Protein AF-A0AAN9N2J6-F1 (afdb_monomer_lite)

Foldseek 3Di:
DDPDPDDPPDDQAADPPPRHSLLSLLLVLQDDPNPSVVSVVLQVLLLVVLCVPVVDRSVVLQVLLLVLLQDQWAWDWDDDPNDTDTDIDGDDPVVSSSVSSNVLLVQLVVDDDDDSSNSSSVQSNCSSVVVHPDPRVVRVVVNVVVVVVVVVVVVVVVVVVVVVVVVVVVVVCCVPQVLVCVLLVLLVVLLVVLVVCVVPDDPPPLVVSLVSLLVSLVVSLVSLVVCLPDDWDAGDVQFFTDDPLLSVLLNQLSVLLSVLSVLCPVVCVVLVADPSLLSNLSSQLSSLLSQCSGGQFLVSVLVSVVSNQVSLLCLLCRNVVAPLSVVLSVLSVVLLVVLSVLQVVLQVLLCVQLVRDGGLVSSVVSCVVSVCPPPVSNVSSVVSNCSSLCLQQLDPPNVVSLVSSCVSRPRNSSSVSSNVSSNSSSVSVVCSNPVD

Radius of gyration: 39.36 Å; chains: 1; bounding box: 71×104×75 Å

Structure (mmCIF, N/CA/C/O backbone):
data_AF-A0AAN9N2J6-F1
#
_entry.id   AF-A0AAN9N2J6-F1
#
loop_
_atom_site.group_PDB
_atom_site.id
_atom_site.type_symbol
_atom_site.label_atom_id
_atom_site.label_alt_id
_atom_site.label_comp_id
_atom_site.label_asym_id
_atom_site.label_entity_id
_atom_site.label_seq_id
_atom_site.pdbx_PDB_ins_code
_atom_site.Cartn_x
_atom_site.Cartn_y
_atom_site.Cartn_z
_atom_site.occupancy
_atom_site.B_iso_or_equiv
_atom_site.auth_seq_id
_atom_site.auth_comp_id
_atom_site.auth_asym_id
_atom_site.auth_atom_id
_atom_site.pdbx_PDB_model_num
ATOM 1 N N . MET A 1 1 ? -5.329 -41.574 40.477 1.00 37.91 1 MET A N 1
ATOM 2 C CA . MET A 1 1 ? -5.160 -42.914 39.863 1.00 37.91 1 MET A CA 1
ATOM 3 C C . MET A 1 1 ? -5.952 -43.927 40.677 1.00 37.91 1 MET A C 1
ATOM 5 O O . MET A 1 1 ? -5.861 -43.907 41.896 1.00 37.91 1 MET A O 1
ATOM 9 N N . SER A 1 2 ? -6.789 -44.747 40.033 1.00 38.47 2 SER A N 1
ATOM 10 C CA . SER A 1 2 ? -7.562 -45.788 40.723 1.00 38.47 2 SER A CA 1
ATOM 11 C C . SER A 1 2 ? -6.619 -46.905 41.176 1.00 38.47 2 SER A C 1
ATOM 13 O O . SER A 1 2 ? -5.981 -47.545 40.346 1.00 38.47 2 SER A O 1
ATOM 15 N N . ARG A 1 3 ? -6.536 -47.124 42.493 1.00 54.03 3 ARG A N 1
ATOM 16 C CA . ARG A 1 3 ? -5.948 -48.319 43.110 1.00 54.03 3 ARG A CA 1
ATOM 17 C C . ARG A 1 3 ? -6.855 -49.521 42.825 1.00 54.03 3 ARG A C 1
ATOM 19 O O . ARG A 1 3 ? -7.709 -49.842 43.645 1.00 54.03 3 ARG A O 1
ATOM 26 N N . ARG A 1 4 ? -6.728 -50.169 41.669 1.00 51.62 4 ARG A N 1
ATOM 27 C CA . ARG A 1 4 ? -7.319 -51.494 41.418 1.00 51.62 4 ARG A CA 1
ATOM 28 C C . ARG A 1 4 ? -6.362 -52.291 40.545 1.00 51.62 4 ARG A C 1
ATOM 30 O O . ARG A 1 4 ? -5.979 -51.814 39.483 1.00 51.62 4 ARG A O 1
ATOM 37 N N . GLY A 1 5 ? -5.967 -53.466 41.038 1.00 56.34 5 GLY A N 1
ATOM 38 C CA . GLY A 1 5 ? -5.083 -54.393 40.340 1.00 56.34 5 GLY A CA 1
ATOM 39 C C . GLY A 1 5 ? -5.546 -54.658 38.909 1.00 56.34 5 GLY A C 1
ATOM 40 O O . GLY A 1 5 ? -6.738 -54.574 38.598 1.00 56.34 5 GLY A O 1
ATOM 41 N N . THR A 1 6 ? -4.581 -54.943 38.040 1.00 48.81 6 THR A N 1
ATOM 42 C CA . THR A 1 6 ? -4.800 -55.373 36.661 1.00 48.81 6 THR A CA 1
ATOM 43 C C . THR A 1 6 ? -5.806 -56.520 36.643 1.00 48.81 6 THR A C 1
ATOM 45 O O . THR A 1 6 ? -5.530 -57.620 37.108 1.00 48.81 6 THR A O 1
ATOM 48 N N . VAL A 1 7 ? -7.015 -56.242 36.153 1.00 57.53 7 VAL A N 1
ATOM 49 C CA . VAL A 1 7 ? -8.046 -57.263 35.961 1.00 57.53 7 VAL A CA 1
ATOM 50 C C . VAL A 1 7 ? -7.518 -58.231 34.907 1.00 57.53 7 VAL A C 1
ATOM 52 O O . VAL A 1 7 ? -7.342 -57.828 33.759 1.00 57.53 7 VAL A O 1
ATOM 55 N N . GLU A 1 8 ? -7.264 -59.485 35.283 1.00 60.56 8 GLU A N 1
ATOM 56 C CA . GLU A 1 8 ? -6.857 -60.518 34.328 1.00 60.56 8 GLU A CA 1
ATOM 57 C C . GLU A 1 8 ? -7.882 -60.625 33.191 1.00 60.56 8 GLU A C 1
ATOM 59 O O . GLU A 1 8 ? -9.097 -60.741 33.413 1.00 60.56 8 GLU A O 1
ATOM 64 N N . GLU A 1 9 ? -7.400 -60.569 31.948 1.00 57.94 9 GLU A N 1
ATOM 65 C CA . GLU A 1 9 ? -8.258 -60.703 30.778 1.00 57.94 9 GLU A CA 1
ATOM 66 C C . GLU A 1 9 ? -8.823 -62.126 30.707 1.00 57.94 9 GLU A C 1
ATOM 68 O O . GLU A 1 9 ? -8.156 -63.080 30.309 1.00 57.94 9 GLU A O 1
ATOM 73 N N . LYS A 1 10 ? -10.104 -62.283 31.058 1.00 62.34 10 LYS A N 1
ATOM 74 C CA . LYS A 1 10 ? -10.824 -63.545 30.853 1.00 62.34 10 LYS A CA 1
ATOM 75 C C . LYS A 1 10 ? -10.869 -63.861 29.357 1.00 62.34 10 LYS A C 1
ATOM 77 O O . LYS A 1 10 ? -11.644 -63.254 28.612 1.00 62.34 10 LYS A O 1
ATOM 82 N N . THR A 1 11 ? -10.083 -64.840 28.915 1.00 61.38 11 THR A N 1
ATOM 83 C CA . THR A 1 11 ? -10.126 -65.322 27.533 1.00 61.38 11 THR A CA 1
ATOM 84 C C . THR A 1 11 ? -11.519 -65.889 27.236 1.00 61.38 11 THR A C 1
ATOM 86 O O . THR A 1 11 ? -12.035 -66.784 27.909 1.00 61.38 11 THR A O 1
ATOM 89 N N . ALA A 1 12 ? -12.202 -65.314 26.244 1.00 63.19 12 ALA A N 1
ATOM 90 C CA . ALA A 1 12 ? -13.545 -65.753 25.889 1.00 63.19 12 ALA A CA 1
ATOM 91 C C . ALA A 1 12 ? -13.490 -67.170 25.289 1.00 63.19 12 ALA A C 1
ATOM 93 O O . ALA A 1 12 ? -12.836 -67.387 24.266 1.00 63.19 12 ALA A O 1
ATOM 94 N N . LYS A 1 13 ? -14.212 -68.122 25.902 1.00 78.19 13 LYS A N 1
ATOM 95 C CA . LYS A 1 13 ? -14.395 -69.488 25.373 1.00 78.19 13 LYS A CA 1
ATOM 96 C C . LYS A 1 13 ? -14.933 -69.443 23.930 1.00 78.19 13 LYS A C 1
ATOM 98 O O . LYS A 1 13 ? -15.591 -68.476 23.542 1.00 78.19 13 LYS A O 1
ATOM 103 N N . SER A 1 14 ? -14.646 -70.447 23.110 1.00 82.38 14 SER A N 1
ATOM 104 C CA . SER A 1 14 ? -15.214 -70.549 21.758 1.00 82.38 14 SER A CA 1
ATOM 105 C C . SER A 1 14 ? -16.664 -71.045 21.793 1.00 82.38 14 SER A C 1
ATOM 107 O O . SER A 1 14 ? -17.113 -71.647 22.766 1.00 82.38 14 SER A O 1
ATOM 109 N N . ASP A 1 15 ? -17.410 -70.741 20.732 1.00 83.62 15 ASP A N 1
ATOM 110 C CA . ASP A 1 15 ? -18.772 -71.236 20.524 1.00 83.62 15 ASP A CA 1
ATOM 111 C C . ASP A 1 15 ? -18.811 -72.775 20.365 1.00 83.62 15 ASP A C 1
ATOM 113 O O . ASP A 1 15 ? -17.940 -73.310 19.679 1.00 83.62 15 ASP A O 1
ATOM 117 N N . PRO A 1 16 ? -19.799 -73.499 20.928 1.00 83.06 16 PRO A N 1
ATOM 118 C CA . PRO A 1 16 ? -19.860 -74.960 20.825 1.00 83.06 16 PRO A CA 1
ATOM 119 C C . PRO A 1 16 ? -20.041 -75.507 19.400 1.00 83.06 16 PRO A C 1
ATOM 121 O O . PRO A 1 16 ? -19.523 -76.582 19.107 1.00 83.06 16 PRO A O 1
ATOM 124 N N . ILE A 1 17 ? -20.757 -74.795 18.517 1.00 85.56 17 ILE A N 1
ATOM 125 C CA . ILE A 1 17 ? -21.098 -75.288 17.171 1.00 85.56 17 ILE A CA 1
ATOM 126 C C . ILE A 1 17 ? -20.068 -74.811 16.148 1.00 85.56 17 ILE A C 1
ATOM 128 O O . ILE A 1 17 ? -19.420 -75.613 15.483 1.00 85.56 17 ILE A O 1
ATOM 132 N N . TYR A 1 18 ? -19.876 -73.499 16.036 1.00 83.44 18 TYR A N 1
ATOM 133 C CA . TYR A 1 18 ? -18.986 -72.905 15.036 1.00 83.44 18 TYR A CA 1
ATOM 134 C C . TYR A 1 18 ? -17.531 -72.788 15.505 1.00 83.44 18 TYR A C 1
ATOM 136 O O . TYR A 1 18 ? -16.692 -72.300 14.746 1.00 83.44 18 TYR A O 1
ATOM 144 N N . ARG A 1 19 ? -17.224 -73.152 16.761 1.00 85.56 19 ARG A N 1
ATOM 145 C CA . ARG A 1 19 ? -15.883 -73.055 17.378 1.00 85.56 19 ARG A CA 1
ATOM 146 C C . ARG A 1 19 ? -15.235 -71.672 17.231 1.00 85.56 19 ARG A C 1
ATOM 148 O O . ARG A 1 19 ? -14.016 -71.533 17.231 1.00 85.56 19 ARG A O 1
ATOM 155 N N . ASN A 1 20 ? -16.051 -70.617 17.161 1.00 88.06 20 ASN A N 1
ATOM 156 C CA . ASN A 1 20 ? -15.603 -69.253 16.880 1.00 88.06 20 ASN A CA 1
ATOM 157 C C . ASN A 1 20 ? -15.798 -68.324 18.090 1.00 88.06 20 ASN A C 1
ATOM 159 O O . ASN A 1 20 ? -16.880 -68.254 18.677 1.00 88.06 20 ASN A O 1
ATOM 163 N N . ARG A 1 21 ? -14.753 -67.563 18.444 1.00 86.25 21 ARG A N 1
ATOM 164 C CA . ARG A 1 21 ? -14.774 -66.601 19.562 1.00 86.25 21 ARG A CA 1
ATOM 165 C C . ARG A 1 21 ? -15.718 -65.416 19.321 1.00 86.25 21 ARG A C 1
ATOM 167 O O . ARG A 1 21 ? -16.345 -64.944 20.265 1.00 86.25 21 ARG A O 1
ATOM 174 N N . LEU A 1 22 ? -15.856 -64.944 18.077 1.00 86.31 22 LEU A N 1
ATOM 175 C CA . LEU A 1 22 ? -16.737 -63.815 17.734 1.00 86.31 22 LEU A CA 1
ATOM 176 C C . LEU A 1 22 ? -18.212 -64.162 17.943 1.00 86.31 22 LEU A C 1
ATOM 178 O O . LEU A 1 22 ? -18.970 -63.340 18.454 1.00 86.31 22 LEU A O 1
ATOM 182 N N . VAL A 1 23 ? -18.601 -65.391 17.594 1.00 89.06 23 VAL A N 1
ATOM 183 C CA . VAL A 1 23 ? -19.967 -65.884 17.803 1.00 89.06 23 VAL A CA 1
ATOM 184 C C . VAL A 1 23 ? -20.271 -65.921 19.297 1.00 89.06 23 VAL A C 1
ATOM 186 O O . VAL A 1 23 ? -21.258 -65.327 19.721 1.00 89.06 23 VAL A O 1
ATOM 189 N N . ASN A 1 24 ? -19.376 -66.483 20.117 1.00 89.62 24 ASN A N 1
ATOM 190 C CA . ASN A 1 24 ? -19.578 -66.502 21.567 1.00 89.62 24 ASN A CA 1
ATOM 191 C C . ASN A 1 24 ? -19.612 -65.088 22.184 1.00 89.62 24 ASN A C 1
ATOM 193 O O . ASN A 1 24 ? -20.408 -64.808 23.080 1.00 89.62 24 ASN A O 1
ATOM 197 N N . MET A 1 25 ? -18.796 -64.155 21.682 1.00 87.44 25 MET A N 1
ATOM 198 C CA . MET A 1 25 ? -18.855 -62.751 22.107 1.00 87.44 25 MET A CA 1
ATOM 199 C C . MET A 1 25 ? -20.236 -62.139 21.828 1.00 87.44 25 MET A C 1
ATOM 201 O O . MET A 1 25 ? -20.777 -61.425 22.672 1.00 87.44 25 MET A O 1
ATOM 205 N N . LEU A 1 26 ? -20.835 -62.463 20.682 1.00 88.75 26 LEU A N 1
ATOM 206 C CA . LEU A 1 26 ? -22.172 -62.016 20.306 1.00 88.75 26 LEU A CA 1
ATOM 207 C C . LEU A 1 26 ? -23.259 -62.690 21.165 1.00 88.75 26 LEU A C 1
ATOM 209 O O . LEU A 1 26 ? -24.145 -61.991 21.661 1.00 88.75 26 LEU A O 1
ATOM 213 N N . VAL A 1 27 ? -23.144 -63.996 21.444 1.00 90.19 27 VAL A N 1
ATOM 214 C CA . VAL A 1 27 ? -24.024 -64.739 22.377 1.00 90.19 27 VAL A CA 1
ATOM 215 C C . VAL A 1 27 ? -24.050 -64.056 23.741 1.00 90.19 27 VAL A C 1
ATOM 217 O O . VAL A 1 27 ? -25.124 -63.724 24.245 1.00 90.19 27 VAL A O 1
ATOM 220 N N . ASN A 1 28 ? -22.878 -63.770 24.309 1.00 90.44 28 ASN A N 1
ATOM 221 C CA . ASN A 1 28 ? -22.758 -63.145 25.626 1.00 90.44 28 ASN A CA 1
ATOM 222 C C . ASN A 1 28 ? -23.368 -61.735 25.678 1.00 90.44 28 ASN A C 1
ATOM 224 O O . ASN A 1 28 ? -23.826 -61.309 26.734 1.00 90.44 28 ASN A O 1
ATOM 228 N N . ARG A 1 29 ? -23.407 -61.007 24.553 1.00 88.88 29 ARG A N 1
ATOM 229 C CA . ARG A 1 29 ? -24.035 -59.675 24.466 1.00 88.88 29 ARG A CA 1
ATOM 230 C C . ARG A 1 29 ? -25.542 -59.727 24.190 1.00 88.88 29 ARG A C 1
ATOM 232 O O . ARG A 1 29 ? -26.250 -58.775 24.526 1.00 88.88 29 ARG A O 1
ATOM 239 N N . ILE A 1 30 ? -26.046 -60.809 23.593 1.00 89.31 30 ILE A N 1
ATOM 240 C CA . ILE A 1 30 ? -27.490 -61.060 23.445 1.00 89.31 30 ILE A CA 1
ATOM 241 C C . ILE A 1 30 ? -28.102 -61.567 24.748 1.00 89.31 30 ILE A C 1
ATOM 243 O O . ILE A 1 30 ? -29.254 -61.232 25.033 1.00 89.31 30 ILE A O 1
ATOM 247 N N . LEU A 1 31 ? -27.340 -62.351 25.513 1.00 89.50 31 LEU A N 1
ATOM 248 C CA . LEU A 1 31 ? -27.742 -62.939 26.783 1.00 89.50 31 LEU A CA 1
ATOM 249 C C . LEU A 1 31 ? -28.447 -61.918 27.688 1.00 89.50 31 LEU A C 1
ATOM 251 O O . LEU A 1 31 ? -27.893 -60.872 28.023 1.00 89.50 31 LEU A O 1
ATOM 255 N N . LYS A 1 32 ? -29.661 -62.254 28.125 1.00 85.00 32 LYS A N 1
ATOM 256 C CA . LYS A 1 32 ? -30.412 -61.516 29.147 1.00 85.00 32 LYS A CA 1
ATOM 257 C C . LYS A 1 32 ? -30.838 -62.475 30.252 1.00 85.00 32 LYS A C 1
ATOM 259 O O . LYS A 1 32 ? -31.190 -63.617 29.961 1.00 85.00 32 LYS A O 1
ATOM 264 N N . HIS A 1 33 ? -30.802 -62.013 31.503 1.00 82.44 33 HIS A N 1
ATOM 265 C CA . HIS A 1 33 ? -31.227 -62.779 32.687 1.00 82.44 33 HIS A CA 1
ATOM 266 C C . HIS A 1 33 ? -30.606 -64.190 32.785 1.00 82.44 33 HIS A C 1
ATOM 268 O O . HIS A 1 33 ? -31.263 -65.134 33.203 1.00 82.44 33 HIS A O 1
ATOM 274 N N . GLY A 1 34 ? -29.365 -64.372 32.314 1.00 85.25 34 GLY A N 1
ATOM 275 C CA . GLY A 1 34 ? -28.655 -65.658 32.386 1.00 85.25 34 GLY A CA 1
ATOM 276 C C . GLY A 1 34 ? -29.128 -66.762 31.423 1.00 85.25 34 GLY A C 1
ATOM 277 O O . GLY A 1 34 ? -28.509 -67.824 31.382 1.00 85.25 34 GLY A O 1
ATOM 278 N N . LYS A 1 35 ? -30.154 -66.535 30.587 1.00 90.19 35 LYS A N 1
ATOM 279 C CA . LYS A 1 35 ? -30.720 -67.558 29.679 1.00 90.19 35 LYS A CA 1
ATOM 280 C C . LYS A 1 35 ? -29.848 -67.814 28.436 1.00 90.19 35 LYS A C 1
ATOM 282 O O . LYS A 1 35 ? -30.141 -67.318 27.345 1.00 90.19 35 LYS A O 1
ATOM 287 N N . LYS A 1 36 ? -28.766 -68.593 28.584 1.00 87.56 36 LYS A N 1
ATOM 288 C CA . LYS A 1 36 ? -27.792 -68.880 27.502 1.00 87.56 36 LYS A CA 1
ATOM 289 C C . LYS A 1 36 ? -28.383 -69.671 26.339 1.00 87.56 36 LYS A C 1
ATOM 291 O O . LYS A 1 36 ? -28.096 -69.344 25.190 1.00 87.56 36 LYS A O 1
ATOM 296 N N . SER A 1 37 ? -29.244 -70.648 26.617 1.00 89.12 37 SER A N 1
ATOM 297 C CA . SER A 1 37 ? -29.908 -71.471 25.595 1.00 89.12 37 SER A CA 1
ATOM 298 C C . SER A 1 37 ? -30.679 -70.625 24.576 1.00 89.12 37 SER A C 1
ATOM 300 O O . SER A 1 37 ? -30.522 -70.802 23.370 1.00 89.12 37 SER A O 1
ATOM 302 N N . LEU A 1 38 ? -31.440 -69.636 25.050 1.00 91.06 38 LEU A N 1
ATOM 303 C CA . LEU A 1 38 ? -32.226 -68.737 24.205 1.00 91.06 38 LEU A CA 1
ATOM 304 C C . LEU A 1 38 ? -31.329 -67.835 23.339 1.00 91.06 38 LEU A C 1
ATOM 306 O O . LEU A 1 38 ? -31.614 -67.629 22.159 1.00 91.06 38 LEU A O 1
ATOM 310 N N . ALA A 1 39 ? -30.217 -67.332 23.887 1.00 90.88 39 ALA A N 1
ATOM 311 C CA . ALA A 1 39 ? -29.261 -66.524 23.126 1.00 90.88 39 ALA A CA 1
ATOM 312 C C . ALA A 1 39 ? -28.632 -67.319 21.966 1.00 90.88 39 ALA A C 1
ATOM 314 O O . ALA A 1 39 ? -28.590 -66.821 20.838 1.00 90.88 39 ALA A O 1
ATOM 315 N N . TYR A 1 40 ? -28.234 -68.572 22.218 1.00 91.81 40 TYR A N 1
ATOM 316 C CA . TYR A 1 40 ? -27.766 -69.489 21.174 1.00 91.81 40 TYR A CA 1
ATOM 317 C C . TYR A 1 40 ? -28.844 -69.749 20.117 1.00 91.81 40 TYR A C 1
ATOM 319 O O . TYR A 1 40 ? -28.579 -69.612 18.923 1.00 91.81 40 TYR A O 1
ATOM 327 N N . GLN A 1 41 ? -30.084 -70.033 20.532 1.00 92.38 41 GLN A N 1
ATOM 328 C CA . GLN A 1 41 ? -31.197 -70.254 19.602 1.00 92.38 41 GLN A CA 1
ATOM 329 C C . GLN A 1 41 ? -31.437 -69.057 18.673 1.00 92.38 41 GLN A C 1
ATOM 331 O O . GLN A 1 41 ? -31.669 -69.249 17.479 1.00 92.38 41 GLN A O 1
ATOM 336 N N . ILE A 1 42 ? -31.376 -67.822 19.186 1.00 92.25 42 ILE A N 1
ATOM 337 C CA . ILE A 1 42 ? -31.546 -66.614 18.363 1.00 92.25 42 ILE A CA 1
ATOM 338 C C . ILE A 1 42 ? -30.443 -66.515 17.309 1.00 92.25 42 ILE A C 1
ATOM 340 O O . ILE A 1 42 ? -30.746 -66.251 16.144 1.00 92.25 42 ILE A O 1
ATOM 344 N N . ILE A 1 43 ? -29.186 -66.730 17.701 1.00 92.31 43 ILE A N 1
ATOM 345 C CA . ILE A 1 43 ? -28.035 -66.594 16.802 1.00 92.31 43 ILE A CA 1
ATOM 346 C C . ILE A 1 43 ? -28.052 -67.681 15.742 1.00 92.31 43 ILE A C 1
ATOM 348 O O . ILE A 1 43 ? -27.974 -67.363 14.562 1.00 92.31 43 ILE A O 1
ATOM 352 N N . TYR A 1 44 ? -28.234 -68.944 16.120 1.00 93.81 44 TYR A N 1
ATOM 353 C CA . TYR A 1 44 ? -28.251 -70.040 15.152 1.00 93.81 44 TYR A CA 1
ATOM 354 C C . TYR A 1 44 ? -29.424 -69.929 14.174 1.00 93.81 44 TYR A C 1
ATOM 356 O O . TYR A 1 44 ? -29.248 -70.133 12.973 1.00 93.81 44 TYR A O 1
ATOM 364 N N . ARG A 1 45 ? -30.605 -69.490 14.638 1.00 94.38 45 ARG A N 1
ATOM 365 C CA . ARG A 1 45 ? -31.729 -69.174 13.739 1.00 94.38 45 ARG A CA 1
ATOM 366 C C . ARG A 1 45 ? -31.412 -68.005 12.806 1.00 94.38 45 ARG A C 1
ATOM 368 O O . ARG A 1 45 ? -31.831 -68.036 11.652 1.00 94.38 45 ARG A O 1
ATOM 375 N N . ALA A 1 46 ? -30.693 -66.985 13.278 1.00 93.50 46 ALA A N 1
ATOM 376 C CA . ALA A 1 46 ? -30.268 -65.868 12.438 1.00 93.50 46 ALA A CA 1
ATOM 377 C C . ALA A 1 46 ? -29.238 -66.312 11.387 1.00 93.50 46 ALA A C 1
ATOM 379 O O . ALA A 1 46 ? -29.398 -65.979 10.219 1.00 93.50 46 ALA A O 1
ATOM 380 N N . MET A 1 47 ? -28.246 -67.120 11.769 1.00 93.12 47 MET A N 1
ATOM 381 C CA . MET A 1 47 ? -27.225 -67.662 10.863 1.00 93.12 47 MET A CA 1
ATOM 382 C C . MET A 1 47 ? -27.846 -68.547 9.778 1.00 93.12 47 MET A C 1
ATOM 384 O O . MET A 1 47 ? -27.537 -68.365 8.603 1.00 93.12 47 MET A O 1
ATOM 388 N N . LYS A 1 48 ? -28.801 -69.418 10.140 1.00 93.38 48 LYS A N 1
ATOM 389 C CA . LYS A 1 48 ? -29.569 -70.217 9.169 1.00 93.38 48 LYS A CA 1
ATOM 390 C C . LYS A 1 48 ? -30.328 -69.327 8.179 1.00 93.38 48 LYS A C 1
ATOM 392 O O . LYS A 1 48 ? -30.330 -69.599 6.985 1.00 93.38 48 LYS A O 1
ATOM 397 N N . LYS A 1 49 ? -30.934 -68.233 8.656 1.00 92.31 49 LYS A N 1
ATOM 398 C CA . LYS A 1 49 ? -31.623 -67.256 7.795 1.00 92.31 49 LYS A CA 1
ATOM 399 C C . LYS A 1 49 ? -30.676 -66.483 6.879 1.00 92.31 49 LYS A C 1
ATOM 401 O O . LYS A 1 49 ? -31.077 -66.155 5.770 1.00 92.31 49 LYS A O 1
ATOM 406 N N . ILE A 1 50 ? -29.461 -66.169 7.332 1.00 92.31 50 ILE A N 1
ATOM 407 C CA . ILE A 1 50 ? -28.436 -65.539 6.488 1.00 92.31 50 ILE A CA 1
ATOM 408 C C . ILE A 1 50 ? -28.059 -66.503 5.369 1.00 92.31 50 ILE A C 1
ATOM 410 O O . ILE A 1 50 ? -28.171 -66.136 4.208 1.00 92.31 50 ILE A O 1
ATOM 414 N N . GLN A 1 51 ? -27.737 -67.751 5.716 1.00 92.31 51 GLN A N 1
ATOM 415 C CA . GLN A 1 51 ? -27.370 -68.781 4.747 1.00 92.31 51 GLN A CA 1
ATOM 416 C C . GLN A 1 51 ? -28.460 -68.996 3.685 1.00 92.31 51 GLN A C 1
ATOM 418 O O . GLN A 1 51 ? -28.149 -69.065 2.505 1.00 92.31 51 GLN A O 1
ATOM 423 N N . GLN A 1 52 ? -29.736 -69.012 4.086 1.00 91.06 52 GLN A N 1
ATOM 424 C CA . GLN A 1 52 ? -30.871 -69.106 3.156 1.00 91.06 52 GLN A CA 1
ATOM 425 C C . GLN A 1 52 ? -31.024 -67.891 2.227 1.00 91.06 52 GLN A C 1
ATOM 427 O O . GLN A 1 52 ? -31.605 -68.022 1.161 1.00 91.06 52 GLN A O 1
ATOM 432 N N . LYS A 1 53 ? -30.583 -66.700 2.648 1.00 87.81 53 LYS A N 1
ATOM 433 C CA . LYS A 1 53 ? -30.770 -65.451 1.891 1.00 87.81 53 LYS A CA 1
ATOM 434 C C . LYS A 1 53 ? -29.590 -65.086 1.003 1.00 87.81 53 LYS A C 1
ATOM 436 O O . LYS A 1 53 ? -29.784 -64.385 0.017 1.00 87.81 53 LYS A O 1
ATOM 441 N N . THR A 1 54 ? -28.374 -65.420 1.422 1.00 85.31 54 THR A N 1
ATOM 442 C CA . THR A 1 54 ? -27.147 -65.002 0.738 1.00 85.31 54 THR A CA 1
ATOM 443 C C . THR A 1 54 ? -26.401 -66.156 0.091 1.00 85.31 54 THR A C 1
ATOM 445 O O . THR A 1 54 ? -25.376 -65.882 -0.522 1.00 85.31 54 THR A O 1
ATOM 448 N N . GLU A 1 55 ? -26.842 -67.407 0.296 1.00 88.19 55 GLU A N 1
ATOM 449 C CA . GLU A 1 55 ? -26.225 -68.657 -0.200 1.00 88.19 55 GLU A CA 1
ATOM 450 C C . GLU A 1 55 ? -24.726 -68.812 0.125 1.00 88.19 55 GLU A C 1
ATOM 452 O O . GLU A 1 55 ? -24.038 -69.714 -0.336 1.00 88.19 55 GLU A O 1
ATOM 457 N N . THR A 1 56 ? -24.211 -67.945 0.990 1.00 87.44 56 THR A N 1
ATOM 458 C CA . THR A 1 56 ? -22.813 -67.858 1.395 1.00 87.44 56 THR A CA 1
ATOM 459 C C . THR A 1 56 ? -22.646 -68.347 2.823 1.00 87.44 56 THR A C 1
ATOM 461 O O . THR A 1 56 ? -23.597 -68.425 3.608 1.00 87.44 56 THR A O 1
ATOM 464 N N . ASN A 1 57 ? -21.401 -68.659 3.192 1.00 90.44 57 ASN A N 1
ATOM 465 C CA . ASN A 1 57 ? -21.083 -69.060 4.555 1.00 90.44 57 ASN A CA 1
ATOM 466 C C . ASN A 1 57 ? -21.488 -67.943 5.545 1.00 90.44 57 ASN A C 1
ATOM 468 O O . ASN A 1 57 ? -20.940 -66.841 5.495 1.00 90.44 57 ASN A O 1
ATOM 472 N N . PRO A 1 58 ? -22.398 -68.194 6.501 1.00 90.50 58 PRO A N 1
ATOM 473 C CA . PRO A 1 58 ? -22.899 -67.141 7.381 1.00 90.50 58 PRO A CA 1
ATOM 474 C C . PRO A 1 58 ? -21.805 -66.565 8.301 1.00 90.50 58 PRO A C 1
ATOM 476 O O . PRO A 1 58 ? -21.913 -65.425 8.758 1.00 90.50 58 PRO A O 1
ATOM 479 N N . LEU A 1 59 ? -20.714 -67.305 8.549 1.00 91.12 59 LEU A N 1
ATOM 480 C CA . LEU A 1 59 ? -19.566 -66.807 9.313 1.00 91.12 59 LEU A CA 1
ATOM 481 C C . LEU A 1 59 ? -18.753 -65.755 8.553 1.00 91.12 59 LEU A C 1
ATOM 483 O O . LEU A 1 59 ? -18.199 -64.856 9.194 1.00 91.12 59 LEU A O 1
ATOM 487 N N . SER A 1 60 ? -18.656 -65.850 7.221 1.00 90.31 60 SER A N 1
ATOM 488 C CA . SER A 1 60 ? -17.946 -64.841 6.426 1.00 90.31 60 SER A CA 1
ATOM 489 C C . SER A 1 60 ? -18.733 -63.534 6.415 1.00 90.31 60 SER A C 1
ATOM 491 O O . SER A 1 60 ? -18.159 -62.489 6.719 1.00 90.31 60 SER A O 1
ATOM 493 N N . VAL A 1 61 ? -20.055 -63.614 6.229 1.00 89.75 61 VAL A N 1
ATOM 494 C CA . VAL A 1 61 ? -20.976 -62.468 6.312 1.00 89.75 61 VAL A CA 1
ATOM 495 C C . VAL A 1 61 ? -20.889 -61.796 7.683 1.00 89.75 61 VAL A C 1
ATOM 497 O O . VAL A 1 61 ? -20.731 -60.580 7.767 1.00 89.75 61 VAL A O 1
ATOM 500 N N . LEU A 1 62 ? -20.902 -62.573 8.772 1.00 90.62 62 LEU A N 1
ATOM 501 C CA . LEU A 1 62 ? -20.748 -62.041 10.129 1.00 90.62 62 LEU A CA 1
ATOM 502 C C . LEU A 1 62 ? -19.401 -61.324 10.321 1.00 90.62 62 LEU A C 1
ATOM 504 O O . LEU A 1 62 ? -19.349 -60.242 10.907 1.00 90.62 62 LEU A O 1
ATOM 508 N N . ARG A 1 63 ? -18.302 -61.914 9.834 1.00 90.69 63 ARG A N 1
ATOM 509 C CA . ARG A 1 63 ? -16.961 -61.319 9.935 1.00 90.69 63 ARG A CA 1
ATOM 510 C C . ARG A 1 63 ? -16.876 -60.015 9.145 1.00 90.69 63 ARG A C 1
ATOM 512 O O . ARG A 1 63 ? -16.308 -59.048 9.649 1.00 90.69 63 ARG A O 1
ATOM 519 N N . GLN A 1 64 ? -17.439 -59.992 7.942 1.00 89.31 64 GLN A N 1
ATOM 520 C CA . GLN A 1 64 ? -17.478 -58.817 7.077 1.00 89.31 64 GLN A CA 1
ATOM 521 C C . GLN A 1 64 ? -18.320 -57.698 7.697 1.00 89.31 64 GLN A C 1
ATOM 523 O O . GLN A 1 64 ? -17.841 -56.572 7.801 1.00 89.31 64 GLN A O 1
ATOM 528 N N . ALA A 1 65 ? -19.508 -58.023 8.212 1.00 88.94 65 ALA A N 1
ATOM 529 C CA . ALA A 1 65 ? -20.377 -57.073 8.901 1.00 88.94 65 ALA A CA 1
ATOM 530 C C . ALA A 1 65 ? -19.696 -56.443 10.126 1.00 88.94 65 ALA A C 1
ATOM 532 O O . ALA A 1 65 ? -19.725 -55.228 10.297 1.00 88.94 65 ALA A O 1
ATOM 533 N N . ILE A 1 66 ? -19.043 -57.250 10.972 1.00 88.62 66 ILE A N 1
ATOM 534 C CA . ILE A 1 66 ? -18.340 -56.727 12.154 1.00 88.62 66 ILE A CA 1
ATOM 535 C C . ILE A 1 66 ? -17.163 -55.844 11.736 1.00 88.62 66 ILE A C 1
ATOM 537 O O . ILE A 1 66 ? -17.008 -54.765 12.302 1.00 88.62 66 ILE A O 1
ATOM 541 N N . ARG A 1 67 ? -16.357 -56.259 10.748 1.00 86.88 67 ARG A N 1
ATOM 542 C CA . ARG A 1 67 ? -15.234 -55.449 10.248 1.00 86.88 67 ARG A CA 1
ATOM 543 C C . ARG A 1 67 ? -15.709 -54.096 9.721 1.00 86.88 67 ARG A C 1
ATOM 545 O O . ARG A 1 67 ? -15.147 -53.090 10.124 1.00 86.88 67 ARG A O 1
ATOM 552 N N . GLY A 1 68 ? -16.776 -54.064 8.922 1.00 82.94 68 GLY A N 1
ATOM 553 C CA . GLY A 1 68 ? -17.318 -52.816 8.372 1.00 82.94 68 GLY A CA 1
ATOM 554 C C . GLY A 1 68 ? -17.885 -51.849 9.421 1.00 82.94 68 GLY A C 1
ATOM 555 O O . GLY A 1 68 ? -17.914 -50.644 9.189 1.00 82.94 68 GLY A O 1
ATOM 556 N N . VAL A 1 69 ? -18.320 -52.357 10.580 1.00 84.75 69 VAL A N 1
ATOM 557 C CA . VAL A 1 69 ? -18.909 -51.548 11.667 1.00 84.75 69 VAL A CA 1
ATOM 558 C C . VAL A 1 69 ? -17.903 -51.238 12.785 1.00 84.75 69 VAL A C 1
ATOM 560 O O . VAL A 1 69 ? -18.202 -50.441 13.674 1.00 84.75 69 VAL A O 1
ATOM 563 N N . THR A 1 70 ? -16.715 -51.849 12.772 1.00 86.00 70 THR A N 1
ATOM 564 C CA . THR A 1 70 ? -15.690 -51.627 13.803 1.00 86.00 70 THR A CA 1
ATOM 565 C C . THR A 1 70 ? -15.129 -50.208 13.695 1.00 86.00 70 THR A C 1
ATOM 567 O O . THR A 1 70 ? -14.611 -49.857 12.640 1.00 86.00 70 THR A O 1
ATOM 570 N N . PRO A 1 71 ? -15.249 -49.377 14.749 1.00 82.88 71 PRO A N 1
ATOM 571 C CA . PRO A 1 71 ? -14.607 -48.074 14.779 1.00 82.88 71 PRO A CA 1
ATOM 572 C C . PRO A 1 71 ? -13.143 -48.213 15.202 1.00 82.88 71 PRO A C 1
ATOM 574 O O . PRO A 1 71 ? -12.845 -48.931 16.160 1.00 82.88 71 PRO A O 1
ATOM 577 N N . ASP A 1 72 ? -12.268 -47.455 14.549 1.00 79.81 72 ASP A N 1
ATOM 578 C CA . ASP A 1 72 ? -10.858 -47.342 14.943 1.00 79.81 72 ASP A CA 1
ATOM 579 C C . ASP A 1 72 ? -10.651 -46.240 16.002 1.00 79.81 72 ASP A C 1
ATOM 581 O O . ASP A 1 72 ? -9.701 -46.271 16.780 1.00 79.81 72 ASP A O 1
ATOM 585 N N . ILE A 1 73 ? -11.598 -45.296 16.095 1.00 79.94 73 ILE A N 1
ATOM 586 C CA . ILE A 1 73 ? -11.551 -44.128 16.983 1.00 79.94 73 ILE A CA 1
ATOM 587 C C . ILE A 1 73 ? -12.851 -44.046 17.800 1.00 79.94 73 ILE A C 1
ATOM 589 O O . ILE A 1 73 ? -13.948 -44.242 17.266 1.00 79.94 73 ILE A O 1
ATOM 593 N N . ALA A 1 74 ? -12.757 -43.733 19.095 1.00 78.69 74 ALA A N 1
ATOM 594 C CA . ALA A 1 74 ? -13.899 -43.357 19.934 1.00 78.69 74 ALA A CA 1
ATOM 595 C C . ALA A 1 74 ? -13.702 -41.984 20.539 1.00 78.69 74 ALA A C 1
ATOM 597 O O . ALA A 1 74 ? -12.598 -41.533 20.799 1.00 78.69 74 ALA A O 1
ATOM 598 N N . VAL A 1 75 ? -14.824 -41.363 20.864 1.00 78.75 75 VAL A N 1
ATOM 599 C CA . VAL A 1 75 ? -14.839 -40.122 21.611 1.00 78.75 75 VAL A CA 1
ATOM 600 C C . VAL A 1 75 ? -14.732 -40.402 23.108 1.00 78.75 75 VAL A C 1
ATOM 602 O O . VAL A 1 75 ? -15.537 -41.156 23.666 1.00 78.75 75 VAL A O 1
ATOM 605 N N . LYS A 1 76 ? -13.785 -39.738 23.772 1.00 79.56 76 LYS A N 1
ATOM 606 C CA . LYS A 1 76 ? -13.650 -39.701 25.230 1.00 79.56 76 LYS A CA 1
ATOM 607 C C . LYS A 1 76 ? -13.743 -38.255 25.712 1.00 79.56 76 LYS A C 1
ATOM 609 O O . LYS A 1 76 ? -13.110 -37.368 25.156 1.00 79.56 76 LYS A O 1
ATOM 614 N N . ALA A 1 77 ? -14.529 -38.007 26.757 1.00 77.25 77 ALA A N 1
ATOM 615 C CA . ALA A 1 77 ? -14.603 -36.675 27.350 1.00 77.25 77 ALA A CA 1
ATOM 616 C C . ALA A 1 77 ? -13.265 -36.317 28.029 1.00 77.25 77 ALA A C 1
ATOM 618 O O . ALA A 1 77 ? -12.758 -37.095 28.844 1.00 77.25 77 ALA A O 1
ATOM 619 N N . ARG A 1 78 ? -12.705 -35.152 27.698 1.00 80.38 78 ARG A N 1
ATOM 620 C CA . ARG A 1 78 ? -11.503 -34.559 28.298 1.00 80.38 78 ARG A CA 1
ATOM 621 C C . ARG A 1 78 ? -11.799 -33.103 28.655 1.00 80.38 78 ARG A C 1
ATOM 623 O O . ARG A 1 78 ? -12.472 -32.406 27.906 1.00 80.38 78 ARG A O 1
ATOM 630 N N . ARG A 1 79 ? -11.318 -32.648 29.810 1.00 75.38 79 ARG A N 1
ATOM 631 C CA . ARG A 1 79 ? -11.498 -31.264 30.264 1.00 75.38 79 ARG A CA 1
ATOM 632 C C . ARG A 1 79 ? -10.286 -30.429 29.854 1.00 75.38 79 ARG A C 1
ATOM 634 O O . ARG A 1 79 ? -9.170 -30.829 30.174 1.00 75.38 79 ARG A O 1
ATOM 641 N N . VAL A 1 80 ? -10.507 -29.316 29.156 1.00 70.25 80 VAL A N 1
ATOM 642 C CA . VAL A 1 80 ? -9.467 -28.368 28.713 1.00 70.25 80 VAL A CA 1
ATOM 643 C C . VAL A 1 80 ? -10.019 -26.960 28.931 1.00 70.25 80 VAL A C 1
ATOM 645 O O . VAL A 1 80 ? -11.170 -26.717 28.593 1.00 70.25 80 VAL A O 1
ATOM 648 N N . GLY A 1 81 ? -9.259 -26.061 29.566 1.00 56.53 81 GLY A N 1
ATOM 649 C CA . GLY A 1 81 ? -9.670 -24.655 29.721 1.00 56.53 81 GLY A CA 1
ATOM 650 C C . GLY A 1 81 ? -11.013 -24.429 30.437 1.00 56.53 81 GLY A C 1
ATOM 651 O O . GLY A 1 81 ? -11.743 -23.508 30.101 1.00 56.53 81 GLY A O 1
ATOM 652 N N . GLY A 1 82 ? -11.384 -25.285 31.396 1.00 75.75 82 GLY A N 1
ATOM 653 C CA . GLY A 1 82 ? -12.622 -25.143 32.180 1.00 75.75 82 GLY A CA 1
ATOM 654 C C . GLY A 1 82 ? -13.857 -25.861 31.614 1.00 75.75 82 GLY A C 1
ATOM 655 O O . GLY A 1 82 ? -14.719 -26.258 32.406 1.00 75.75 82 GLY A O 1
ATOM 656 N N . SER A 1 83 ? -13.896 -26.164 30.315 1.00 57.03 83 SER A N 1
ATOM 657 C CA . SER A 1 83 ? -14.994 -26.854 29.615 1.00 57.03 83 SER A CA 1
ATOM 658 C C . SER A 1 83 ? -14.661 -28.327 29.297 1.00 57.03 83 SER A C 1
ATOM 660 O O . SER A 1 83 ? -13.503 -28.759 29.300 1.00 57.03 83 SER A O 1
ATOM 662 N N . THR A 1 84 ? -15.687 -29.164 29.090 1.00 75.44 84 THR A N 1
ATOM 663 C CA . THR A 1 84 ? -15.524 -30.592 28.752 1.00 75.44 84 THR A CA 1
ATOM 664 C C . THR A 1 84 ? -15.681 -30.821 27.254 1.00 75.44 84 THR A C 1
ATOM 666 O O . THR A 1 84 ? -16.794 -30.766 26.730 1.00 75.44 84 THR A O 1
ATOM 669 N N . HIS A 1 85 ? -14.582 -31.150 26.582 1.00 72.25 85 HIS A N 1
ATOM 670 C CA . HIS A 1 85 ? -14.547 -31.470 25.162 1.00 72.25 85 HIS A CA 1
ATOM 671 C C . HIS A 1 85 ? -14.560 -32.977 24.915 1.00 72.25 85 HIS A C 1
ATOM 673 O O . HIS A 1 85 ? -14.160 -33.795 25.744 1.00 72.25 85 HIS A O 1
ATOM 679 N N . GLN A 1 86 ? -15.046 -33.352 23.743 1.00 75.69 86 GLN A N 1
ATOM 680 C CA . GLN A 1 86 ? -15.097 -34.722 23.265 1.00 75.69 86 GLN A CA 1
ATOM 681 C C . GLN A 1 86 ? -13.872 -34.967 22.378 1.00 75.69 86 GLN A C 1
ATOM 683 O O . GLN A 1 86 ? -13.856 -34.537 21.231 1.00 75.69 86 GLN A O 1
ATOM 688 N N . VAL A 1 87 ? -12.851 -35.629 22.924 1.00 72.31 87 VAL A N 1
ATOM 689 C CA . VAL A 1 87 ? -11.567 -35.847 22.244 1.00 72.31 87 VAL A CA 1
ATOM 690 C C . VAL A 1 87 ? -11.543 -37.245 21.621 1.00 72.31 87 VAL A C 1
ATOM 692 O O . VAL A 1 87 ? -11.883 -38.218 22.310 1.00 72.31 87 VAL A O 1
ATOM 695 N N . PRO A 1 88 ? -11.175 -37.378 20.337 1.00 78.94 88 PRO A N 1
ATOM 696 C CA . PRO A 1 88 ? -10.992 -38.675 19.703 1.00 78.94 88 PRO A CA 1
ATOM 697 C C . PRO A 1 88 ? -9.798 -39.421 20.320 1.00 78.94 88 PRO A C 1
ATOM 699 O O . PRO A 1 88 ? -8.733 -38.860 20.552 1.00 78.94 88 PRO A O 1
ATOM 702 N N . VAL A 1 89 ? -9.980 -40.706 20.609 1.00 79.44 89 VAL A N 1
ATOM 703 C CA . VAL A 1 89 ? -8.951 -41.609 21.131 1.00 79.44 89 VAL A CA 1
ATOM 704 C C . VAL A 1 89 ? -8.996 -42.899 20.325 1.00 79.44 89 VAL A C 1
ATOM 706 O O . VAL A 1 89 ? -10.070 -43.477 20.128 1.00 79.44 89 VAL A O 1
ATOM 709 N N . GLU A 1 90 ? -7.830 -43.353 19.877 1.00 81.25 90 GLU A N 1
ATOM 710 C CA . GLU A 1 90 ? -7.679 -44.634 19.192 1.00 81.25 90 GLU A CA 1
ATOM 711 C C . GLU A 1 90 ? -8.073 -45.790 20.112 1.00 81.25 90 GLU A C 1
ATOM 713 O O . GLU A 1 90 ? -7.734 -45.832 21.300 1.00 81.25 90 GLU A O 1
ATOM 718 N N . ILE A 1 91 ? -8.832 -46.735 19.566 1.00 84.50 91 ILE A N 1
ATOM 719 C CA . ILE A 1 91 ? -9.339 -47.878 20.317 1.00 84.50 91 ILE A CA 1
ATOM 720 C C . ILE A 1 91 ? -8.620 -49.144 19.863 1.00 84.50 91 ILE A C 1
ATOM 722 O O . ILE A 1 91 ? -8.519 -49.430 18.674 1.00 84.50 91 ILE A O 1
ATOM 726 N N . GLY A 1 92 ? -8.225 -49.989 20.817 1.00 84.19 92 GLY A N 1
ATOM 727 C CA . GLY A 1 92 ? -7.715 -51.324 20.508 1.00 84.19 92 GLY A CA 1
ATOM 728 C C . GLY A 1 92 ? -8.744 -52.215 19.790 1.00 84.19 92 GLY A C 1
ATOM 729 O O . GLY A 1 92 ? -9.950 -52.167 20.053 1.00 84.19 92 GLY A O 1
ATOM 730 N N . SER A 1 93 ? -8.267 -53.116 18.926 1.00 81.75 93 SER A N 1
ATOM 731 C CA . SER A 1 93 ? -9.119 -53.947 18.053 1.00 81.75 93 SER A CA 1
ATOM 732 C C . SER A 1 93 ? -10.162 -54.816 18.785 1.00 81.75 93 SER A C 1
ATOM 734 O O . SER A 1 93 ? -11.222 -55.125 18.234 1.00 81.75 93 SER A O 1
ATOM 736 N N . THR A 1 94 ? -9.903 -55.223 20.031 1.00 83.19 94 THR A N 1
ATOM 737 C CA . THR A 1 94 ? -10.838 -55.993 20.874 1.00 83.19 94 THR A CA 1
ATOM 738 C C . THR A 1 94 ? -11.998 -55.132 21.374 1.00 83.19 94 THR A C 1
ATOM 740 O O . THR A 1 94 ? -13.160 -55.545 21.298 1.00 83.19 94 THR A O 1
ATOM 743 N N . GLN A 1 95 ? -11.697 -53.918 21.832 1.00 84.69 95 GLN A N 1
ATOM 744 C CA . GLN A 1 95 ? -12.676 -52.939 22.298 1.00 84.69 95 GLN A CA 1
ATOM 745 C C . GLN A 1 95 ? -13.524 -52.409 21.131 1.00 84.69 95 GLN A C 1
ATOM 747 O O . GLN A 1 95 ? -14.751 -52.340 21.259 1.00 84.69 95 GLN A O 1
ATOM 752 N N . GLY A 1 96 ? -12.910 -52.154 19.969 1.00 85.06 96 GLY A N 1
ATOM 753 C CA . GLY A 1 96 ? -13.615 -51.790 18.734 1.00 85.06 96 GLY A CA 1
ATOM 754 C C . GLY A 1 96 ? -14.634 -52.857 18.308 1.00 85.06 96 GLY A C 1
ATOM 755 O O . GLY A 1 96 ? -15.809 -52.548 18.098 1.00 85.06 96 GLY A O 1
ATOM 756 N N . LYS A 1 97 ? -14.241 -54.142 18.294 1.00 88.06 97 LYS A N 1
ATOM 757 C CA . LYS A 1 97 ? -15.160 -55.268 18.007 1.00 88.06 97 LYS A CA 1
ATOM 758 C C . LYS A 1 97 ? -16.319 -55.344 19.004 1.00 88.06 97 LYS A C 1
ATOM 760 O O . LYS A 1 97 ? -17.461 -55.593 18.613 1.00 88.06 97 LYS A O 1
ATOM 765 N N . ALA A 1 98 ? -16.055 -55.120 20.293 1.00 86.19 98 ALA A N 1
ATOM 766 C CA . ALA A 1 98 ? -17.098 -55.121 21.318 1.00 86.19 98 ALA A CA 1
ATOM 767 C C . ALA A 1 98 ? -18.101 -53.968 21.127 1.00 86.19 98 ALA A C 1
ATOM 769 O O . ALA A 1 98 ? -19.309 -54.170 21.307 1.00 86.19 98 ALA A O 1
ATOM 770 N N . LEU A 1 99 ? -17.619 -52.784 20.735 1.00 85.88 99 LEU A N 1
ATOM 771 C CA . LEU A 1 99 ? -18.458 -51.640 20.377 1.00 85.88 99 LEU A CA 1
ATOM 772 C C . LEU A 1 99 ? -19.305 -51.946 19.144 1.00 85.88 99 LEU A C 1
ATOM 774 O O . LEU A 1 99 ? -20.521 -51.779 19.221 1.00 85.88 99 LEU A O 1
ATOM 778 N N . ALA A 1 100 ? -18.711 -52.495 18.081 1.00 87.00 100 ALA A N 1
ATOM 779 C CA . ALA A 1 100 ? -19.426 -52.889 16.866 1.00 87.00 100 ALA A CA 1
ATOM 780 C C . ALA A 1 100 ? -20.559 -53.888 17.140 1.00 87.00 100 ALA A C 1
ATOM 782 O O . ALA A 1 100 ? -21.673 -53.719 16.647 1.00 87.00 100 ALA A O 1
ATOM 783 N N . ILE A 1 101 ? -20.324 -54.896 17.987 1.00 89.38 101 ILE A N 1
ATOM 784 C CA . ILE A 1 101 ? -21.368 -55.857 18.378 1.00 89.38 101 ILE A CA 1
ATOM 785 C C . ILE A 1 101 ? -22.481 -55.162 19.172 1.00 89.38 101 ILE A C 1
ATOM 787 O O . ILE A 1 101 ? -23.664 -55.388 18.909 1.00 89.38 101 ILE A O 1
ATOM 791 N N . ARG A 1 102 ? -22.132 -54.305 20.142 1.00 87.38 102 ARG A N 1
ATOM 792 C CA . ARG A 1 102 ? -23.120 -53.553 20.940 1.00 87.38 102 ARG A CA 1
ATOM 793 C C . ARG A 1 102 ? -23.996 -52.679 20.046 1.00 87.38 102 ARG A C 1
ATOM 795 O O . ARG A 1 102 ? -25.207 -52.601 20.247 1.00 87.38 102 ARG A O 1
ATOM 802 N N . TRP A 1 103 ? -23.358 -52.036 19.085 1.00 87.25 103 TRP A N 1
ATOM 803 C CA . TRP A 1 103 ? -23.953 -51.225 18.044 1.00 87.25 103 TRP A CA 1
ATOM 804 C C . TRP A 1 103 ? -24.935 -52.053 17.219 1.00 87.25 103 TRP A C 1
ATOM 806 O O . TRP A 1 103 ? -26.136 -51.807 17.352 1.00 87.25 103 TRP A O 1
ATOM 816 N N . LEU A 1 104 ? -24.465 -53.095 16.522 1.00 87.62 104 LEU A N 1
ATOM 817 C CA . LEU A 1 104 ? -25.273 -54.008 15.695 1.00 87.62 104 LEU A CA 1
ATOM 818 C C . LEU A 1 104 ? -26.509 -54.546 16.424 1.00 87.62 104 LEU A C 1
ATOM 820 O O . LEU A 1 104 ? -27.619 -54.534 15.883 1.00 87.62 104 LEU A O 1
ATOM 824 N N . LEU A 1 105 ? -26.350 -54.970 17.680 1.00 89.00 105 LEU A N 1
ATOM 825 C CA . LEU A 1 105 ? -27.465 -55.447 18.501 1.00 89.00 105 LEU A CA 1
ATOM 826 C C . LEU A 1 105 ? -28.459 -54.334 18.852 1.00 89.00 105 LEU A C 1
ATOM 828 O O . LEU A 1 105 ? -29.664 -54.585 18.911 1.00 89.00 105 LEU A O 1
ATOM 832 N N . GLY A 1 106 ? -27.969 -53.117 19.080 1.00 85.94 106 GLY A N 1
ATOM 833 C CA . GLY A 1 106 ? -28.789 -51.930 19.293 1.00 85.94 106 GLY A CA 1
ATOM 834 C C . GLY A 1 106 ? -29.689 -51.623 18.096 1.00 85.94 106 GLY A C 1
ATOM 835 O O . GLY A 1 106 ? -30.897 -51.468 18.291 1.00 85.94 106 GLY A O 1
ATOM 836 N N . ALA A 1 107 ? -29.151 -51.594 16.869 1.00 85.31 107 ALA A N 1
ATOM 837 C CA . ALA A 1 107 ? -29.990 -51.375 15.681 1.00 85.31 107 ALA A CA 1
ATOM 838 C C . ALA A 1 107 ? -30.921 -52.555 15.407 1.00 85.31 107 ALA A C 1
ATOM 840 O O . ALA A 1 107 ? -32.106 -52.340 15.162 1.00 85.31 107 ALA A O 1
ATOM 841 N N . SER A 1 108 ? -30.437 -53.793 15.564 1.00 88.25 108 SER A N 1
ATOM 842 C CA . SER A 1 108 ? -31.265 -54.996 15.392 1.00 88.25 108 SER A CA 1
ATOM 843 C C . SER A 1 108 ? -32.513 -54.965 16.275 1.00 88.25 108 SER A C 1
ATOM 845 O O . SER A 1 108 ? -33.582 -55.393 15.852 1.00 88.25 108 SER A O 1
ATOM 847 N N . ARG A 1 109 ? -32.412 -54.435 17.501 1.00 87.19 109 ARG A N 1
ATOM 848 C CA . ARG A 1 109 ? -33.567 -54.292 18.403 1.00 87.19 109 ARG A CA 1
ATOM 849 C C . ARG A 1 109 ? -34.553 -53.218 17.939 1.00 87.19 109 ARG A C 1
ATOM 851 O O . ARG A 1 109 ? -35.754 -53.427 18.076 1.00 87.19 109 ARG A O 1
ATOM 858 N N . LYS A 1 110 ? -34.051 -52.104 17.397 1.00 86.06 110 LYS A N 1
ATOM 859 C CA . LYS A 1 110 ? -34.866 -50.975 16.915 1.00 86.06 110 LYS A CA 1
ATOM 860 C C . LYS A 1 110 ? -35.538 -51.242 15.565 1.00 86.06 110 LYS A C 1
ATOM 862 O O . LYS A 1 110 ? -36.503 -50.564 15.234 1.00 86.06 110 LYS A O 1
ATOM 867 N N . ARG A 1 111 ? -35.059 -52.220 14.792 1.00 83.88 111 ARG A N 1
ATOM 868 C CA . ARG A 1 111 ? -35.612 -52.546 13.472 1.00 83.88 111 ARG A CA 1
ATOM 869 C C . ARG A 1 111 ? -37.053 -53.088 13.569 1.00 83.88 111 ARG A C 1
ATOM 871 O O . ARG A 1 111 ? -37.332 -53.887 14.472 1.00 83.88 111 ARG A O 1
ATOM 878 N N . PRO A 1 112 ? -37.973 -52.726 12.656 1.00 83.56 112 PRO A N 1
ATOM 879 C CA . PRO A 1 112 ? -39.296 -53.352 12.584 1.00 83.56 112 PRO A CA 1
ATOM 880 C C . PRO A 1 112 ? -39.194 -54.829 12.156 1.00 83.56 112 PRO A C 1
ATOM 882 O O . PRO A 1 112 ? -38.320 -55.206 11.377 1.00 83.56 112 PRO A O 1
ATOM 885 N N . GLY A 1 113 ? -40.059 -55.696 12.696 1.00 82.75 113 GLY A N 1
ATOM 886 C CA . GLY A 1 113 ? -40.108 -57.127 12.351 1.00 82.75 113 GLY A CA 1
ATOM 887 C C . GLY A 1 113 ? -40.586 -58.032 13.493 1.00 82.75 113 GLY A C 1
ATOM 888 O O . GLY A 1 113 ? -40.513 -57.651 14.660 1.00 82.75 113 GLY A O 1
ATOM 889 N N . ARG A 1 114 ? -41.047 -59.248 13.160 1.00 79.81 114 ARG A N 1
ATOM 890 C CA . ARG A 1 114 ? -41.692 -60.173 14.117 1.00 79.81 114 ARG A CA 1
ATOM 891 C C . ARG A 1 114 ? -40.719 -60.816 15.120 1.00 79.81 114 ARG A C 1
ATOM 893 O O . ARG A 1 114 ? -40.952 -60.752 16.318 1.00 79.81 114 ARG A O 1
ATOM 900 N N . ASN A 1 115 ? -39.593 -61.373 14.655 1.00 90.19 115 ASN A N 1
ATOM 901 C CA . ASN A 1 115 ? -38.663 -62.136 15.507 1.00 90.19 115 ASN A CA 1
ATOM 902 C C . ASN A 1 115 ? -37.260 -61.516 15.556 1.00 90.19 115 ASN A C 1
ATOM 904 O O . ASN A 1 115 ? -36.724 -61.103 14.528 1.00 90.19 115 ASN A O 1
ATOM 908 N N . MET A 1 116 ? -36.605 -61.553 16.724 1.00 89.44 116 MET A N 1
ATOM 909 C CA . MET A 1 116 ? -35.240 -61.025 16.904 1.00 89.44 116 MET A CA 1
ATOM 910 C C . MET A 1 116 ? -34.217 -61.685 15.967 1.00 89.44 116 MET A C 1
ATOM 912 O O . MET A 1 116 ? -33.359 -61.002 15.419 1.00 89.44 116 MET A O 1
ATOM 916 N N . ALA A 1 117 ? -34.339 -62.995 15.723 1.00 92.62 117 ALA A N 1
ATOM 917 C CA . ALA A 1 117 ? -33.470 -63.708 14.783 1.00 92.62 117 ALA A CA 1
ATOM 918 C C . ALA A 1 117 ? -33.585 -63.158 13.349 1.00 92.62 117 ALA A C 1
ATOM 920 O O . ALA A 1 117 ? -32.588 -63.065 12.641 1.00 92.62 117 ALA A O 1
ATOM 921 N N . PHE A 1 118 ? -34.790 -62.748 12.934 1.00 92.12 118 PHE A N 1
ATOM 922 C CA . PHE A 1 118 ? -35.000 -62.126 11.628 1.00 92.12 118 PHE A CA 1
ATOM 923 C C . PHE A 1 118 ? -34.360 -60.737 11.574 1.00 92.12 118 PHE A C 1
ATOM 925 O O . PHE A 1 118 ? -33.561 -60.486 10.676 1.00 92.12 118 PHE A O 1
ATOM 932 N N . LYS A 1 119 ? -34.635 -59.882 12.570 1.00 92.12 119 LYS A N 1
ATOM 933 C CA . LYS A 1 119 ? -34.077 -58.521 12.641 1.00 92.12 119 LYS A CA 1
ATOM 934 C C . LYS A 1 119 ? -32.547 -58.518 12.638 1.00 92.12 119 LYS A C 1
ATOM 936 O O . LYS A 1 119 ? -31.927 -57.723 11.940 1.00 92.12 119 LYS A O 1
ATOM 941 N N . LEU A 1 120 ? -31.948 -59.443 13.389 1.00 91.31 120 LEU A N 1
ATOM 942 C CA . LEU A 1 120 ? -30.500 -59.600 13.458 1.00 91.31 120 LEU A CA 1
ATOM 943 C C . LEU A 1 120 ? -29.923 -60.099 12.129 1.00 91.31 120 LEU A C 1
ATOM 945 O O . LEU A 1 120 ? -28.930 -59.554 11.660 1.00 91.31 120 LEU A O 1
ATOM 949 N N . SER A 1 121 ? -30.561 -61.088 11.490 1.00 92.38 121 SER A N 1
ATOM 950 C CA . SER A 1 121 ? -30.115 -61.579 10.178 1.00 92.38 121 SER A CA 1
ATOM 951 C C . SER A 1 121 ? -30.152 -60.493 9.099 1.00 92.38 121 SER A C 1
ATOM 953 O O . SER A 1 121 ? -29.220 -60.400 8.308 1.00 92.38 121 SER A O 1
ATOM 955 N N . SER A 1 122 ? -31.184 -59.641 9.084 1.00 90.62 122 SER A N 1
ATOM 956 C CA . S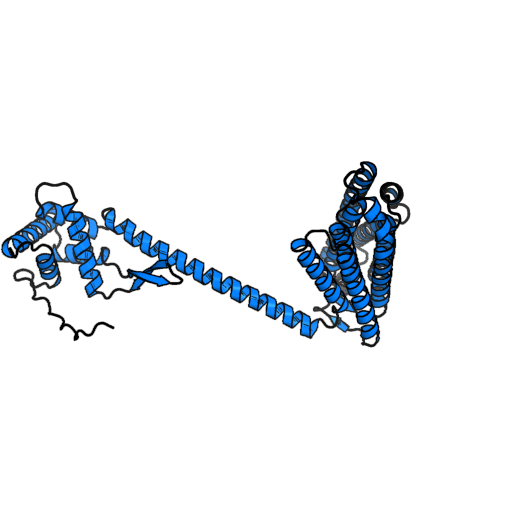ER A 1 122 ? -31.277 -58.541 8.120 1.00 90.62 122 SER A CA 1
ATOM 957 C C . SER A 1 122 ? -30.227 -57.461 8.367 1.00 90.62 122 SER A C 1
ATOM 959 O O . SER A 1 122 ? -29.594 -57.022 7.416 1.00 90.62 122 SER A O 1
ATOM 961 N N . GLU A 1 123 ? -29.983 -57.080 9.626 1.00 89.56 123 GLU A N 1
ATOM 962 C CA . GLU A 1 123 ? -28.945 -56.089 9.950 1.00 89.56 123 GLU A CA 1
ATOM 963 C C . GLU A 1 123 ? -27.542 -56.574 9.586 1.00 89.56 123 GLU A C 1
ATOM 965 O O . GLU A 1 123 ? -26.747 -55.802 9.064 1.00 89.56 123 GLU A O 1
ATOM 970 N N . LEU A 1 124 ? -27.229 -57.851 9.827 1.00 90.19 124 LEU A N 1
ATOM 971 C CA . LEU A 1 124 ? -25.920 -58.399 9.469 1.00 90.19 124 LEU A CA 1
ATOM 972 C C . LEU A 1 124 ? -25.697 -58.432 7.955 1.00 90.19 124 LEU A C 1
ATOM 974 O O . LEU A 1 124 ? -24.603 -58.105 7.502 1.00 90.19 124 LEU A O 1
ATOM 978 N N . VAL A 1 125 ? -26.717 -58.799 7.174 1.00 89.94 125 VAL A N 1
ATOM 979 C CA . VAL A 1 125 ? -26.623 -58.795 5.705 1.00 89.94 125 VAL A CA 1
ATOM 980 C C . VAL A 1 125 ? -26.462 -57.370 5.173 1.00 89.94 125 VAL A C 1
ATOM 982 O O . VAL A 1 125 ? -25.620 -57.136 4.308 1.00 89.94 125 VAL A O 1
ATOM 985 N N . ASP A 1 126 ? -27.216 -56.413 5.713 1.00 88.12 126 ASP A N 1
ATOM 986 C CA . ASP A 1 126 ? -27.132 -55.010 5.299 1.00 88.12 126 ASP A CA 1
ATOM 987 C C . ASP A 1 126 ? -25.773 -54.391 5.658 1.00 88.12 126 ASP A C 1
ATOM 989 O O . ASP A 1 126 ? -25.140 -53.749 4.817 1.00 88.12 126 ASP A O 1
ATOM 993 N N . ALA A 1 127 ? -25.269 -54.665 6.866 1.00 85.38 127 ALA A N 1
ATOM 994 C CA . ALA A 1 127 ? -23.945 -54.236 7.303 1.00 85.38 127 ALA A CA 1
ATOM 995 C C . ALA A 1 127 ? -22.821 -54.850 6.452 1.00 85.38 127 ALA A C 1
ATOM 997 O O . ALA A 1 127 ? -21.872 -54.149 6.106 1.00 85.38 127 ALA A O 1
ATOM 998 N N . ALA A 1 128 ? -22.930 -56.127 6.065 1.00 85.69 128 ALA A N 1
ATOM 999 C CA . ALA A 1 128 ? -21.948 -56.774 5.192 1.00 85.69 128 ALA A CA 1
ATOM 1000 C C . ALA A 1 128 ? -21.913 -56.159 3.781 1.00 85.69 128 ALA A C 1
ATOM 1002 O O . ALA A 1 128 ? -20.842 -56.066 3.185 1.00 85.69 128 ALA A O 1
ATOM 1003 N N . LYS A 1 129 ? -23.062 -55.699 3.268 1.00 84.75 129 LYS A N 1
ATOM 1004 C CA . LYS A 1 129 ? -23.186 -55.013 1.968 1.00 84.75 129 LYS A CA 1
ATOM 1005 C C . LYS A 1 129 ? -22.840 -53.516 2.020 1.00 84.75 129 LYS A C 1
ATOM 1007 O O . LYS A 1 129 ? -23.021 -52.828 1.022 1.00 84.75 129 LYS A O 1
ATOM 1012 N N . GLY A 1 130 ? -22.418 -52.985 3.171 1.00 74.06 130 GLY A N 1
ATOM 1013 C CA . GLY A 1 130 ? -22.147 -51.553 3.348 1.00 74.06 130 GLY A CA 1
ATOM 1014 C C . GLY A 1 130 ? -23.399 -50.662 3.381 1.00 74.06 130 GLY A C 1
ATOM 1015 O O . GLY A 1 130 ? -23.280 -49.441 3.469 1.00 74.06 130 GLY A O 1
ATOM 1016 N N . ARG A 1 131 ? -24.610 -51.242 3.371 1.00 67.62 131 ARG A N 1
ATOM 1017 C CA . ARG A 1 131 ? -25.889 -50.525 3.521 1.00 67.62 131 ARG A CA 1
ATOM 1018 C C . ARG A 1 131 ? -26.183 -50.347 5.004 1.00 67.62 131 ARG A C 1
ATOM 1020 O O . ARG A 1 131 ? -27.025 -51.014 5.593 1.00 67.62 131 ARG A O 1
ATOM 1027 N N . VAL A 1 132 ? -25.394 -49.503 5.646 1.00 58.59 132 VAL A N 1
ATOM 1028 C CA . VAL A 1 132 ? -25.385 -49.403 7.103 1.00 58.59 132 VAL A CA 1
ATOM 1029 C C . VAL A 1 132 ? -26.583 -48.576 7.591 1.00 58.59 132 VAL A C 1
ATOM 1031 O O . VAL A 1 132 ? -26.779 -47.443 7.157 1.00 58.59 132 VAL A O 1
ATOM 1034 N N . ALA A 1 133 ? -27.379 -49.117 8.522 1.00 55.34 133 ALA A N 1
ATOM 1035 C CA . ALA A 1 133 ? -28.476 -48.383 9.153 1.00 55.34 133 ALA A CA 1
ATOM 1036 C C . ALA A 1 133 ? -27.979 -47.079 9.825 1.00 55.34 133 ALA A C 1
ATOM 1038 O O . ALA A 1 133 ? -26.897 -47.026 10.419 1.00 55.34 133 ALA A O 1
ATOM 1039 N N . MET A 1 134 ? -28.812 -46.033 9.771 1.00 49.16 134 MET A N 1
ATOM 1040 C CA . MET A 1 134 ? -28.540 -44.638 10.179 1.00 49.16 134 MET A CA 1
ATOM 1041 C C . MET A 1 134 ? -27.805 -44.380 11.523 1.00 49.16 134 MET A C 1
ATOM 1043 O O . MET A 1 134 ? -27.112 -43.362 11.609 1.00 49.16 134 MET A O 1
ATOM 1047 N N . PRO A 1 135 ? -27.870 -45.225 12.579 1.00 56.78 135 PRO A N 1
ATOM 1048 C CA . PRO A 1 135 ? -27.193 -44.929 13.849 1.00 56.78 135 PRO A CA 1
ATOM 1049 C C . PRO A 1 135 ? -25.655 -44.893 13.796 1.00 56.78 135 PRO A C 1
ATOM 1051 O O . PRO A 1 135 ? -25.044 -44.231 14.637 1.00 56.78 135 PRO A O 1
ATOM 1054 N N . TYR A 1 136 ? -25.022 -45.593 12.846 1.00 60.72 136 TYR A N 1
ATOM 1055 C CA . TYR A 1 136 ? -23.556 -45.740 12.802 1.00 60.72 136 TYR A CA 1
ATOM 1056 C C . TYR A 1 136 ? -22.884 -44.696 11.910 1.00 60.72 136 TYR A C 1
ATOM 1058 O O . TYR A 1 136 ? -21.864 -44.125 12.292 1.00 60.72 136 TYR A O 1
ATOM 1066 N N . ALA A 1 137 ? -23.499 -44.377 10.767 1.00 55.34 137 ALA A N 1
ATOM 1067 C CA . ALA A 1 137 ? -22.986 -43.384 9.825 1.00 55.34 137 ALA A CA 1
ATOM 1068 C C . ALA A 1 137 ? -22.923 -41.974 10.436 1.00 55.34 137 ALA A C 1
ATOM 1070 O O . ALA A 1 137 ? -21.973 -41.240 10.176 1.00 55.34 137 ALA A O 1
ATOM 1071 N N . LYS A 1 138 ? -23.892 -41.612 11.294 1.00 55.91 138 LYS A N 1
ATOM 1072 C CA . LYS A 1 138 ? -23.905 -40.318 11.999 1.00 55.91 138 LYS A CA 1
ATOM 1073 C C . LYS A 1 138 ? -22.759 -40.203 13.009 1.00 55.91 138 LYS A C 1
ATOM 1075 O O . LYS A 1 138 ? -22.141 -39.154 13.105 1.00 55.91 138 LYS A O 1
ATOM 1080 N N . ARG A 1 139 ? -22.442 -41.284 13.735 1.00 57.81 139 ARG A N 1
ATOM 1081 C CA . ARG A 1 139 ? -21.356 -41.295 14.733 1.00 57.81 139 ARG A CA 1
ATOM 1082 C C . ARG A 1 139 ? -19.972 -41.317 14.096 1.00 57.81 139 ARG A C 1
ATOM 1084 O O . ARG A 1 139 ? -19.105 -40.603 14.574 1.00 57.81 139 ARG A O 1
ATOM 1091 N N . LYS A 1 140 ? -19.787 -42.078 13.012 1.00 57.03 140 LYS A N 1
ATOM 1092 C CA . LYS A 1 140 ? -18.538 -42.056 12.240 1.00 57.03 140 LYS A CA 1
ATOM 1093 C C . LYS A 1 140 ? -18.285 -40.663 11.651 1.00 57.03 140 LYS A C 1
ATOM 1095 O O . LYS A 1 140 ? -17.222 -40.106 11.876 1.00 57.03 140 LYS A O 1
ATOM 1100 N N . ARG A 1 141 ? -19.308 -40.050 11.036 1.00 54.97 141 ARG A N 1
ATOM 1101 C CA . ARG A 1 141 ? -19.223 -38.673 10.520 1.00 54.97 141 ARG A CA 1
ATOM 1102 C C . ARG A 1 141 ? -18.925 -37.635 11.594 1.00 54.97 141 ARG A C 1
ATOM 1104 O O . ARG A 1 141 ? -18.128 -36.758 11.324 1.00 54.97 141 ARG A O 1
ATOM 1111 N N . LEU A 1 142 ? -19.528 -37.737 12.781 1.00 57.59 142 LEU A N 1
ATOM 1112 C CA . LEU A 1 142 ? -19.232 -36.831 13.898 1.00 57.59 142 LEU A CA 1
ATOM 1113 C C . LEU A 1 142 ? -17.763 -36.918 14.334 1.00 57.59 142 LEU A C 1
ATOM 1115 O O . LEU A 1 142 ? -17.153 -35.891 14.588 1.00 57.59 142 LEU A O 1
ATOM 1119 N N . ILE A 1 143 ? -17.189 -38.125 14.365 1.00 63.00 143 ILE A N 1
ATOM 1120 C CA . ILE A 1 143 ? -15.778 -38.338 14.721 1.00 63.00 143 ILE A CA 1
ATOM 1121 C C . ILE A 1 143 ? -14.845 -37.772 13.639 1.00 63.00 143 ILE A C 1
ATOM 1123 O O . ILE A 1 143 ? -13.864 -37.109 13.966 1.00 63.00 143 ILE A O 1
ATOM 1127 N N . GLU A 1 144 ? -15.171 -37.983 12.361 1.00 59.31 144 GLU A N 1
ATOM 1128 C CA . GLU A 1 144 ? -14.430 -37.417 11.224 1.00 59.31 144 GLU A CA 1
ATOM 1129 C C . GLU A 1 144 ? -14.502 -35.876 11.203 1.00 59.31 144 GLU A C 1
ATOM 1131 O O . GLU A 1 144 ? -13.485 -35.208 11.031 1.00 59.31 144 GLU A O 1
ATOM 1136 N N . TRP A 1 145 ? -15.691 -35.309 11.445 1.00 59.91 145 TRP A N 1
ATOM 1137 C CA . TRP A 1 145 ? -15.918 -33.862 11.539 1.00 59.91 145 TRP A CA 1
ATOM 1138 C C . TRP A 1 145 ? -15.146 -33.231 12.701 1.00 59.91 145 TRP A C 1
ATOM 1140 O O . TRP A 1 145 ? -14.543 -32.176 12.537 1.00 59.91 145 TRP A O 1
ATOM 1150 N N . GLN A 1 146 ? -15.114 -33.880 13.869 1.00 58.22 146 GLN A N 1
ATOM 1151 C CA . GLN A 1 146 ? -14.346 -33.379 15.012 1.00 58.22 146 GLN A CA 1
ATOM 1152 C C . GLN A 1 146 ? -12.840 -33.401 14.757 1.00 58.22 146 GLN A C 1
ATOM 1154 O O . GLN A 1 146 ? -12.158 -32.456 15.137 1.00 58.22 146 GLN A O 1
ATOM 1159 N N . ARG A 1 147 ? -12.336 -34.412 14.040 1.00 58.00 147 ARG A N 1
ATOM 1160 C CA . ARG A 1 147 ? -10.939 -34.455 13.593 1.00 58.00 147 ARG A CA 1
ATOM 1161 C C . ARG A 1 147 ? -10.607 -33.309 12.627 1.00 58.00 147 ARG A C 1
ATOM 1163 O O . ARG A 1 147 ? -9.521 -32.749 12.718 1.00 58.00 147 ARG A O 1
ATOM 1170 N N . GLN A 1 148 ? -11.522 -32.937 11.728 1.00 57.31 148 GLN A N 1
ATOM 1171 C CA . GLN A 1 148 ? -11.327 -31.783 10.836 1.00 57.31 148 GLN A CA 1
ATOM 1172 C C . GLN A 1 148 ? -11.309 -30.448 11.592 1.00 57.31 148 GLN A C 1
ATOM 1174 O O . GLN A 1 148 ? -10.491 -29.591 11.277 1.00 57.31 148 GLN A O 1
ATOM 1179 N N . ILE A 1 149 ? -12.153 -30.285 12.614 1.00 58.47 149 ILE A N 1
ATOM 1180 C CA . ILE A 1 149 ? -12.166 -29.079 13.458 1.00 58.47 149 ILE A CA 1
ATOM 1181 C C . ILE A 1 149 ? -10.873 -28.962 14.282 1.00 58.47 149 ILE A C 1
ATOM 1183 O O . ILE A 1 149 ? -10.322 -27.873 14.399 1.00 58.47 149 ILE A O 1
ATOM 1187 N N . GLU A 1 150 ? -10.355 -30.069 14.817 1.00 57.75 150 GLU A N 1
ATOM 1188 C CA . GLU A 1 150 ? -9.089 -30.082 15.568 1.00 57.75 150 GLU A CA 1
ATOM 1189 C C . GLU A 1 150 ? -7.893 -29.746 14.659 1.00 57.75 150 GLU A C 1
ATOM 1191 O O . GLU A 1 150 ? -7.029 -28.960 15.039 1.00 57.75 150 GLU A O 1
ATOM 1196 N N . LEU A 1 151 ? -7.891 -30.253 13.418 1.00 55.59 151 LEU A N 1
ATOM 1197 C CA . LEU A 1 151 ? -6.900 -29.877 12.405 1.00 55.59 151 LEU A CA 1
ATOM 1198 C C . LEU A 1 151 ? -6.973 -28.390 12.048 1.00 55.59 151 LEU A C 1
ATOM 1200 O O . LEU A 1 151 ? -5.928 -27.760 11.934 1.00 55.59 151 LEU A O 1
ATOM 1204 N N . LEU A 1 152 ? -8.175 -27.819 11.923 1.00 53.41 152 LEU A N 1
ATOM 1205 C CA . LEU A 1 152 ? -8.360 -26.381 11.696 1.00 53.41 152 LEU A CA 1
ATOM 1206 C C . LEU A 1 152 ? -7.855 -25.539 12.878 1.00 53.41 152 LEU A C 1
ATOM 1208 O O . LEU A 1 152 ? -7.263 -24.486 12.665 1.00 53.41 152 LEU A O 1
ATOM 1212 N N . HIS A 1 153 ? -8.034 -26.007 14.115 1.00 54.97 153 HIS A N 1
ATOM 1213 C CA . HIS A 1 153 ? -7.572 -25.287 15.304 1.00 54.97 153 HIS A CA 1
ATOM 1214 C C . HIS A 1 153 ? -6.041 -25.329 15.461 1.00 54.97 153 HIS A C 1
ATOM 1216 O O . HIS A 1 153 ? -5.437 -24.319 15.814 1.00 54.97 153 HIS A O 1
ATOM 1222 N N . ILE A 1 154 ? -5.407 -26.462 15.131 1.00 52.94 154 ILE A N 1
ATOM 1223 C CA . ILE A 1 154 ? -3.940 -26.602 15.070 1.00 52.94 154 ILE A CA 1
ATOM 1224 C C . ILE A 1 154 ? -3.360 -25.741 13.938 1.00 52.94 154 ILE A C 1
ATOM 1226 O O . ILE A 1 154 ? -2.313 -25.118 14.103 1.00 52.94 154 ILE A O 1
ATOM 1230 N N . PHE A 1 155 ? -4.055 -25.657 12.798 1.00 46.50 155 PHE A N 1
ATOM 1231 C CA . PHE A 1 155 ? -3.662 -24.765 11.705 1.00 46.50 155 PHE A CA 1
ATOM 1232 C C . PHE A 1 155 ? -3.711 -23.288 12.127 1.00 46.50 155 PHE A C 1
ATOM 1234 O O . PHE A 1 155 ? -2.848 -22.513 11.731 1.00 46.50 155 PHE A O 1
ATOM 1241 N N . ASN A 1 156 ? -4.675 -22.908 12.972 1.00 49.53 156 ASN A N 1
ATOM 1242 C CA . ASN A 1 156 ? -4.818 -21.540 13.473 1.00 49.53 156 ASN A CA 1
ATOM 1243 C C . ASN A 1 156 ? -3.717 -21.149 14.482 1.00 49.53 156 ASN A C 1
ATOM 1245 O O . ASN A 1 156 ? -3.194 -20.040 14.420 1.00 49.53 156 ASN A O 1
ATOM 1249 N N . GLU A 1 157 ? -3.304 -22.057 15.375 1.00 54.75 157 GLU A N 1
ATOM 1250 C CA . GLU A 1 157 ? -2.165 -21.801 16.278 1.00 54.75 157 GLU A CA 1
ATOM 1251 C C . GLU A 1 157 ? -0.837 -21.685 15.514 1.00 54.75 157 GLU A C 1
ATOM 1253 O O . GLU A 1 157 ? -0.037 -20.790 15.795 1.00 54.75 157 GLU A O 1
ATOM 1258 N N . ASN A 1 158 ? -0.632 -22.518 14.487 1.00 53.84 158 ASN A N 1
ATOM 1259 C CA . ASN A 1 158 ? 0.536 -22.408 13.612 1.00 53.84 158 ASN A CA 1
ATOM 1260 C C . ASN A 1 158 ? 0.505 -21.133 12.754 1.00 53.84 158 ASN A C 1
ATOM 1262 O O . ASN A 1 158 ? 1.557 -20.559 12.517 1.00 53.84 158 ASN A O 1
ATOM 1266 N N . PHE A 1 159 ? -0.668 -20.628 12.357 1.00 51.31 159 PHE A N 1
ATOM 1267 C CA . PHE A 1 159 ? -0.791 -19.362 11.622 1.00 51.31 159 PHE A CA 1
ATOM 1268 C C . PHE A 1 159 ? -0.369 -18.143 12.458 1.00 51.31 159 PHE A C 1
ATOM 1270 O O . PHE A 1 159 ? 0.273 -17.227 11.939 1.00 51.31 159 PHE A O 1
ATOM 1277 N N . ILE A 1 160 ? -0.675 -18.134 13.759 1.00 57.22 160 ILE A N 1
ATOM 1278 C CA . ILE A 1 160 ? -0.247 -17.068 14.680 1.00 57.22 160 ILE A CA 1
ATOM 1279 C C . ILE A 1 160 ? 1.269 -17.148 14.916 1.00 57.22 160 ILE A C 1
ATOM 1281 O O . ILE A 1 160 ? 1.964 -16.130 14.889 1.00 57.22 160 ILE A O 1
ATOM 1285 N N . LEU A 1 161 ? 1.806 -18.357 15.099 1.00 58.44 161 LEU A N 1
ATOM 1286 C CA . LEU A 1 161 ? 3.245 -18.570 15.272 1.00 58.44 161 LEU A CA 1
ATOM 1287 C C . LEU A 1 161 ? 4.045 -18.285 13.992 1.00 58.44 161 LEU A C 1
ATOM 1289 O O . LEU A 1 161 ? 5.104 -17.671 14.066 1.00 58.44 161 LEU A O 1
ATOM 1293 N N . ASP A 1 162 ? 3.536 -18.642 12.815 1.00 59.41 162 ASP A N 1
ATOM 1294 C CA . ASP A 1 162 ? 4.180 -18.315 11.541 1.00 59.41 162 ASP A CA 1
ATOM 1295 C C . ASP A 1 162 ? 4.061 -16.824 11.218 1.00 59.41 162 ASP A C 1
ATOM 1297 O O . ASP A 1 162 ? 5.045 -16.231 10.786 1.00 59.41 162 ASP A O 1
ATOM 1301 N N . SER A 1 163 ? 2.932 -16.170 11.514 1.00 55.44 163 SER A N 1
ATOM 1302 C CA . SER A 1 163 ? 2.804 -14.712 11.354 1.00 55.44 163 SER A CA 1
ATOM 1303 C C . SER A 1 163 ? 3.768 -13.958 12.262 1.00 55.44 163 SER A C 1
ATOM 1305 O O . SER A 1 163 ? 4.444 -13.039 11.812 1.00 55.44 163 SER A O 1
ATOM 1307 N N . THR A 1 164 ? 3.895 -14.370 13.526 1.00 62.94 164 THR A N 1
ATOM 1308 C CA . THR A 1 164 ? 4.866 -13.767 14.452 1.00 62.94 164 THR A CA 1
ATOM 1309 C C . THR A 1 164 ? 6.305 -14.066 14.046 1.00 62.94 164 THR A C 1
ATOM 1311 O O . THR A 1 164 ? 7.161 -13.200 14.187 1.00 62.94 164 THR A O 1
ATOM 1314 N N . ARG A 1 165 ? 6.596 -15.237 13.472 1.00 61.41 165 ARG A N 1
ATOM 1315 C CA . ARG A 1 165 ? 7.934 -15.573 12.966 1.00 61.41 165 ARG A CA 1
ATOM 1316 C C . ARG A 1 165 ? 8.285 -14.810 11.689 1.00 61.41 165 ARG A C 1
ATOM 1318 O O . ARG A 1 165 ? 9.419 -14.360 11.565 1.00 61.41 165 ARG A O 1
ATOM 1325 N N . ILE A 1 166 ? 7.334 -14.628 10.772 1.00 67.56 166 ILE A N 1
ATOM 1326 C CA . ILE A 1 166 ? 7.473 -13.786 9.574 1.00 67.56 166 ILE A CA 1
ATOM 1327 C C . ILE A 1 166 ? 7.653 -12.328 9.990 1.00 67.56 166 ILE A C 1
ATOM 1329 O O . ILE A 1 166 ? 8.583 -11.684 9.520 1.00 67.56 166 ILE A O 1
ATOM 1333 N N . PHE A 1 167 ? 6.834 -11.838 10.923 1.00 63.91 167 PHE A N 1
ATOM 1334 C CA . PHE A 1 167 ? 6.948 -10.493 11.478 1.00 63.91 167 PHE A CA 1
ATOM 1335 C C . PHE A 1 167 ? 8.301 -10.282 12.156 1.00 63.91 167 PHE A C 1
ATOM 1337 O O . PHE A 1 167 ? 8.989 -9.327 11.835 1.00 63.91 167 PHE A O 1
ATOM 1344 N N . MET A 1 168 ? 8.744 -11.203 13.015 1.00 62.47 168 MET A N 1
ATOM 1345 C CA . MET A 1 168 ? 10.052 -11.116 13.673 1.00 62.47 168 MET A CA 1
ATOM 1346 C C . MET A 1 168 ? 11.210 -11.214 12.679 1.00 62.47 168 MET A C 1
ATOM 1348 O O . MET A 1 168 ? 12.225 -10.555 12.868 1.00 62.47 168 MET A O 1
ATOM 1352 N N . LYS A 1 169 ? 11.074 -12.000 11.605 1.00 59.28 169 LYS A N 1
ATOM 1353 C CA . LYS A 1 169 ? 12.092 -12.101 10.553 1.00 59.28 169 LYS A CA 1
ATOM 1354 C C . LYS A 1 169 ? 12.143 -10.840 9.690 1.00 59.28 169 LYS A C 1
ATOM 1356 O O . LYS A 1 169 ? 13.236 -10.376 9.399 1.00 59.28 169 LYS A O 1
ATOM 1361 N N . ALA A 1 170 ? 10.993 -10.258 9.352 1.00 56.00 170 ALA A N 1
ATOM 1362 C CA . ALA A 1 170 ? 10.893 -8.967 8.673 1.00 56.00 170 ALA A CA 1
ATOM 1363 C C . ALA A 1 170 ? 11.412 -7.825 9.561 1.00 56.00 170 ALA A C 1
ATOM 1365 O O . ALA A 1 170 ? 12.149 -6.972 9.090 1.00 56.00 170 ALA A O 1
ATOM 1366 N N . PHE A 1 171 ? 11.105 -7.860 10.858 1.00 55.47 171 PHE A N 1
ATOM 1367 C CA . PHE A 1 171 ? 11.576 -6.908 11.862 1.00 55.47 171 PHE A CA 1
ATOM 1368 C C . PHE A 1 171 ? 13.090 -7.006 12.082 1.00 55.47 171 PHE A C 1
ATOM 1370 O O . PHE A 1 171 ? 13.766 -5.992 12.187 1.00 55.47 171 PHE A O 1
ATOM 1377 N N . HIS A 1 172 ? 13.648 -8.219 12.085 1.00 55.41 172 HIS A N 1
ATOM 1378 C CA . HIS A 1 172 ? 15.092 -8.438 12.172 1.00 55.41 172 HIS A CA 1
ATOM 1379 C C . HIS A 1 172 ? 15.818 -8.028 10.881 1.00 55.41 172 HIS A C 1
ATOM 1381 O O . HIS A 1 172 ? 16.919 -7.495 10.956 1.00 55.41 172 HIS A O 1
ATOM 1387 N N . LEU A 1 173 ? 15.209 -8.234 9.708 1.00 53.62 173 LEU A N 1
ATOM 1388 C CA . LEU A 1 173 ? 15.732 -7.730 8.433 1.00 53.62 173 LEU A CA 1
ATOM 1389 C C . LEU A 1 173 ? 15.725 -6.189 8.415 1.00 53.62 173 LEU A C 1
ATOM 1391 O O . LEU A 1 173 ? 16.705 -5.565 8.032 1.00 53.62 173 LEU A O 1
ATOM 1395 N N . LEU A 1 174 ? 14.657 -5.580 8.935 1.00 53.81 174 LEU A N 1
ATOM 1396 C CA . LEU A 1 174 ? 14.499 -4.131 9.067 1.00 53.81 174 LEU A CA 1
ATOM 1397 C C . LEU A 1 174 ? 15.434 -3.511 10.122 1.00 53.81 174 LEU A C 1
ATOM 1399 O O . LEU A 1 174 ? 15.802 -2.353 9.994 1.00 53.81 174 LEU A O 1
ATOM 1403 N N . LEU A 1 175 ? 15.866 -4.258 11.141 1.00 51.84 175 LEU A N 1
ATOM 1404 C CA . LEU A 1 175 ? 16.834 -3.779 12.139 1.00 51.84 175 LEU A CA 1
ATOM 1405 C C . LEU A 1 175 ? 18.298 -3.934 11.707 1.00 51.84 175 LEU A C 1
ATOM 1407 O O . LEU A 1 175 ? 19.120 -3.117 12.112 1.00 51.84 175 LEU A O 1
ATOM 1411 N N . PHE A 1 176 ? 18.634 -4.967 10.925 1.00 49.66 176 PHE A N 1
ATOM 1412 C CA . PHE A 1 176 ? 20.023 -5.256 10.536 1.00 49.66 176 PHE A CA 1
ATOM 1413 C C . PHE A 1 176 ? 20.415 -4.702 9.156 1.00 49.66 176 PHE A C 1
ATOM 1415 O O . PHE A 1 176 ? 21.564 -4.301 9.007 1.00 49.66 176 PHE A O 1
ATOM 1422 N N . ASP A 1 177 ? 19.477 -4.595 8.205 1.00 51.38 177 ASP A N 1
ATOM 1423 C CA . ASP A 1 177 ? 19.691 -3.937 6.900 1.00 51.38 177 ASP A CA 1
ATOM 1424 C C . ASP A 1 177 ? 19.005 -2.555 6.810 1.00 51.38 177 ASP A C 1
ATOM 1426 O O . ASP A 1 177 ? 19.151 -1.852 5.815 1.00 51.38 177 ASP A O 1
ATOM 1430 N N . GLY A 1 178 ? 18.226 -2.141 7.820 1.00 54.88 178 GLY A N 1
ATOM 1431 C CA . GLY A 1 178 ? 17.402 -0.923 7.772 1.00 54.88 178 GLY A CA 1
ATOM 1432 C C . GLY A 1 178 ? 17.987 0.314 8.451 1.00 54.88 178 GLY A C 1
ATOM 1433 O O . GLY A 1 178 ? 17.241 1.267 8.680 1.00 54.88 178 GLY A O 1
ATOM 1434 N N . SER A 1 179 ? 19.300 0.368 8.710 1.00 62.88 179 SER A N 1
ATOM 1435 C CA . SER A 1 179 ? 19.970 1.640 9.048 1.00 62.88 179 SER A CA 1
ATOM 1436 C C . SER A 1 179 ? 19.679 2.727 8.000 1.00 62.88 179 SER A C 1
ATOM 1438 O O . SER A 1 179 ? 19.534 3.899 8.341 1.00 62.88 179 SER A O 1
ATOM 1440 N N . PHE A 1 180 ? 19.479 2.330 6.739 1.00 71.38 180 PHE A N 1
ATOM 1441 C CA . PHE A 1 180 ? 19.174 3.232 5.628 1.00 71.38 180 PHE A CA 1
ATOM 1442 C C . PHE A 1 180 ? 17.778 3.861 5.692 1.00 71.38 180 PHE A C 1
ATOM 1444 O O . PHE A 1 180 ? 17.638 5.022 5.323 1.00 71.38 180 PHE A O 1
ATOM 1451 N N . ILE A 1 181 ? 16.765 3.131 6.176 1.00 83.12 181 ILE A N 1
ATOM 1452 C CA . ILE A 1 181 ? 15.355 3.582 6.248 1.00 83.12 181 ILE A CA 1
ATOM 1453 C C . ILE A 1 181 ? 15.002 4.027 7.682 1.00 83.12 181 ILE A C 1
ATOM 1455 O O . ILE A 1 181 ? 13.844 4.159 8.074 1.00 83.12 181 ILE A O 1
ATOM 1459 N N . PHE A 1 182 ? 16.014 4.248 8.523 1.00 84.38 182 PHE A N 1
ATOM 1460 C CA . PHE A 1 182 ? 15.815 4.653 9.907 1.00 84.38 182 PHE A CA 1
ATOM 1461 C C . PHE A 1 182 ? 14.953 5.924 10.074 1.00 84.38 182 PHE A C 1
ATOM 1463 O O . PHE A 1 182 ? 14.032 5.882 10.896 1.00 84.38 182 PHE A O 1
ATOM 1470 N N . PRO A 1 183 ? 15.153 7.023 9.311 1.00 88.88 183 PRO A N 1
ATOM 1471 C CA . PRO A 1 183 ? 14.326 8.217 9.483 1.00 88.88 183 PRO A CA 1
ATOM 1472 C C . PRO A 1 183 ? 12.861 7.974 9.075 1.00 88.88 183 PRO A C 1
ATOM 1474 O O . PRO A 1 183 ? 11.947 8.387 9.788 1.00 88.88 183 PRO A O 1
ATOM 1477 N N . GLU A 1 184 ? 12.602 7.202 8.018 1.00 90.00 184 GLU A N 1
ATOM 1478 C CA . GLU A 1 184 ? 11.244 6.813 7.626 1.00 90.00 184 GLU A CA 1
ATOM 1479 C C . GLU A 1 184 ? 10.589 5.885 8.671 1.00 90.00 184 GLU A C 1
ATOM 1481 O O . GLU A 1 184 ? 9.400 6.019 8.965 1.00 90.00 184 GLU A O 1
ATOM 1486 N N . CYS A 1 185 ? 11.354 4.977 9.289 1.00 89.31 185 CYS A N 1
ATOM 1487 C CA . CYS A 1 185 ? 10.857 4.090 10.347 1.00 89.31 185 CYS A CA 1
ATOM 1488 C C . CYS A 1 185 ? 10.430 4.857 11.605 1.00 89.31 185 CYS A C 1
ATOM 1490 O O . CYS A 1 185 ? 9.434 4.487 12.232 1.00 89.31 185 CYS A O 1
ATOM 1492 N N . ILE A 1 186 ? 11.138 5.936 11.959 1.00 91.88 186 ILE A N 1
ATOM 1493 C CA . ILE A 1 186 ? 10.750 6.822 13.069 1.00 91.88 186 ILE A CA 1
ATOM 1494 C C . ILE A 1 186 ? 9.367 7.429 12.804 1.00 91.88 186 ILE A C 1
ATOM 1496 O O . ILE A 1 186 ? 8.526 7.447 13.706 1.00 91.88 186 ILE A O 1
ATOM 1500 N N . LEU A 1 187 ? 9.099 7.873 11.571 1.00 92.38 187 LEU A N 1
ATOM 1501 C CA . LEU A 1 187 ? 7.788 8.412 11.199 1.00 92.38 187 LEU A CA 1
ATOM 1502 C C . LEU A 1 187 ? 6.693 7.350 11.210 1.00 92.38 187 LEU A C 1
ATOM 1504 O O . LEU A 1 187 ? 5.611 7.609 11.734 1.00 92.38 187 LEU A O 1
ATOM 1508 N N . ILE A 1 188 ? 6.969 6.149 10.689 1.00 92.94 188 ILE A N 1
ATOM 1509 C CA . ILE A 1 188 ? 6.027 5.018 10.744 1.00 92.94 188 ILE A CA 1
ATOM 1510 C C . ILE A 1 188 ? 5.652 4.722 12.195 1.00 92.94 188 ILE A C 1
ATOM 1512 O O . ILE A 1 188 ? 4.473 4.579 12.520 1.00 92.94 188 ILE A O 1
ATOM 1516 N N . PHE A 1 189 ? 6.648 4.657 13.079 1.00 91.31 189 PHE A N 1
ATOM 1517 C CA . PHE A 1 189 ? 6.418 4.413 14.495 1.00 91.31 189 PHE A CA 1
ATOM 1518 C C . PHE A 1 189 ? 5.602 5.540 15.139 1.00 91.31 189 PHE A C 1
ATOM 1520 O O . PHE A 1 189 ? 4.638 5.255 15.848 1.00 91.31 189 PHE A O 1
ATOM 1527 N N . GLY A 1 190 ? 5.926 6.804 14.845 1.00 91.88 190 GLY A N 1
ATOM 1528 C CA . GLY A 1 190 ? 5.156 7.964 15.303 1.00 91.88 190 GLY A CA 1
ATOM 1529 C C . GLY A 1 190 ? 3.695 7.927 14.847 1.00 91.88 190 GLY A C 1
ATOM 1530 O O . GLY A 1 190 ? 2.796 8.196 15.642 1.00 91.88 190 GLY A O 1
ATOM 1531 N N . LEU A 1 191 ? 3.446 7.512 13.604 1.00 92.94 191 LEU A N 1
ATOM 1532 C CA . LEU A 1 191 ? 2.105 7.371 13.038 1.00 92.94 191 LEU A CA 1
ATOM 1533 C C . LEU A 1 191 ? 1.306 6.246 13.706 1.00 92.94 191 LEU A C 1
ATOM 1535 O O . LEU A 1 191 ? 0.142 6.440 14.056 1.00 92.94 191 LEU A O 1
ATOM 1539 N N . ILE A 1 192 ? 1.925 5.082 13.923 1.00 91.75 192 ILE A N 1
ATOM 1540 C CA . ILE A 1 192 ? 1.292 3.961 14.636 1.00 91.75 192 ILE A CA 1
ATOM 1541 C C . ILE A 1 192 ? 0.964 4.367 16.076 1.00 91.75 192 ILE A C 1
ATOM 1543 O O . ILE A 1 192 ? -0.122 4.063 16.567 1.00 91.75 192 ILE A O 1
ATOM 1547 N N . LEU A 1 193 ? 1.881 5.067 16.747 1.00 90.19 193 LEU A N 1
ATOM 1548 C CA . LEU A 1 193 ? 1.679 5.561 18.108 1.00 90.19 193 LEU A CA 1
ATOM 1549 C C . LEU A 1 193 ? 0.504 6.550 18.151 1.00 90.19 193 LEU A C 1
ATOM 1551 O O . LEU A 1 193 ? -0.367 6.417 19.010 1.00 90.19 193 LEU A O 1
ATOM 1555 N N . LEU A 1 194 ? 0.425 7.471 17.185 1.00 90.81 194 LEU A N 1
ATOM 1556 C CA . LEU A 1 194 ? -0.689 8.413 17.050 1.00 90.81 194 LEU A CA 1
ATOM 1557 C C . LEU A 1 194 ? -2.029 7.678 16.900 1.00 90.81 194 LEU A C 1
ATOM 1559 O O . LEU A 1 194 ? -2.960 7.974 17.644 1.00 90.81 194 LEU A O 1
ATOM 1563 N N . LEU A 1 195 ? -2.109 6.673 16.021 1.00 89.44 195 LEU A N 1
ATOM 1564 C CA . LEU A 1 195 ? -3.313 5.851 15.831 1.00 89.44 195 LEU A CA 1
ATOM 1565 C C . LEU A 1 195 ? -3.710 5.058 17.086 1.00 89.44 195 LEU A C 1
ATOM 1567 O O . LEU A 1 195 ? -4.893 4.949 17.409 1.00 89.44 195 LEU A O 1
ATOM 1571 N N . MET A 1 196 ? -2.735 4.503 17.807 1.00 88.25 196 MET A N 1
ATOM 1572 C CA . MET A 1 196 ? -2.993 3.767 19.050 1.00 88.25 196 MET A CA 1
ATOM 1573 C C . MET A 1 196 ? -3.544 4.681 20.150 1.00 88.25 196 MET A C 1
ATOM 1575 O O . MET A 1 196 ? -4.451 4.283 20.884 1.00 88.25 196 MET A O 1
ATOM 1579 N N . ILE A 1 197 ? -3.020 5.904 20.263 1.00 86.75 197 ILE A N 1
ATOM 1580 C CA . ILE A 1 197 ? -3.511 6.883 21.240 1.00 86.75 197 ILE A CA 1
ATOM 1581 C C . ILE A 1 197 ? -4.886 7.411 20.836 1.00 86.75 197 ILE A C 1
ATOM 1583 O O . ILE A 1 197 ? -5.760 7.482 21.691 1.00 86.75 197 ILE A O 1
ATOM 1587 N N . ASP A 1 198 ? -5.118 7.704 19.556 1.00 87.81 198 ASP A N 1
ATOM 1588 C CA . ASP A 1 198 ? -6.435 8.128 19.057 1.00 87.81 198 ASP A CA 1
ATOM 1589 C C . ASP A 1 198 ? -7.513 7.070 19.346 1.00 87.81 198 ASP A C 1
ATOM 1591 O O . ASP A 1 198 ? -8.597 7.386 19.826 1.00 87.81 198 ASP A O 1
ATOM 1595 N N . SER A 1 199 ? -7.180 5.785 19.181 1.00 86.12 199 SER A N 1
ATOM 1596 C CA . SER A 1 199 ? -8.101 4.687 19.492 1.00 86.12 199 SER A CA 1
ATOM 1597 C C . SER A 1 199 ? -8.394 4.504 20.988 1.00 86.12 199 SER A C 1
ATOM 1599 O O . SER A 1 199 ? -9.358 3.812 21.321 1.00 86.12 199 SER A O 1
ATOM 1601 N N . THR A 1 200 ? -7.553 5.018 21.888 1.00 81.25 200 THR A N 1
ATOM 1602 C CA . THR A 1 200 ? -7.651 4.765 23.340 1.00 81.25 200 THR A CA 1
ATOM 1603 C C . THR A 1 200 ? -8.017 6.002 24.155 1.00 81.25 200 THR A C 1
ATOM 1605 O O . THR A 1 200 ? -8.473 5.854 25.289 1.00 81.25 200 THR A O 1
ATOM 1608 N N . SER A 1 201 ? -7.824 7.203 23.608 1.00 72.00 201 SER A N 1
ATOM 1609 C CA . SER A 1 201 ? -7.969 8.467 24.326 1.00 72.00 201 SER A CA 1
ATOM 1610 C C . SER A 1 201 ? -9.329 9.125 24.086 1.00 72.00 201 SER A C 1
ATOM 1612 O O . SER A 1 201 ? -9.744 9.367 22.954 1.00 72.00 201 SER A O 1
ATOM 1614 N N . ASP A 1 202 ? -10.006 9.487 25.176 1.00 64.25 202 ASP A N 1
ATOM 1615 C CA . ASP A 1 202 ? -11.239 10.277 25.159 1.00 64.25 202 ASP A CA 1
ATOM 1616 C C . ASP A 1 202 ? -10.926 11.759 24.866 1.00 64.25 202 ASP A C 1
ATOM 1618 O O . ASP A 1 202 ? -10.897 12.535 25.812 1.00 64.25 202 ASP A O 1
ATOM 1622 N N . GLN A 1 203 ? -10.679 12.150 23.603 1.00 63.88 203 GLN A N 1
ATOM 1623 C CA . GLN A 1 203 ? -10.672 13.511 22.980 1.00 63.88 203 GLN A CA 1
ATOM 1624 C C . GLN A 1 203 ? -10.123 14.752 23.751 1.00 63.88 203 GLN A C 1
ATOM 1626 O O . GLN A 1 203 ? -10.116 15.853 23.205 1.00 63.88 203 GLN A O 1
ATOM 1631 N N . LYS A 1 204 ? -9.642 14.633 24.991 1.00 58.38 204 LYS A N 1
ATOM 1632 C CA . LYS A 1 204 ? -9.297 15.733 25.910 1.00 58.38 204 LYS A CA 1
ATOM 1633 C C . LYS A 1 204 ? -7.813 16.095 25.873 1.00 58.38 204 LYS A C 1
ATOM 1635 O O . LYS A 1 204 ? -7.452 17.184 26.305 1.00 58.38 204 LYS A O 1
ATOM 1640 N N . ASP A 1 205 ? -6.980 15.239 25.287 1.00 67.31 205 ASP A N 1
ATOM 1641 C CA . ASP A 1 205 ? -5.521 15.384 25.249 1.00 67.31 205 ASP A CA 1
ATOM 1642 C C . ASP A 1 205 ? -5.013 15.884 23.883 1.00 67.31 205 ASP A C 1
ATOM 1644 O O . ASP A 1 205 ? -4.066 15.351 23.307 1.00 67.31 205 ASP A O 1
ATOM 1648 N N . ILE A 1 206 ? -5.636 16.941 23.351 1.00 76.19 206 ILE A N 1
ATOM 1649 C CA . ILE A 1 206 ? -5.307 17.527 22.037 1.00 76.19 206 ILE A CA 1
ATOM 1650 C C . ILE A 1 206 ? -3.815 17.892 21.914 1.00 76.19 206 ILE A C 1
ATOM 1652 O O . ILE A 1 206 ? -3.175 17.595 20.904 1.00 76.19 206 ILE A O 1
ATOM 1656 N N . SER A 1 207 ? -3.231 18.487 22.958 1.00 82.00 207 SER A N 1
ATOM 1657 C CA . SER A 1 207 ? -1.828 18.923 22.952 1.00 82.00 207 SER A CA 1
ATOM 1658 C C . SER A 1 207 ? -0.833 17.766 22.803 1.00 82.00 207 SER A C 1
ATOM 1660 O O . SER A 1 207 ? 0.239 17.952 22.222 1.00 82.00 207 SER A O 1
ATOM 1662 N N . TRP A 1 208 ? -1.179 16.564 23.277 1.00 83.75 208 TRP A N 1
ATOM 1663 C CA . TRP A 1 208 ? -0.308 15.393 23.161 1.00 83.75 208 TRP A CA 1
ATOM 1664 C C . TRP A 1 208 ? -0.152 14.935 21.708 1.00 83.75 208 TRP A C 1
ATOM 1666 O O . TRP A 1 208 ? 0.954 14.569 21.312 1.00 83.75 208 TRP A O 1
ATOM 1676 N N . PHE A 1 209 ? -1.201 15.026 20.882 1.00 88.44 209 PHE A N 1
ATOM 1677 C CA . PHE A 1 209 ? -1.127 14.642 19.466 1.00 88.44 209 PHE A CA 1
ATOM 1678 C C . PHE A 1 209 ? -0.154 15.522 18.666 1.00 88.44 209 PHE A C 1
ATOM 1680 O O . PHE A 1 209 ? 0.661 15.010 17.889 1.00 88.44 209 PHE A O 1
ATOM 1687 N N . TYR A 1 210 ? -0.168 16.838 18.899 1.00 88.50 210 TYR A N 1
ATOM 1688 C CA . TYR A 1 210 ? 0.795 17.763 18.291 1.00 88.50 210 TYR A CA 1
ATOM 1689 C C . TYR A 1 210 ? 2.228 17.509 18.768 1.00 88.50 210 TYR A C 1
ATOM 1691 O O . TYR A 1 210 ? 3.170 17.571 17.975 1.00 88.50 210 TYR A O 1
ATOM 1699 N N . PHE A 1 211 ? 2.402 17.181 20.051 1.00 89.69 211 PHE A N 1
ATOM 1700 C CA . PHE A 1 211 ? 3.717 16.877 20.608 1.00 89.69 211 PHE A CA 1
ATOM 1701 C C . PHE A 1 211 ? 4.303 15.586 20.020 1.00 89.69 211 PHE A C 1
ATOM 1703 O O . PHE A 1 211 ? 5.458 15.565 19.598 1.00 89.69 211 PHE A O 1
ATOM 1710 N N . ILE A 1 212 ? 3.507 14.519 19.920 1.00 91.31 212 ILE A N 1
ATOM 1711 C CA . ILE A 1 212 ? 3.939 13.230 19.352 1.00 91.31 212 ILE A CA 1
ATOM 1712 C C . ILE A 1 212 ? 4.337 13.382 17.881 1.00 91.31 212 ILE A C 1
ATOM 1714 O O . ILE A 1 212 ? 5.410 12.939 17.474 1.00 91.31 212 ILE A O 1
ATOM 1718 N N . SER A 1 213 ? 3.498 14.043 17.083 1.00 91.56 213 SER A N 1
ATOM 1719 C CA . SER A 1 213 ? 3.774 14.253 15.658 1.00 91.56 213 SER A CA 1
ATOM 1720 C C . SER A 1 213 ? 5.018 15.124 15.442 1.00 91.56 213 SER A C 1
ATOM 1722 O O . SER A 1 213 ? 5.927 14.721 14.712 1.00 91.56 213 SER A O 1
ATOM 1724 N N . SER A 1 214 ? 5.135 16.249 16.151 1.00 91.19 214 SER A N 1
ATOM 1725 C CA . SER A 1 214 ? 6.295 17.146 16.035 1.00 91.19 214 SER A CA 1
ATOM 1726 C C . SER A 1 214 ? 7.596 16.482 16.496 1.00 91.19 214 SER A C 1
ATOM 1728 O O . SER A 1 214 ? 8.622 16.607 15.829 1.00 91.19 214 SER A O 1
ATOM 1730 N N . THR A 1 215 ? 7.570 15.727 17.601 1.00 91.88 215 THR A N 1
ATOM 1731 C CA . THR A 1 215 ? 8.760 15.003 18.084 1.00 91.88 215 THR A CA 1
ATOM 1732 C C . THR A 1 215 ? 9.201 13.910 17.114 1.00 91.88 215 THR A C 1
ATOM 1734 O O . THR A 1 215 ? 10.401 13.775 16.883 1.00 91.88 215 THR A O 1
ATOM 1737 N N . SER A 1 216 ? 8.269 13.185 16.484 1.00 94.00 216 SER A N 1
ATOM 1738 C CA . SER A 1 216 ? 8.608 12.174 15.470 1.00 94.00 216 SER A CA 1
ATOM 1739 C C . SER A 1 216 ? 9.318 12.777 14.249 1.00 94.00 216 SER A C 1
ATOM 1741 O O . SER A 1 216 ? 10.323 12.233 13.792 1.00 94.00 216 SER A O 1
ATOM 1743 N N . LEU A 1 217 ? 8.875 13.949 13.779 1.00 92.94 217 LEU A N 1
ATOM 1744 C CA . LEU A 1 217 ? 9.511 14.649 12.663 1.00 92.94 217 LEU A CA 1
ATOM 1745 C C . LEU A 1 217 ? 10.893 15.196 13.036 1.00 92.94 217 LEU A C 1
ATOM 1747 O O . LEU A 1 217 ? 11.843 15.021 12.276 1.00 92.94 217 LEU A O 1
ATOM 1751 N N . VAL A 1 218 ? 11.042 15.803 14.220 1.00 94.19 218 VAL A N 1
ATOM 1752 C CA . VAL A 1 218 ? 12.347 16.296 14.698 1.00 94.19 218 VAL A CA 1
ATOM 1753 C C . VAL A 1 218 ? 13.334 15.141 14.878 1.00 94.19 218 VAL A C 1
ATOM 1755 O O . VAL A 1 218 ? 14.485 15.259 14.464 1.00 94.19 218 VAL A O 1
ATOM 1758 N N . MET A 1 219 ? 12.891 14.004 15.423 1.00 92.38 219 MET A N 1
ATOM 1759 C CA . MET A 1 219 ? 13.716 12.795 15.536 1.00 92.38 219 MET A CA 1
ATOM 1760 C C . MET A 1 219 ? 14.110 12.220 14.168 1.00 92.38 219 MET A C 1
ATOM 1762 O O . MET A 1 219 ? 15.232 11.751 13.997 1.00 92.38 219 MET A O 1
ATOM 1766 N N . SER A 1 220 ? 13.226 12.293 13.171 1.00 92.06 220 SER A N 1
ATOM 1767 C CA . SER A 1 220 ? 13.554 11.911 11.792 1.00 92.06 220 SER A CA 1
ATOM 1768 C C . SER A 1 220 ? 14.588 12.857 11.162 1.00 92.06 220 SER A C 1
ATOM 1770 O O . SER A 1 220 ? 15.493 12.406 10.460 1.00 92.06 220 SER A O 1
ATOM 1772 N N . ILE A 1 221 ? 14.504 14.166 11.430 1.00 92.62 221 ILE A N 1
ATOM 1773 C CA . ILE A 1 221 ? 15.494 15.149 10.957 1.00 92.62 221 ILE A CA 1
ATOM 1774 C C . ILE A 1 221 ? 16.861 14.888 11.590 1.00 92.62 221 ILE A C 1
ATOM 1776 O O . ILE A 1 221 ? 17.872 14.877 10.887 1.00 92.62 221 ILE A O 1
ATOM 1780 N N . THR A 1 222 ? 16.917 14.665 12.905 1.00 89.75 222 THR A N 1
ATOM 1781 C CA . THR A 1 222 ? 18.192 14.388 13.581 1.00 89.75 222 THR A CA 1
ATOM 1782 C C . THR A 1 222 ? 18.817 13.095 13.066 1.00 89.75 222 THR A C 1
ATOM 1784 O O . THR A 1 222 ? 20.017 13.083 12.801 1.00 89.75 222 THR A O 1
ATOM 1787 N N . ALA A 1 223 ? 18.020 12.049 12.828 1.00 88.69 223 ALA A N 1
ATOM 1788 C CA . ALA A 1 223 ? 18.480 10.811 12.203 1.00 88.69 223 ALA A CA 1
ATOM 1789 C C . ALA A 1 223 ? 19.118 11.038 10.819 1.00 88.69 223 ALA A C 1
ATOM 1791 O O . ALA A 1 223 ? 20.205 10.517 10.565 1.00 88.69 223 ALA A O 1
ATOM 1792 N N . LEU A 1 224 ? 18.510 11.860 9.952 1.00 87.56 224 LEU A N 1
ATOM 1793 C CA . LEU A 1 224 ? 19.108 12.214 8.655 1.00 87.56 224 LEU A CA 1
ATOM 1794 C C . LEU A 1 224 ? 20.445 12.948 8.802 1.00 87.56 224 LEU A C 1
ATOM 1796 O O . LEU A 1 224 ? 21.387 12.662 8.066 1.00 87.56 224 LEU A O 1
ATOM 1800 N N . LEU A 1 225 ? 20.557 13.868 9.764 1.00 86.62 225 LEU A N 1
ATOM 1801 C CA . LEU A 1 225 ? 21.803 14.606 10.000 1.00 86.62 225 LEU A CA 1
ATOM 1802 C C . LEU A 1 225 ? 22.946 13.697 10.471 1.00 86.62 225 LEU A C 1
ATOM 1804 O O . LEU A 1 225 ? 24.105 13.960 10.148 1.00 86.62 225 LEU A O 1
ATOM 1808 N N . PHE A 1 226 ? 22.640 12.632 11.219 1.00 84.31 226 PHE A N 1
ATOM 1809 C CA . PHE A 1 226 ? 23.633 11.616 11.573 1.00 84.31 226 PHE A CA 1
ATOM 1810 C C . PHE A 1 226 ? 24.046 10.772 10.361 1.00 84.31 226 PHE A C 1
ATOM 1812 O O . PHE A 1 226 ? 25.238 10.502 10.206 1.00 84.31 226 PHE A O 1
ATOM 1819 N N . ARG A 1 227 ? 23.092 10.424 9.487 1.00 82.00 227 ARG A N 1
ATOM 1820 C CA . ARG A 1 227 ? 23.329 9.615 8.279 1.00 82.00 227 ARG A CA 1
ATOM 1821 C C . ARG A 1 227 ? 24.178 10.326 7.221 1.00 82.00 227 ARG A C 1
ATOM 1823 O O . ARG A 1 227 ? 24.941 9.666 6.532 1.00 82.00 227 ARG A O 1
ATOM 1830 N N . TRP A 1 228 ? 24.151 11.660 7.167 1.00 79.75 228 TRP A N 1
ATOM 1831 C CA . TRP A 1 228 ? 24.923 12.473 6.207 1.00 79.75 228 TRP A CA 1
ATOM 1832 C C . TRP A 1 228 ? 26.437 12.175 6.163 1.00 79.75 228 TRP A C 1
ATOM 1834 O O . TRP A 1 228 ? 27.132 12.541 5.216 1.00 79.75 228 TRP A O 1
ATOM 1844 N N . ARG A 1 229 ? 26.991 11.562 7.215 1.00 70.94 229 ARG A N 1
ATOM 1845 C CA . ARG A 1 229 ? 28.418 11.212 7.303 1.00 70.94 229 ARG A CA 1
ATOM 1846 C C . ARG A 1 229 ? 28.760 9.847 6.701 1.00 70.94 229 ARG A C 1
ATOM 1848 O O . ARG A 1 229 ? 29.940 9.503 6.674 1.00 70.94 229 ARG A O 1
ATOM 1855 N N . GLU A 1 230 ? 27.768 9.071 6.284 1.00 72.06 230 GLU A N 1
ATOM 1856 C CA . GLU A 1 230 ? 27.950 7.729 5.733 1.00 72.06 230 GLU A CA 1
ATOM 1857 C C . GLU A 1 230 ? 28.116 7.770 4.206 1.00 72.06 230 GLU A C 1
ATOM 1859 O O . GLU A 1 230 ? 27.615 8.663 3.525 1.00 72.06 230 GLU A O 1
ATOM 1864 N N . GLU A 1 231 ? 28.857 6.805 3.658 1.00 69.69 231 GLU A N 1
ATOM 1865 C CA . GLU A 1 231 ? 29.069 6.687 2.210 1.00 69.69 231 GLU A CA 1
ATOM 1866 C C . GLU A 1 231 ? 27.782 6.230 1.495 1.00 69.69 231 GLU A C 1
ATOM 1868 O O . GLU A 1 231 ? 27.020 5.429 2.049 1.00 69.69 231 GLU A O 1
ATOM 1873 N N . PRO A 1 232 ? 27.533 6.678 0.248 1.00 66.94 232 PRO A N 1
ATOM 1874 C CA . PRO A 1 232 ? 26.341 6.297 -0.495 1.00 66.94 232 PRO A CA 1
ATOM 1875 C C . PRO A 1 232 ? 26.344 4.792 -0.785 1.00 66.94 232 PRO A C 1
ATOM 1877 O O . PRO A 1 232 ? 27.211 4.278 -1.493 1.00 66.94 232 PRO A O 1
ATOM 1880 N N . MET A 1 233 ? 25.343 4.083 -0.264 1.00 63.38 233 MET A N 1
ATOM 1881 C CA . MET A 1 233 ? 25.139 2.654 -0.496 1.00 63.38 233 MET A CA 1
ATOM 1882 C C . MET A 1 233 ? 23.774 2.385 -1.139 1.00 63.38 233 MET A C 1
ATOM 1884 O O . MET A 1 233 ? 22.812 3.140 -0.983 1.00 63.38 233 MET A O 1
ATOM 1888 N N . ILE A 1 234 ? 23.705 1.302 -1.911 1.00 72.25 234 ILE A N 1
ATOM 1889 C CA . ILE A 1 234 ? 22.478 0.821 -2.547 1.00 72.25 234 ILE A CA 1
ATOM 1890 C C . ILE A 1 234 ? 21.893 -0.261 -1.639 1.00 72.25 234 ILE A C 1
ATOM 1892 O O . ILE A 1 234 ? 22.581 -1.214 -1.277 1.00 72.25 234 ILE A O 1
ATOM 1896 N N . SER A 1 235 ? 20.629 -0.101 -1.261 1.00 68.94 235 SER A N 1
ATOM 1897 C CA . SER A 1 235 ? 19.908 -0.981 -0.337 1.00 68.94 235 SER A CA 1
ATOM 1898 C C . SER A 1 235 ? 18.715 -1.640 -1.039 1.00 68.94 235 SER A C 1
ATOM 1900 O O . SER A 1 235 ? 18.303 -1.201 -2.115 1.00 68.94 235 SER A O 1
ATOM 1902 N N . PHE A 1 236 ? 18.170 -2.712 -0.450 1.00 69.00 236 PHE A N 1
ATOM 1903 C CA . PHE A 1 236 ? 17.035 -3.473 -1.002 1.00 69.00 236 PHE A CA 1
ATOM 1904 C C . PHE A 1 236 ? 17.261 -3.929 -2.446 1.00 69.00 236 PHE A C 1
ATOM 1906 O O . PHE A 1 236 ? 16.462 -3.622 -3.320 1.00 69.00 236 PHE A O 1
ATOM 1913 N N . SER A 1 237 ? 18.371 -4.630 -2.697 1.00 64.62 237 SER A N 1
ATOM 1914 C CA . SER A 1 237 ? 18.679 -5.235 -4.004 1.00 64.62 237 SER A CA 1
ATOM 1915 C C . SER A 1 237 ? 18.638 -4.287 -5.215 1.00 64.62 237 SER A C 1
ATOM 1917 O O . SER A 1 237 ? 18.381 -4.762 -6.308 1.00 64.62 237 SER A O 1
ATOM 1919 N N . GLY A 1 238 ? 18.890 -2.984 -5.034 1.00 69.25 238 GLY A N 1
ATOM 1920 C CA . GLY A 1 238 ? 18.835 -1.991 -6.125 1.00 69.25 238 GLY A CA 1
ATOM 1921 C C . GLY A 1 238 ? 17.716 -0.960 -5.968 1.00 69.25 238 GLY A C 1
ATOM 1922 O O . GLY A 1 238 ? 17.832 0.174 -6.435 1.00 69.25 238 GLY A O 1
ATOM 1923 N N . ASN A 1 239 ? 16.674 -1.301 -5.210 1.00 74.88 239 ASN A N 1
ATOM 1924 C CA . ASN A 1 239 ? 15.392 -0.598 -5.231 1.00 74.88 239 ASN A CA 1
ATOM 1925 C C . ASN A 1 239 ? 15.416 0.770 -4.528 1.00 74.88 239 ASN A C 1
ATOM 1927 O O . ASN A 1 239 ? 14.633 1.670 -4.864 1.00 74.88 239 ASN A O 1
ATOM 1931 N N . PHE A 1 240 ? 16.295 0.938 -3.532 1.00 77.75 240 PHE A N 1
ATOM 1932 C CA . PHE A 1 240 ? 16.399 2.164 -2.742 1.00 77.75 240 PHE A CA 1
ATOM 1933 C C . PHE A 1 240 ? 17.850 2.616 -2.600 1.00 77.75 240 PHE A C 1
ATOM 1935 O O . PHE A 1 240 ? 18.708 1.897 -2.078 1.00 77.75 240 PHE A O 1
ATOM 1942 N N . GLN A 1 241 ? 18.116 3.844 -3.032 1.00 80.31 241 GLN A N 1
ATOM 1943 C CA . GLN A 1 241 ? 19.456 4.411 -3.029 1.00 80.31 241 GLN A CA 1
ATOM 1944 C C . GLN A 1 241 ? 19.532 5.643 -2.133 1.00 80.31 241 GLN A C 1
ATOM 1946 O O . GLN A 1 241 ? 18.753 6.587 -2.289 1.00 80.31 241 GLN A O 1
ATOM 1951 N N . THR A 1 242 ? 20.533 5.677 -1.258 1.00 79.38 242 THR A N 1
ATOM 1952 C CA . THR A 1 242 ? 20.846 6.837 -0.417 1.00 79.38 242 THR A CA 1
ATOM 1953 C C . THR A 1 242 ? 22.072 7.554 -0.975 1.00 79.38 242 THR A C 1
ATOM 1955 O O . THR A 1 242 ? 23.172 7.014 -0.959 1.00 79.38 242 THR A O 1
ATOM 1958 N N . ASN A 1 243 ? 21.872 8.772 -1.481 1.00 81.94 243 ASN A N 1
ATOM 1959 C CA . ASN A 1 243 ? 22.926 9.676 -1.947 1.00 81.94 243 ASN A CA 1
ATOM 1960 C C . ASN A 1 243 ? 22.683 11.055 -1.330 1.00 81.94 243 ASN A C 1
ATOM 1962 O O . ASN A 1 243 ? 21.519 11.415 -1.152 1.00 81.94 243 ASN A O 1
ATOM 1966 N N . ASN A 1 244 ? 23.722 11.880 -1.175 1.00 85.25 244 ASN A N 1
ATOM 1967 C CA . ASN A 1 244 ? 23.614 13.246 -0.630 1.00 85.25 244 ASN A CA 1
ATOM 1968 C C . ASN A 1 244 ? 22.523 14.080 -1.320 1.00 85.25 244 ASN A C 1
ATOM 1970 O O . ASN A 1 244 ? 21.843 14.871 -0.678 1.00 85.25 244 ASN A O 1
ATOM 1974 N N . PHE A 1 245 ? 22.315 13.880 -2.629 1.00 83.38 245 PHE A N 1
ATOM 1975 C CA . PHE A 1 245 ? 21.212 14.511 -3.355 1.00 83.38 245 PHE A CA 1
ATOM 1976 C C . PHE A 1 245 ? 19.858 14.161 -2.724 1.00 83.38 245 PHE A C 1
ATOM 1978 O O . PHE A 1 245 ? 19.114 15.059 -2.358 1.00 83.38 245 PHE A O 1
ATOM 1985 N N . ASN A 1 246 ? 19.564 12.876 -2.525 1.00 86.19 246 ASN A N 1
ATOM 1986 C CA . ASN A 1 246 ? 18.287 12.395 -1.989 1.00 86.19 246 ASN A CA 1
ATOM 1987 C C . ASN A 1 246 ? 18.070 12.890 -0.562 1.00 86.19 246 ASN A C 1
ATOM 1989 O O . ASN A 1 246 ? 16.965 13.301 -0.220 1.00 86.19 246 ASN A O 1
ATOM 1993 N N . GLU A 1 247 ? 19.135 12.907 0.239 1.00 85.69 247 GLU A N 1
ATOM 1994 C CA . GLU A 1 247 ? 19.081 13.369 1.626 1.00 85.69 247 GLU A CA 1
ATOM 1995 C C . GLU A 1 247 ? 18.700 14.846 1.734 1.00 85.69 247 GLU A C 1
ATOM 1997 O O . GLU A 1 247 ? 17.916 15.201 2.611 1.00 85.69 247 GLU A O 1
ATOM 2002 N N . ILE A 1 248 ? 19.171 15.701 0.814 1.00 88.69 248 ILE A N 1
ATOM 2003 C CA . ILE A 1 248 ? 18.777 17.120 0.773 1.00 88.69 248 ILE A CA 1
ATOM 2004 C C . ILE A 1 248 ? 17.266 17.256 0.543 1.00 88.69 248 ILE A C 1
ATOM 2006 O O . ILE A 1 248 ? 16.609 18.031 1.238 1.00 88.69 248 ILE A O 1
ATOM 2010 N N . PHE A 1 249 ? 16.695 16.504 -0.406 1.00 86.06 249 PHE A N 1
ATOM 2011 C CA . PHE A 1 249 ? 15.251 16.560 -0.677 1.00 86.06 249 PHE A CA 1
ATOM 2012 C C . PHE A 1 249 ? 14.432 15.975 0.479 1.00 86.06 249 PHE A C 1
ATOM 2014 O O . PHE A 1 249 ? 13.421 16.564 0.858 1.00 86.06 249 PHE A O 1
ATOM 2021 N N . GLN A 1 250 ? 14.886 14.877 1.091 1.00 90.38 250 GLN A N 1
ATOM 2022 C CA . GLN A 1 250 ? 14.252 14.310 2.286 1.00 90.38 250 GLN A CA 1
ATOM 2023 C C . GLN A 1 250 ? 14.264 15.301 3.458 1.00 90.38 250 GLN A C 1
ATOM 2025 O O . GLN A 1 250 ? 13.240 15.493 4.115 1.00 90.38 250 GLN A O 1
ATOM 2030 N N . PHE A 1 251 ? 15.392 15.979 3.686 1.00 90.44 251 PHE A N 1
ATOM 2031 C CA . PHE A 1 251 ? 15.514 17.020 4.704 1.00 90.44 251 PHE A CA 1
ATOM 2032 C C . PHE A 1 251 ? 14.552 18.185 4.442 1.00 90.44 251 PHE A C 1
ATOM 2034 O O . PHE A 1 251 ? 13.874 18.638 5.362 1.00 90.44 251 PHE A O 1
ATOM 2041 N N . LEU A 1 252 ? 14.445 18.643 3.191 1.00 88.06 252 LEU A N 1
ATOM 2042 C CA . LEU A 1 252 ? 13.554 19.744 2.821 1.00 88.06 252 LEU A CA 1
ATOM 2043 C C . LEU A 1 252 ? 12.068 19.387 3.018 1.00 88.06 252 LEU A C 1
ATOM 2045 O O . LEU A 1 252 ? 11.307 20.213 3.520 1.00 88.06 252 LEU A O 1
ATOM 2049 N N . ILE A 1 253 ? 11.664 18.154 2.687 1.00 89.50 253 ILE A N 1
ATOM 2050 C CA . ILE A 1 253 ? 10.295 17.657 2.923 1.00 89.50 253 ILE A CA 1
ATOM 2051 C C . ILE A 1 253 ? 9.987 17.622 4.423 1.00 89.50 253 ILE A C 1
ATOM 2053 O O . ILE A 1 253 ? 8.942 18.114 4.856 1.00 89.50 253 ILE A O 1
ATOM 2057 N N . LEU A 1 254 ? 10.905 17.086 5.233 1.00 91.19 254 LEU A N 1
ATOM 2058 C CA . LEU A 1 254 ? 10.738 17.062 6.684 1.00 91.19 254 LEU A CA 1
ATOM 2059 C C . LEU A 1 254 ? 10.646 18.475 7.263 1.00 91.19 254 LEU A C 1
ATOM 2061 O O . LEU A 1 254 ? 9.742 18.737 8.052 1.00 91.19 254 LEU A O 1
ATOM 2065 N N . LEU A 1 255 ? 11.501 19.401 6.824 1.00 89.69 255 LEU A N 1
ATOM 2066 C CA . LEU A 1 255 ? 11.454 20.798 7.252 1.00 89.69 255 LEU A CA 1
ATOM 2067 C C . LEU A 1 255 ? 10.085 21.432 6.951 1.00 89.69 255 LEU A C 1
ATOM 2069 O O . LEU A 1 255 ? 9.463 21.991 7.856 1.00 89.69 255 LEU A O 1
ATOM 2073 N N . CYS A 1 256 ? 9.583 21.288 5.720 1.00 87.00 256 CYS A N 1
ATOM 2074 C CA . CYS A 1 256 ? 8.265 21.798 5.323 1.00 87.00 256 CYS A CA 1
ATOM 2075 C C . CYS A 1 256 ? 7.167 21.256 6.254 1.00 87.00 256 CYS A C 1
ATOM 2077 O O . CYS A 1 256 ? 6.400 22.022 6.839 1.00 87.00 256 CYS A O 1
ATOM 2079 N N . SER A 1 257 ? 7.155 19.947 6.501 1.00 89.06 257 SER A N 1
ATOM 2080 C CA . SER A 1 257 ? 6.146 19.335 7.367 1.00 89.06 257 SER A CA 1
ATOM 2081 C C . SER A 1 257 ? 6.248 19.718 8.843 1.00 89.06 257 SER A C 1
ATOM 2083 O O . SER A 1 257 ? 5.218 19.929 9.484 1.00 89.06 257 SER A O 1
ATOM 2085 N N . THR A 1 258 ? 7.463 19.894 9.379 1.00 88.94 258 THR A N 1
ATOM 2086 C CA . THR A 1 258 ? 7.650 20.385 10.755 1.00 88.94 258 THR A CA 1
ATOM 2087 C C . THR A 1 258 ? 7.116 21.793 10.948 1.00 88.94 258 THR A C 1
ATOM 2089 O O . THR A 1 258 ? 6.600 22.092 12.019 1.00 88.94 258 THR A O 1
ATOM 2092 N N . LEU A 1 259 ? 7.212 22.648 9.925 1.00 87.12 259 LEU A N 1
ATOM 2093 C CA . LEU A 1 259 ? 6.661 24.000 9.961 1.00 87.12 259 LEU A CA 1
ATOM 2094 C C . LEU A 1 259 ? 5.140 23.997 9.769 1.00 87.12 259 LEU A C 1
ATOM 2096 O O . LEU A 1 259 ? 4.447 24.825 10.356 1.00 87.12 259 LEU A O 1
ATOM 2100 N N . CYS A 1 260 ? 4.602 23.047 9.002 1.00 84.44 260 CYS A N 1
ATOM 2101 C CA . CYS A 1 260 ? 3.167 22.973 8.729 1.00 84.44 260 CYS A CA 1
ATOM 2102 C C . CYS A 1 260 ? 2.324 22.645 9.967 1.00 84.44 260 CYS A C 1
ATOM 2104 O O . CYS A 1 260 ? 1.251 23.223 10.132 1.00 84.44 260 CYS A O 1
ATOM 2106 N N . ILE A 1 261 ? 2.799 21.764 10.855 1.00 86.44 261 ILE A N 1
ATOM 2107 C CA . ILE A 1 261 ? 2.055 21.374 12.065 1.00 86.44 261 ILE A CA 1
ATOM 2108 C C . ILE A 1 261 ? 1.733 22.578 12.971 1.00 86.44 261 ILE A C 1
ATOM 2110 O O . ILE A 1 261 ? 0.545 22.825 13.178 1.00 86.44 261 ILE A O 1
ATOM 2114 N N . PRO A 1 262 ? 2.703 23.365 13.484 1.00 85.25 262 PRO A N 1
ATOM 2115 C CA . PRO A 1 262 ? 2.405 24.488 14.375 1.00 85.25 262 PRO A CA 1
ATOM 2116 C C . PRO A 1 262 ? 1.561 25.570 13.691 1.00 85.25 262 PRO A C 1
ATOM 2118 O O . PRO A 1 262 ? 0.670 26.129 14.322 1.00 85.25 262 PRO A O 1
ATOM 2121 N N . LEU A 1 263 ? 1.778 25.822 12.394 1.00 82.56 263 LEU A N 1
ATOM 2122 C CA . LEU A 1 263 ? 0.990 26.797 11.632 1.00 82.56 263 LEU A CA 1
ATOM 2123 C C . LEU A 1 263 ? -0.476 26.370 11.446 1.00 82.56 263 LEU A C 1
ATOM 2125 O O . LEU A 1 263 ? -1.349 27.214 11.269 1.00 82.56 263 LEU A O 1
ATOM 2129 N N . SER A 1 264 ? -0.758 25.067 11.481 1.00 81.31 264 SER A N 1
ATOM 2130 C CA . SER A 1 264 ? -2.114 24.533 11.324 1.00 81.31 264 SER A CA 1
ATOM 2131 C C . SER A 1 264 ? -2.943 24.515 12.615 1.00 81.31 264 SER A C 1
ATOM 2133 O O . SER A 1 264 ? -4.162 24.381 12.529 1.00 81.31 264 SER A O 1
ATOM 2135 N N . VAL A 1 265 ? -2.320 24.677 13.794 1.00 82.06 265 VAL A N 1
AT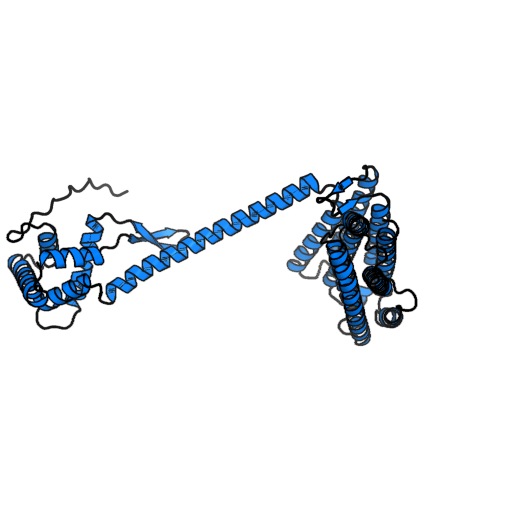OM 2136 C CA . VAL A 1 265 ? -2.982 24.521 15.107 1.00 82.06 265 VAL A CA 1
ATOM 2137 C C . VAL A 1 265 ? -4.172 25.469 15.249 1.00 82.06 265 VAL A C 1
ATOM 2139 O O . VAL A 1 265 ? -5.294 25.009 15.456 1.00 82.06 265 VAL A O 1
ATOM 2142 N N . GLU A 1 266 ? -3.954 26.773 15.049 1.00 79.69 266 GLU A N 1
ATOM 2143 C CA . GLU A 1 266 ? -5.009 27.793 15.169 1.00 79.69 266 GLU A CA 1
ATOM 2144 C C . GLU A 1 266 ? -6.163 27.537 14.189 1.00 79.69 266 GLU A C 1
ATOM 2146 O O . GLU A 1 266 ? -7.336 27.719 14.516 1.00 79.69 266 GLU A O 1
ATOM 2151 N N . TYR A 1 267 ? -5.844 27.064 12.981 1.00 77.25 267 TYR A N 1
ATOM 2152 C CA . TYR A 1 267 ? -6.844 26.778 11.957 1.00 77.25 267 TYR A CA 1
ATOM 2153 C C . TYR A 1 267 ? -7.718 25.569 12.325 1.00 77.25 267 TYR A C 1
ATOM 2155 O O . TYR A 1 267 ? -8.936 25.579 12.116 1.00 77.25 267 TYR A O 1
ATOM 2163 N N . ILE A 1 268 ? -7.113 24.517 12.874 1.00 79.75 268 ILE A N 1
ATOM 2164 C CA . ILE A 1 268 ? -7.830 23.304 13.274 1.00 79.75 268 ILE A CA 1
ATOM 2165 C C . ILE A 1 268 ? -8.732 23.589 14.480 1.00 79.75 268 ILE A C 1
ATOM 2167 O O . ILE A 1 268 ? -9.885 23.154 14.490 1.00 79.75 268 ILE A O 1
ATOM 2171 N N . GLU A 1 269 ? -8.255 24.382 15.442 1.00 78.06 269 GLU A N 1
ATOM 2172 C CA . GLU A 1 269 ? -9.059 24.831 16.584 1.00 78.06 269 GLU A CA 1
ATOM 2173 C C . GLU A 1 269 ? -10.276 25.656 16.136 1.00 78.06 269 GLU A C 1
ATOM 2175 O O . GLU A 1 269 ? -11.377 25.445 16.641 1.00 78.06 269 GLU A O 1
ATOM 2180 N N . CYS A 1 270 ? -10.123 26.518 15.124 1.00 76.62 270 CYS A N 1
ATOM 2181 C CA . CYS A 1 270 ? -11.232 27.302 14.566 1.00 76.62 270 CYS A CA 1
ATOM 2182 C C . CYS A 1 270 ? -12.273 26.469 13.796 1.00 76.62 270 CYS A C 1
ATOM 2184 O O . CYS A 1 270 ? -13.415 26.905 13.648 1.00 76.62 270 CYS A O 1
ATOM 2186 N N . THR A 1 271 ? -11.888 25.315 13.238 1.00 73.25 271 THR A N 1
ATOM 2187 C CA . THR A 1 271 ? -12.758 24.512 12.355 1.00 73.25 271 THR A CA 1
ATOM 2188 C C . THR A 1 271 ? -13.487 23.370 13.067 1.00 73.25 271 THR A C 1
ATOM 2190 O O . THR A 1 271 ? -14.370 22.759 12.462 1.00 73.25 271 THR A O 1
ATOM 2193 N N . GLU A 1 272 ? -13.166 23.107 14.340 1.00 73.38 272 GLU A N 1
ATOM 2194 C CA . GLU A 1 272 ? -13.774 22.055 15.177 1.00 73.38 272 GLU A CA 1
ATOM 2195 C C . GLU A 1 272 ? -13.749 20.654 14.528 1.00 73.38 272 GLU A C 1
ATOM 2197 O O . GLU A 1 272 ? -14.692 19.866 14.654 1.00 73.38 272 GLU A O 1
ATOM 2202 N N . MET A 1 273 ? -12.686 20.332 13.786 1.00 75.94 273 MET A N 1
ATOM 2203 C CA . MET A 1 273 ? -12.531 19.032 13.119 1.00 75.94 273 MET A CA 1
ATOM 2204 C C . MET A 1 273 ? -11.515 18.128 13.815 1.00 75.94 273 MET A C 1
ATOM 2206 O O . MET A 1 273 ? -10.708 18.572 14.630 1.00 75.94 273 MET A O 1
ATOM 2210 N N . ALA A 1 274 ? -11.575 16.832 13.498 1.00 80.75 274 ALA A N 1
ATOM 2211 C CA . ALA A 1 274 ? -10.728 15.813 14.102 1.00 80.75 274 ALA A CA 1
ATOM 2212 C C . ALA A 1 274 ? -9.248 16.013 13.730 1.00 80.75 274 ALA A C 1
ATOM 2214 O O . ALA A 1 274 ? -8.802 15.680 12.634 1.00 80.75 274 ALA A O 1
ATOM 2215 N N . ILE A 1 275 ? -8.483 16.516 14.697 1.00 83.69 275 ILE A N 1
ATOM 2216 C CA . ILE A 1 275 ? -7.049 16.834 14.601 1.00 83.69 275 ILE A CA 1
ATOM 2217 C C . ILE A 1 275 ? -6.218 15.619 14.173 1.00 83.69 275 ILE A C 1
ATOM 2219 O O . ILE A 1 275 ? -5.238 15.740 13.438 1.00 83.69 275 ILE A O 1
ATOM 2223 N N . THR A 1 276 ? -6.616 14.432 14.624 1.00 85.94 276 THR A N 1
ATOM 2224 C CA . THR A 1 276 ? -5.904 13.185 14.346 1.00 85.94 276 THR A CA 1
ATOM 2225 C C . THR A 1 276 ? -5.969 12.798 12.871 1.00 85.94 276 THR A C 1
ATOM 2227 O O . THR A 1 276 ? -4.953 12.364 12.333 1.00 85.94 276 THR A O 1
ATOM 2230 N N . GLU A 1 277 ? -7.084 13.062 12.176 1.00 87.00 277 GLU A N 1
ATOM 2231 C CA . GLU A 1 277 ? -7.192 12.860 10.721 1.00 87.00 277 GLU A CA 1
ATOM 2232 C C . GLU A 1 277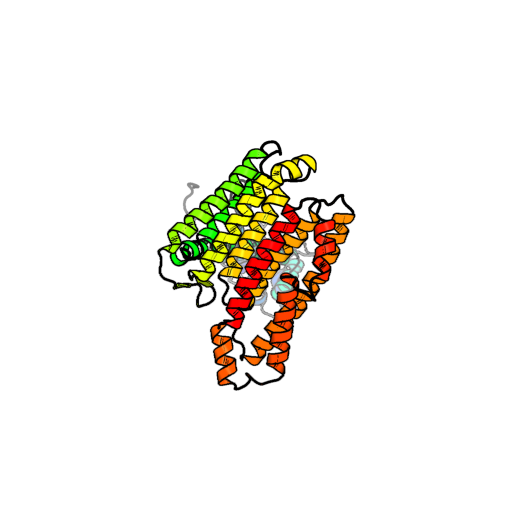 ? -6.190 13.749 9.967 1.00 87.00 277 GLU A C 1
ATOM 2234 O O . GLU A 1 277 ? -5.486 13.285 9.070 1.00 87.00 277 GLU A O 1
ATOM 2239 N N . PHE A 1 278 ? -6.075 15.016 10.374 1.00 87.31 278 PHE A N 1
ATOM 2240 C CA . PHE A 1 278 ? -5.149 15.972 9.771 1.00 87.31 278 PHE A CA 1
ATOM 2241 C C . PHE A 1 278 ? -3.685 15.549 9.925 1.00 87.31 278 PHE A C 1
ATOM 2243 O O . PHE A 1 278 ? -2.936 15.483 8.947 1.00 87.31 278 PHE A O 1
ATOM 2250 N N . LEU A 1 279 ? -3.280 15.236 11.160 1.00 89.56 279 LEU A N 1
ATOM 2251 C CA . LEU A 1 279 ? -1.911 14.821 11.467 1.00 89.56 279 LEU A CA 1
ATOM 2252 C C . LEU A 1 279 ? -1.557 13.501 10.778 1.00 89.56 279 LEU A C 1
ATOM 2254 O O . LEU A 1 279 ? -0.430 13.344 10.307 1.00 89.56 279 LEU A O 1
ATOM 2258 N N . LEU A 1 280 ? -2.518 12.581 10.661 1.00 91.50 280 LEU A N 1
ATOM 2259 C CA . LEU A 1 280 ? -2.342 11.342 9.915 1.00 91.50 280 LEU A CA 1
ATOM 2260 C C . LEU A 1 280 ? -2.049 11.624 8.440 1.00 91.50 280 LEU A C 1
ATOM 2262 O O . LEU A 1 280 ? -1.087 11.070 7.909 1.00 91.50 280 LEU A O 1
ATOM 2266 N N . PHE A 1 281 ? -2.816 12.496 7.780 1.00 90.31 281 PHE A N 1
ATOM 2267 C CA . PHE A 1 281 ? -2.594 12.827 6.366 1.00 90.31 281 PHE A CA 1
ATOM 2268 C C . PHE A 1 281 ? -1.266 13.553 6.121 1.00 90.31 281 PHE A C 1
ATOM 2270 O O . PHE A 1 281 ? -0.600 13.267 5.127 1.00 90.31 281 PHE A O 1
ATOM 2277 N N . ILE A 1 282 ? -0.827 14.432 7.028 1.00 89.69 282 ILE A N 1
ATOM 2278 C CA . ILE A 1 282 ? 0.495 15.068 6.907 1.00 89.69 282 ILE A CA 1
ATOM 2279 C C . ILE A 1 282 ? 1.620 14.046 7.086 1.00 89.69 282 ILE A C 1
ATOM 2281 O O . ILE A 1 282 ? 2.504 13.977 6.236 1.00 89.69 282 ILE A O 1
ATOM 2285 N N . LEU A 1 283 ? 1.592 13.231 8.146 1.00 92.00 283 LEU A N 1
ATOM 2286 C CA . LEU A 1 283 ? 2.656 12.253 8.417 1.00 92.00 283 LEU A CA 1
ATOM 2287 C C . LEU A 1 283 ? 2.726 11.144 7.354 1.00 92.00 283 LEU A C 1
ATOM 2289 O O . LEU A 1 283 ? 3.806 10.662 7.020 1.00 92.00 283 LEU A O 1
ATOM 2293 N N . THR A 1 284 ? 1.585 10.734 6.795 1.00 93.00 284 THR A N 1
ATOM 2294 C CA . THR A 1 284 ? 1.562 9.798 5.656 1.00 93.00 284 THR A CA 1
ATOM 2295 C C . THR A 1 284 ? 2.101 10.439 4.377 1.00 93.00 284 THR A C 1
ATOM 2297 O O . THR A 1 284 ? 2.867 9.795 3.657 1.00 93.00 284 THR A O 1
ATOM 2300 N N . ALA A 1 285 ? 1.764 11.704 4.100 1.00 90.44 285 ALA A N 1
ATOM 2301 C CA . ALA A 1 285 ? 2.305 12.427 2.953 1.00 90.44 285 ALA A CA 1
ATOM 2302 C C . ALA A 1 285 ? 3.830 12.594 3.060 1.00 90.44 285 ALA A C 1
ATOM 2304 O O . ALA A 1 285 ? 4.544 12.323 2.096 1.00 90.44 285 ALA A O 1
ATOM 2305 N N . THR A 1 286 ? 4.358 12.972 4.225 1.00 91.69 286 THR A N 1
ATOM 2306 C CA . THR A 1 286 ? 5.811 13.135 4.416 1.00 91.69 286 THR A CA 1
ATOM 2307 C C . THR A 1 286 ? 6.563 11.832 4.228 1.00 91.69 286 THR A C 1
ATOM 2309 O O . THR A 1 286 ? 7.567 11.807 3.518 1.00 91.69 286 THR A O 1
ATOM 2312 N N . LEU A 1 287 ? 6.034 10.740 4.778 1.00 92.94 287 LEU A N 1
ATOM 2313 C CA . LEU A 1 287 ? 6.558 9.398 4.568 1.00 92.94 287 LEU A CA 1
ATOM 2314 C C . LEU A 1 287 ? 6.593 9.049 3.074 1.00 92.94 287 LEU A C 1
ATOM 2316 O O . LEU A 1 287 ? 7.639 8.644 2.566 1.00 92.94 287 LEU A O 1
ATOM 2320 N N . GLY A 1 288 ? 5.487 9.253 2.348 1.00 91.06 288 GLY A N 1
ATOM 2321 C CA . GLY A 1 288 ? 5.427 9.011 0.903 1.00 91.06 288 GLY A CA 1
ATOM 2322 C C . GLY A 1 288 ? 6.472 9.820 0.127 1.00 91.06 288 GLY A C 1
ATOM 2323 O O . GLY A 1 288 ? 7.177 9.271 -0.720 1.00 91.06 288 GLY A O 1
ATOM 2324 N N . GLY A 1 289 ? 6.637 11.101 0.469 1.00 88.69 289 GLY A N 1
ATOM 2325 C CA . GLY A 1 289 ? 7.644 11.979 -0.131 1.00 88.69 289 GLY A CA 1
ATOM 2326 C C . GLY A 1 289 ? 9.087 11.553 0.160 1.00 88.69 289 GLY A C 1
ATOM 2327 O O . GLY A 1 289 ? 9.938 11.607 -0.732 1.00 88.69 289 GLY A O 1
ATOM 2328 N N . MET A 1 290 ? 9.372 11.079 1.376 1.00 89.56 290 MET A N 1
ATOM 2329 C CA . MET A 1 290 ? 10.702 10.585 1.745 1.00 89.56 290 MET A CA 1
ATOM 2330 C C . MET A 1 290 ? 11.087 9.328 0.968 1.00 89.56 290 MET A C 1
ATOM 2332 O O . MET A 1 290 ? 12.192 9.271 0.419 1.00 89.56 290 MET A O 1
ATOM 2336 N N . PHE A 1 291 ? 10.170 8.360 0.858 1.00 90.31 291 PHE A N 1
ATOM 2337 C CA . PHE A 1 291 ? 10.408 7.147 0.075 1.00 90.31 291 PHE A CA 1
ATOM 2338 C C . PHE A 1 291 ? 10.583 7.451 -1.415 1.00 90.31 291 PHE A C 1
ATOM 2340 O O . PHE A 1 291 ? 11.464 6.887 -2.063 1.00 90.31 291 PHE A O 1
ATOM 2347 N N . LEU A 1 292 ? 9.803 8.390 -1.951 1.00 89.69 292 LEU A N 1
ATOM 2348 C CA . LEU A 1 292 ? 9.908 8.815 -3.345 1.00 89.69 292 LEU A CA 1
ATOM 2349 C C . LEU A 1 292 ? 11.278 9.430 -3.674 1.00 89.69 292 LEU A C 1
ATOM 2351 O O . LEU A 1 292 ? 11.816 9.187 -4.752 1.00 89.69 292 LEU A O 1
ATOM 2355 N N . CYS A 1 293 ? 11.890 10.159 -2.734 1.00 87.31 293 CYS A N 1
ATOM 2356 C CA . CYS A 1 293 ? 13.237 10.710 -2.917 1.00 87.31 293 CYS A CA 1
ATOM 2357 C C . CYS A 1 293 ? 14.336 9.640 -2.987 1.00 87.31 293 CYS A C 1
ATOM 2359 O O . CYS A 1 293 ? 15.398 9.918 -3.540 1.00 87.31 293 CYS A O 1
ATOM 2361 N N . GLY A 1 294 ? 14.126 8.445 -2.432 1.00 82.50 294 GLY A N 1
ATOM 2362 C CA . GLY A 1 294 ? 15.097 7.346 -2.484 1.00 82.50 294 GLY A CA 1
ATOM 2363 C C . GLY A 1 294 ? 14.780 6.261 -3.519 1.00 82.50 294 GLY A C 1
ATOM 2364 O O . GLY A 1 294 ? 15.657 5.455 -3.832 1.00 82.50 294 GLY A O 1
ATOM 2365 N N . ALA A 1 295 ? 13.577 6.273 -4.102 1.00 88.38 295 ALA A N 1
ATOM 2366 C CA . ALA A 1 295 ? 13.099 5.265 -5.044 1.00 88.38 295 ALA A CA 1
ATOM 2367 C C . ALA A 1 295 ? 13.944 5.187 -6.333 1.00 88.38 295 ALA A C 1
ATOM 2369 O O . ALA A 1 295 ? 14.205 6.198 -6.992 1.00 88.38 295 ALA A O 1
ATOM 2370 N N . ASN A 1 296 ? 14.364 3.975 -6.702 1.00 87.62 296 ASN A N 1
ATOM 2371 C CA . ASN A 1 296 ? 15.120 3.695 -7.930 1.00 87.62 296 ASN A CA 1
ATOM 2372 C C . ASN A 1 296 ? 14.332 2.854 -8.953 1.00 87.62 296 ASN A C 1
ATOM 2374 O O . ASN A 1 296 ? 14.747 2.733 -10.102 1.00 87.62 296 ASN A O 1
ATOM 2378 N N . ASP A 1 297 ? 13.169 2.341 -8.554 1.00 89.50 297 ASP A N 1
ATOM 2379 C CA . ASP A 1 297 ? 12.309 1.497 -9.383 1.00 89.50 297 ASP A CA 1
ATOM 2380 C C . ASP A 1 297 ? 11.066 2.245 -9.849 1.00 89.50 297 ASP A C 1
ATOM 2382 O O . ASP A 1 297 ? 10.468 3.006 -9.078 1.00 89.50 297 ASP A O 1
ATOM 2386 N N . LEU A 1 298 ? 10.585 1.933 -11.056 1.00 90.12 298 LEU A N 1
ATOM 2387 C CA . LEU A 1 298 ? 9.337 2.503 -11.580 1.00 90.12 298 LEU A CA 1
ATOM 2388 C C . LEU A 1 298 ? 8.133 2.246 -10.659 1.00 90.12 298 LEU A C 1
ATOM 2390 O O . LEU A 1 298 ? 7.312 3.139 -10.447 1.00 90.12 298 LEU A O 1
ATOM 2394 N N . ILE A 1 299 ? 8.036 1.041 -10.084 1.00 91.69 299 ILE A N 1
ATOM 2395 C CA . ILE A 1 299 ? 6.926 0.671 -9.192 1.00 91.69 299 ILE A CA 1
ATOM 2396 C C . ILE A 1 299 ? 6.991 1.478 -7.897 1.00 91.69 299 ILE A C 1
ATOM 2398 O O . ILE A 1 299 ? 5.985 2.047 -7.480 1.00 91.69 299 ILE A O 1
ATOM 2402 N N . THR A 1 300 ? 8.166 1.559 -7.272 1.00 90.06 300 THR A N 1
ATOM 2403 C CA . THR A 1 300 ? 8.347 2.299 -6.018 1.00 90.06 300 THR A CA 1
ATOM 2404 C C . THR A 1 300 ? 8.079 3.785 -6.227 1.00 90.06 300 THR A C 1
ATOM 2406 O O . THR A 1 300 ? 7.371 4.389 -5.419 1.00 90.06 300 THR A O 1
ATOM 2409 N N . ILE A 1 301 ? 8.550 4.361 -7.341 1.00 90.25 301 ILE A N 1
ATOM 2410 C CA . ILE A 1 301 ? 8.229 5.738 -7.740 1.00 90.25 301 ILE A CA 1
ATOM 2411 C C . ILE A 1 301 ? 6.714 5.913 -7.853 1.00 90.25 301 ILE A C 1
ATOM 2413 O O . ILE A 1 301 ? 6.173 6.832 -7.250 1.00 90.25 301 ILE A O 1
ATOM 2417 N N . PHE A 1 302 ? 6.013 5.025 -8.563 1.00 92.62 302 PHE A N 1
ATOM 2418 C CA . PHE A 1 302 ? 4.564 5.136 -8.730 1.00 92.62 302 PHE A CA 1
ATOM 2419 C C . PHE A 1 302 ? 3.803 5.023 -7.402 1.00 92.62 302 PHE A C 1
ATOM 2421 O O . PHE A 1 302 ? 2.997 5.890 -7.076 1.00 92.62 302 PHE A O 1
ATOM 2428 N N . VAL A 1 303 ? 4.073 3.984 -6.610 1.00 93.94 303 VAL A N 1
ATOM 2429 C CA . VAL A 1 303 ? 3.337 3.699 -5.367 1.00 93.94 303 VAL A CA 1
ATOM 2430 C C . VAL A 1 303 ? 3.518 4.816 -4.340 1.00 93.94 303 VAL A C 1
ATOM 2432 O O . VAL A 1 303 ? 2.551 5.242 -3.710 1.00 93.94 303 VAL A O 1
ATOM 2435 N N . THR A 1 304 ? 4.742 5.318 -4.175 1.00 91.69 304 THR A N 1
ATOM 2436 C CA . THR A 1 304 ? 5.038 6.386 -3.206 1.00 91.69 304 THR A CA 1
ATOM 2437 C C . THR A 1 304 ? 4.442 7.725 -3.641 1.00 91.69 304 THR A C 1
ATOM 2439 O O . THR A 1 304 ? 3.855 8.435 -2.824 1.00 91.69 304 THR A O 1
ATOM 2442 N N . LEU A 1 305 ? 4.492 8.021 -4.942 1.00 90.38 305 LEU A N 1
ATOM 2443 C CA . LEU A 1 305 ? 3.871 9.188 -5.567 1.00 90.38 305 LEU A CA 1
ATOM 2444 C C . LEU A 1 305 ? 2.338 9.155 -5.492 1.00 90.38 305 LEU A C 1
ATOM 2446 O O . LEU A 1 305 ? 1.731 10.210 -5.314 1.00 90.38 305 LEU A O 1
ATOM 2450 N N . GLU A 1 306 ? 1.711 7.981 -5.602 1.00 92.44 306 GLU A N 1
ATOM 2451 C CA . GLU A 1 306 ? 0.266 7.811 -5.403 1.00 92.44 306 GLU A CA 1
ATOM 2452 C C . GLU A 1 306 ? -0.143 7.923 -3.938 1.00 92.44 306 GLU A C 1
ATOM 2454 O O . GLU A 1 306 ? -1.113 8.612 -3.627 1.00 92.44 306 GLU A O 1
ATOM 2459 N N . CYS A 1 307 ? 0.616 7.307 -3.029 1.00 92.12 307 CYS A N 1
ATOM 2460 C CA . CYS A 1 307 ? 0.389 7.437 -1.591 1.00 92.12 307 CYS A CA 1
ATOM 2461 C C . CYS A 1 307 ? 0.430 8.914 -1.170 1.00 92.12 307 CYS A C 1
ATOM 2463 O O . CYS A 1 307 ? -0.507 9.418 -0.548 1.00 92.12 307 CYS A O 1
ATOM 2465 N N . PHE A 1 308 ? 1.462 9.638 -1.609 1.00 90.06 308 PHE A N 1
ATOM 2466 C CA . PHE A 1 308 ? 1.603 11.071 -1.381 1.00 90.06 308 PHE A CA 1
ATOM 2467 C C . PHE A 1 308 ? 0.412 11.874 -1.951 1.00 90.06 308 PHE A C 1
ATOM 2469 O O . PHE A 1 308 ? -0.142 12.746 -1.270 1.00 90.06 308 PHE A O 1
ATOM 2476 N N . SER A 1 309 ? -0.022 11.585 -3.186 1.00 89.56 309 SER A N 1
ATOM 2477 C CA . SER A 1 309 ? -1.122 12.335 -3.803 1.00 89.56 309 SER A CA 1
ATOM 2478 C C . SER A 1 309 ? -2.480 12.040 -3.177 1.00 89.56 309 SER A C 1
ATOM 2480 O O . SER A 1 309 ? -3.247 12.976 -2.973 1.00 89.56 309 SER A O 1
ATOM 2482 N N . LEU A 1 310 ? -2.765 10.792 -2.794 1.00 91.06 310 LEU A N 1
ATOM 2483 C CA . LEU A 1 310 ? -4.002 10.443 -2.087 1.00 91.06 310 LEU A CA 1
ATOM 2484 C C . LEU A 1 310 ? -4.116 11.199 -0.759 1.00 91.06 310 LEU A C 1
ATOM 2486 O O . LEU A 1 310 ? -5.176 11.747 -0.459 1.00 91.06 310 LEU A O 1
ATOM 2490 N N . CYS A 1 311 ? -3.017 11.306 -0.008 1.00 90.62 311 CYS A N 1
ATOM 2491 C CA . CYS A 1 311 ? -2.985 12.086 1.229 1.00 90.62 311 CYS A CA 1
ATOM 2492 C C . CYS A 1 311 ? -3.226 13.577 0.958 1.00 90.62 311 CYS A C 1
ATOM 2494 O O . CYS A 1 311 ? -3.986 14.221 1.675 1.00 90.62 311 CYS A O 1
ATOM 2496 N N . SER A 1 312 ? -2.658 14.110 -0.127 1.00 85.56 312 SER A N 1
ATOM 2497 C CA . SER A 1 312 ? -2.877 15.497 -0.557 1.00 85.56 312 SER A CA 1
ATOM 2498 C C . SER A 1 312 ? -4.330 15.767 -0.977 1.00 85.56 312 SER A C 1
ATOM 2500 O O . SER A 1 312 ? -4.880 16.818 -0.644 1.00 85.56 312 SER A O 1
ATOM 2502 N N . TYR A 1 313 ? -4.980 14.823 -1.668 1.00 88.44 313 TYR A N 1
ATOM 2503 C CA . TYR A 1 313 ? -6.400 14.923 -2.025 1.00 88.44 313 TYR A CA 1
ATOM 2504 C C . TYR A 1 313 ? -7.272 14.956 -0.772 1.00 88.44 313 TYR A C 1
ATOM 2506 O O . TYR A 1 313 ? -8.117 15.840 -0.639 1.00 88.44 313 TYR A O 1
ATOM 2514 N N . LEU A 1 314 ? -7.026 14.052 0.177 1.00 89.44 314 LEU A N 1
ATOM 2515 C CA . LEU A 1 314 ? -7.761 14.008 1.440 1.00 89.44 314 LEU A CA 1
ATOM 2516 C C . LEU A 1 314 ? -7.541 15.275 2.275 1.00 89.44 314 LEU A C 1
ATOM 2518 O O . LEU A 1 314 ? -8.496 15.786 2.855 1.00 89.44 314 LEU A O 1
ATOM 2522 N N . LEU A 1 315 ? -6.326 15.833 2.267 1.00 85.12 315 LEU A N 1
ATOM 2523 C CA . LEU A 1 315 ? -6.024 17.080 2.965 1.00 85.12 315 LEU A CA 1
ATOM 2524 C C . LEU A 1 315 ? -6.765 18.277 2.345 1.00 85.12 315 LEU A C 1
ATOM 2526 O O . LEU A 1 315 ? -7.317 19.097 3.074 1.00 85.12 315 LEU A O 1
ATOM 2530 N N . SER A 1 316 ? -6.875 18.346 1.012 1.00 84.38 316 SER A N 1
ATOM 2531 C CA . SER A 1 316 ? -7.652 19.406 0.341 1.00 84.38 316 SER A CA 1
ATOM 2532 C C . SER A 1 316 ? -9.140 19.401 0.724 1.00 84.38 316 SER A C 1
ATOM 2534 O O . SER A 1 316 ? -9.781 20.452 0.741 1.00 84.38 316 SER A O 1
ATOM 2536 N N . GLY A 1 317 ? -9.663 18.217 1.062 1.00 83.44 317 GLY A N 1
ATOM 2537 C CA . GLY A 1 317 ? -11.054 17.965 1.447 1.00 83.44 317 GLY A CA 1
ATOM 2538 C C . GLY A 1 317 ? -11.262 17.886 2.951 1.00 83.44 317 GLY A C 1
ATOM 2539 O O . GLY A 1 317 ? -12.252 17.310 3.404 1.00 83.44 317 GLY A O 1
ATOM 2540 N N . TYR A 1 318 ? -10.313 18.410 3.734 1.00 82.75 318 TYR A N 1
ATOM 2541 C CA . TYR A 1 318 ? -10.353 18.303 5.186 1.00 82.75 318 TYR A CA 1
ATOM 2542 C C . TYR A 1 318 ? -11.636 18.933 5.748 1.00 82.75 318 TYR A C 1
ATOM 2544 O O . TYR A 1 318 ? -12.292 18.323 6.592 1.00 82.75 318 TYR A O 1
ATOM 2552 N N . THR A 1 319 ? -12.069 20.096 5.234 1.00 83.50 319 THR A N 1
ATOM 2553 C CA . THR A 1 319 ? -13.332 20.742 5.635 1.00 83.50 319 THR A CA 1
ATOM 2554 C C . THR A 1 319 ? -14.550 20.122 4.954 1.00 83.50 319 THR A C 1
ATOM 2556 O O . THR A 1 319 ? -15.210 20.736 4.121 1.00 83.50 319 THR A O 1
ATOM 2559 N N . LYS A 1 320 ? -14.932 18.919 5.404 1.00 83.12 320 LYS A N 1
ATOM 2560 C CA . LYS A 1 320 ? -16.044 18.110 4.852 1.00 83.12 320 LYS A CA 1
ATOM 2561 C C . LYS A 1 320 ? -17.385 18.857 4.732 1.00 83.12 320 LYS A C 1
ATOM 2563 O O . LYS A 1 320 ? -18.211 18.515 3.887 1.00 83.12 320 LYS A O 1
ATOM 2568 N N . LYS A 1 321 ? -17.626 19.859 5.590 1.00 84.94 321 LYS A N 1
ATOM 2569 C CA . LYS A 1 321 ? -18.859 20.672 5.606 1.00 84.94 321 LYS A CA 1
ATOM 2570 C C . LYS A 1 321 ? -18.891 21.748 4.510 1.00 84.94 321 LYS A C 1
ATOM 2572 O O . LYS A 1 321 ? -19.969 22.229 4.166 1.00 84.94 321 LYS A O 1
ATOM 2577 N N . ASP A 1 322 ? -17.739 22.122 3.960 1.00 85.19 322 ASP A N 1
ATOM 2578 C CA . ASP A 1 322 ? -17.620 23.197 2.984 1.00 85.19 322 ASP A CA 1
ATOM 2579 C C . ASP A 1 322 ? -17.760 22.680 1.555 1.00 85.19 322 ASP A C 1
ATOM 2581 O O . ASP A 1 322 ? -16.931 21.924 1.053 1.00 85.19 322 ASP A O 1
ATOM 2585 N N . VAL A 1 323 ? -18.775 23.175 0.844 1.00 89.19 323 VAL A N 1
ATOM 2586 C CA . VAL A 1 323 ? -19.017 22.798 -0.558 1.00 89.19 323 VAL A CA 1
ATOM 2587 C C . VAL A 1 323 ? -17.840 23.180 -1.462 1.00 89.19 323 VAL A C 1
ATOM 2589 O O . VAL A 1 323 ? -17.498 22.416 -2.355 1.00 89.19 323 VAL A O 1
ATOM 2592 N N . ARG A 1 324 ? -17.175 24.316 -1.200 1.00 87.56 324 ARG A N 1
ATOM 2593 C CA . ARG A 1 324 ? -16.013 24.775 -1.984 1.00 87.56 324 ARG A CA 1
ATOM 2594 C C . ARG A 1 324 ? -14.800 23.853 -1.843 1.00 87.56 324 ARG A C 1
ATOM 2596 O O . ARG A 1 324 ? -14.169 23.538 -2.844 1.00 87.56 324 ARG A O 1
ATOM 2603 N N . SER A 1 325 ? -14.508 23.396 -0.622 1.00 85.94 325 SER A N 1
ATOM 2604 C CA . SER A 1 325 ? -13.431 22.427 -0.371 1.00 85.94 325 SER A CA 1
ATOM 2605 C C . SER A 1 325 ? -13.753 21.096 -1.051 1.00 85.94 325 SER A C 1
ATOM 2607 O O . SER A 1 325 ? -12.922 20.575 -1.785 1.00 85.94 325 SER A O 1
ATOM 2609 N N . ASN A 1 326 ? -14.996 20.615 -0.942 1.00 88.81 326 ASN A N 1
ATOM 2610 C CA . ASN A 1 326 ? -15.427 19.392 -1.623 1.00 88.81 326 ASN A CA 1
ATOM 2611 C C . ASN A 1 326 ? -15.348 19.505 -3.162 1.00 88.81 326 ASN A C 1
ATOM 2613 O O . ASN A 1 326 ? -14.910 18.567 -3.833 1.00 88.81 326 ASN A O 1
ATOM 2617 N N . GLU A 1 327 ? -15.737 20.644 -3.741 1.00 89.50 327 GLU A N 1
ATOM 2618 C CA . GLU A 1 327 ? -15.598 20.899 -5.180 1.00 89.50 327 GLU A CA 1
ATOM 2619 C C . GLU A 1 327 ? -14.121 20.878 -5.603 1.00 89.50 327 GLU A C 1
ATOM 2621 O O . GLU A 1 327 ? -13.759 20.169 -6.544 1.00 89.50 327 GLU A O 1
ATOM 2626 N N . ALA A 1 328 ? -13.251 21.577 -4.872 1.00 87.31 328 ALA A N 1
ATOM 2627 C CA . ALA A 1 328 ? -11.811 21.565 -5.115 1.00 87.31 328 ALA A CA 1
ATOM 2628 C C . ALA A 1 328 ? -11.216 20.152 -5.028 1.00 87.31 328 ALA A C 1
ATOM 2630 O O . ALA A 1 328 ? -10.496 19.731 -5.933 1.00 87.31 328 ALA A O 1
ATOM 2631 N N . THR A 1 329 ? -11.556 19.379 -3.996 1.00 89.94 329 THR A N 1
ATOM 2632 C CA . THR A 1 329 ? -11.062 18.006 -3.818 1.00 89.94 329 THR A CA 1
ATOM 2633 C C . THR A 1 329 ? -11.510 17.077 -4.929 1.00 89.94 329 THR A C 1
ATOM 2635 O O . THR A 1 329 ? -10.706 16.295 -5.431 1.00 89.94 329 THR A O 1
ATOM 2638 N N . THR A 1 330 ? -12.777 17.155 -5.344 1.00 90.75 330 THR A N 1
ATOM 2639 C CA . THR A 1 330 ? -13.278 16.317 -6.444 1.00 90.75 330 THR A CA 1
ATOM 2640 C C . THR A 1 330 ? -12.575 16.644 -7.760 1.00 90.75 330 THR A C 1
ATOM 2642 O O . THR A 1 330 ? -12.141 15.723 -8.453 1.00 90.75 330 THR A O 1
ATOM 2645 N N . LYS A 1 331 ? -12.363 17.930 -8.072 1.00 91.06 331 LYS A N 1
ATOM 2646 C CA . LYS A 1 331 ? -11.562 18.355 -9.232 1.00 91.06 331 LYS A CA 1
ATOM 2647 C C . LYS A 1 331 ? -10.120 17.861 -9.130 1.00 91.06 331 LYS A C 1
ATOM 2649 O O . LYS A 1 331 ? -9.596 17.308 -10.098 1.00 91.06 331 LYS A O 1
ATOM 2654 N N . TYR A 1 332 ? -9.497 18.014 -7.961 1.00 88.94 332 TYR A N 1
ATOM 2655 C CA . TYR A 1 332 ? -8.105 17.629 -7.746 1.00 88.94 332 TYR A CA 1
ATOM 2656 C C . TYR A 1 332 ? -7.899 16.118 -7.891 1.00 88.94 332 TYR A C 1
ATOM 2658 O O . TYR A 1 332 ? -6.995 15.685 -8.602 1.00 88.94 332 TYR A O 1
ATOM 2666 N N . LEU A 1 333 ? -8.782 15.319 -7.289 1.00 91.88 333 LEU A N 1
ATOM 2667 C CA . LEU A 1 333 ? -8.759 13.861 -7.368 1.00 91.88 333 LEU A CA 1
ATOM 2668 C C . LEU A 1 333 ? -8.963 13.363 -8.804 1.00 91.88 333 LEU A C 1
ATOM 2670 O O . LEU A 1 333 ? -8.236 12.479 -9.248 1.00 91.88 333 LEU A O 1
ATOM 2674 N N . LEU A 1 334 ? -9.935 13.916 -9.538 1.00 92.69 334 LEU A N 1
ATOM 2675 C CA . LEU A 1 334 ? -10.233 13.487 -10.910 1.00 92.69 334 LEU A CA 1
ATOM 2676 C C . LEU A 1 334 ? -9.083 13.808 -11.867 1.00 92.69 334 LEU A C 1
ATOM 2678 O O . LEU A 1 334 ? -8.638 12.939 -12.619 1.00 92.69 334 LEU A O 1
ATOM 2682 N N . MET A 1 335 ? -8.580 15.041 -11.818 1.00 89.25 335 MET A N 1
ATOM 2683 C CA . MET A 1 335 ? -7.475 15.474 -12.673 1.00 89.25 335 MET A CA 1
ATOM 2684 C C . MET A 1 335 ? -6.166 14.766 -12.284 1.00 89.25 335 MET A C 1
ATOM 2686 O O . MET A 1 335 ? -5.410 14.320 -13.148 1.00 89.25 335 MET A O 1
ATOM 2690 N N . GLY A 1 336 ? -5.950 14.570 -10.983 1.00 89.38 336 GLY A N 1
ATOM 2691 C CA . GLY A 1 336 ? -4.857 13.787 -10.423 1.00 89.38 336 GLY A CA 1
ATOM 2692 C C . GLY A 1 336 ? -4.857 12.327 -10.864 1.00 89.38 336 GLY A C 1
ATOM 2693 O O . GLY A 1 336 ? -3.857 11.853 -11.398 1.00 89.38 336 GLY A O 1
ATOM 2694 N N . GLY A 1 337 ? -5.992 11.638 -10.738 1.00 92.44 337 GLY A N 1
ATOM 2695 C CA . GLY A 1 337 ? -6.151 10.253 -11.184 1.00 92.44 337 GLY A CA 1
ATOM 2696 C C . GLY A 1 337 ? -5.979 10.085 -12.698 1.00 92.44 337 GLY A C 1
ATOM 2697 O O . GLY A 1 337 ? -5.383 9.101 -13.148 1.00 92.44 337 GLY A O 1
ATOM 2698 N N . ALA A 1 338 ? -6.428 11.062 -13.496 1.00 93.12 338 ALA A N 1
ATOM 2699 C CA . ALA A 1 338 ? -6.176 11.084 -14.937 1.00 93.12 338 ALA A CA 1
ATOM 2700 C C . ALA A 1 338 ? -4.672 11.198 -15.246 1.00 93.12 338 ALA A C 1
ATOM 2702 O O . ALA A 1 338 ? -4.142 10.415 -16.036 1.00 93.12 338 ALA A O 1
ATOM 2703 N N . SER A 1 339 ? -3.966 12.105 -14.568 1.00 92.56 339 SER A N 1
ATOM 2704 C CA . SER A 1 339 ? -2.507 12.245 -14.658 1.00 92.56 339 SER A CA 1
ATOM 2705 C C . SER A 1 339 ? -1.771 10.958 -14.280 1.00 92.56 339 SER A C 1
ATOM 2707 O O . SER A 1 339 ? -0.890 10.506 -15.012 1.00 92.56 339 SER A O 1
ATOM 2709 N N . SER A 1 340 ? -2.147 10.334 -13.165 1.00 93.25 340 SER A N 1
ATOM 2710 C CA . SER A 1 340 ? -1.549 9.078 -12.709 1.00 93.25 340 SER A CA 1
ATOM 2711 C C . SER A 1 340 ? -1.769 7.942 -13.703 1.00 93.25 340 SER A C 1
ATOM 2713 O O . SER A 1 340 ? -0.854 7.166 -13.961 1.00 93.25 340 SER A O 1
ATOM 2715 N N . SER A 1 341 ? -2.939 7.888 -14.342 1.00 95.00 341 SER A N 1
ATOM 2716 C CA . SER A 1 341 ? -3.229 6.913 -15.401 1.00 95.00 341 SER A CA 1
ATOM 2717 C C . SER A 1 341 ? -2.317 7.099 -16.621 1.00 95.00 341 SER A C 1
ATOM 2719 O O . SER A 1 341 ? -1.791 6.120 -17.152 1.00 95.00 341 SER A O 1
ATOM 2721 N N . ILE A 1 342 ? -2.083 8.349 -17.039 1.00 94.75 342 ILE A N 1
ATOM 2722 C CA . ILE A 1 342 ? -1.151 8.683 -18.131 1.00 94.75 342 ILE A CA 1
ATOM 2723 C C . ILE A 1 342 ? 0.281 8.277 -17.747 1.00 94.75 342 ILE A C 1
ATOM 2725 O O . ILE A 1 342 ? 0.976 7.642 -18.540 1.00 94.75 342 ILE A O 1
ATOM 2729 N N . LEU A 1 343 ? 0.697 8.572 -16.514 1.00 92.50 343 LEU A N 1
ATOM 2730 C CA . LEU A 1 343 ? 2.023 8.238 -15.994 1.00 92.50 343 LEU A CA 1
ATOM 2731 C C . LEU A 1 343 ? 2.281 6.722 -15.977 1.00 92.50 343 LEU A C 1
ATOM 2733 O O . LEU A 1 343 ? 3.317 6.275 -16.470 1.00 92.50 343 LEU A O 1
ATOM 2737 N N . VAL A 1 344 ? 1.323 5.923 -15.490 1.00 94.50 344 VAL A N 1
ATOM 2738 C CA . VAL A 1 344 ? 1.419 4.448 -15.499 1.00 94.50 344 VAL A CA 1
ATOM 2739 C C . VAL A 1 344 ? 1.496 3.910 -16.918 1.00 94.50 344 VAL A C 1
ATOM 2741 O O . VAL A 1 344 ? 2.251 2.974 -17.175 1.00 94.50 344 VAL A O 1
ATOM 2744 N N . HIS A 1 345 ? 0.755 4.501 -17.858 1.00 94.12 345 HIS A N 1
ATOM 2745 C CA . HIS A 1 345 ? 0.852 4.097 -19.255 1.00 94.12 345 HIS A CA 1
ATOM 2746 C C . HIS A 1 345 ? 2.260 4.360 -19.810 1.00 94.12 345 HIS A C 1
ATOM 2748 O O . HIS A 1 345 ? 2.826 3.490 -20.467 1.00 94.12 345 HIS A O 1
ATOM 2754 N N . GLY A 1 346 ? 2.868 5.504 -19.479 1.00 93.81 346 GLY A N 1
ATOM 2755 C CA . GLY A 1 346 ? 4.265 5.794 -19.816 1.00 93.81 346 GLY A CA 1
ATOM 2756 C C . GLY A 1 346 ? 5.250 4.778 -19.222 1.00 93.81 346 GLY A C 1
ATOM 2757 O O . GLY A 1 346 ? 6.103 4.253 -19.939 1.00 93.81 346 GLY A O 1
ATOM 2758 N N . PHE A 1 347 ? 5.086 4.417 -17.945 1.00 93.31 347 PHE A N 1
ATOM 2759 C CA . PHE A 1 347 ? 5.897 3.374 -17.299 1.00 93.31 347 PHE A CA 1
ATOM 2760 C C . PHE A 1 347 ? 5.708 1.997 -17.934 1.00 93.31 347 PHE A C 1
ATOM 2762 O O . PHE A 1 347 ? 6.685 1.281 -18.131 1.00 93.31 347 PHE A O 1
ATOM 2769 N N . SER A 1 348 ? 4.482 1.638 -18.318 1.00 93.44 348 SER A N 1
ATOM 2770 C CA . SER A 1 348 ? 4.202 0.371 -18.998 1.00 93.44 348 SER A CA 1
ATOM 2771 C C . SER A 1 348 ? 4.918 0.270 -20.346 1.00 93.44 348 SER A C 1
ATOM 2773 O O . SER A 1 348 ? 5.409 -0.806 -20.688 1.00 93.44 348 SER A O 1
ATOM 2775 N N . TRP A 1 349 ? 4.995 1.367 -21.107 1.00 90.75 349 TRP A N 1
ATOM 2776 C CA . TRP A 1 349 ? 5.737 1.397 -22.370 1.00 90.75 349 TRP A CA 1
ATOM 2777 C C . TRP A 1 349 ? 7.252 1.302 -22.163 1.00 90.75 349 TRP A C 1
ATOM 2779 O O . TRP A 1 349 ? 7.908 0.568 -22.907 1.00 90.75 349 TRP A O 1
ATOM 2789 N N . LEU A 1 350 ? 7.809 1.986 -21.153 1.00 90.38 350 LEU A N 1
ATOM 2790 C CA . LEU A 1 350 ? 9.228 1.847 -20.796 1.00 90.38 350 LEU A CA 1
ATOM 2791 C C . LEU A 1 350 ? 9.564 0.417 -20.376 1.00 90.38 350 LEU A C 1
ATOM 2793 O O . LEU A 1 350 ? 10.520 -0.160 -20.885 1.00 90.38 350 LEU A O 1
ATOM 2797 N N . TYR A 1 351 ? 8.737 -0.171 -19.514 1.00 91.50 351 TYR A N 1
ATOM 2798 C CA . TYR A 1 351 ? 8.887 -1.546 -19.048 1.00 91.50 351 TYR A CA 1
ATOM 2799 C C . TYR A 1 351 ? 8.893 -2.549 -20.212 1.00 91.50 351 TYR A C 1
ATOM 2801 O O . TYR A 1 351 ? 9.795 -3.381 -20.326 1.00 91.50 351 TYR A O 1
ATOM 2809 N N . GLY A 1 352 ? 7.924 -2.429 -21.127 1.00 90.00 352 GLY A N 1
ATOM 2810 C CA . GLY A 1 352 ? 7.834 -3.296 -22.303 1.00 90.00 352 GLY A CA 1
ATOM 2811 C C . GLY A 1 352 ? 9.008 -3.130 -23.272 1.00 90.00 352 GLY A C 1
ATOM 2812 O O . GLY A 1 352 ? 9.491 -4.118 -23.818 1.00 90.00 352 GLY A O 1
ATOM 2813 N N . SER A 1 353 ? 9.495 -1.899 -23.456 1.00 87.31 353 SER A N 1
ATOM 2814 C CA . SER A 1 353 ? 10.621 -1.605 -24.361 1.00 87.31 353 SER A CA 1
ATOM 2815 C C . SER A 1 353 ? 11.981 -1.995 -23.771 1.00 87.31 353 SER A C 1
ATOM 2817 O O . SER A 1 353 ? 12.913 -2.272 -24.518 1.00 87.31 353 SER A O 1
ATOM 2819 N N . SER A 1 354 ? 12.084 -2.032 -22.442 1.00 86.75 354 SER A N 1
ATOM 2820 C CA . SER A 1 354 ? 13.278 -2.431 -21.691 1.00 86.75 354 SER A CA 1
ATOM 2821 C C . SER A 1 354 ? 13.541 -3.946 -21.717 1.00 86.75 354 SER A C 1
ATOM 2823 O O . SER A 1 354 ? 14.672 -4.386 -21.531 1.00 86.75 354 SER A O 1
ATOM 2825 N N . GLY A 1 355 ? 12.514 -4.759 -21.995 1.00 83.56 355 GLY A N 1
ATOM 2826 C CA . GLY A 1 355 ? 12.602 -6.222 -21.924 1.00 83.56 355 GLY A CA 1
ATOM 2827 C C . GLY A 1 355 ? 12.124 -6.813 -20.595 1.00 83.56 355 GLY A C 1
ATOM 2828 O O . GLY A 1 355 ? 12.300 -8.008 -20.371 1.00 83.56 355 GLY A O 1
ATOM 2829 N N . GLY A 1 356 ? 11.466 -6.008 -19.753 1.00 85.81 356 GLY A N 1
ATOM 2830 C CA . GLY A 1 356 ? 10.872 -6.454 -18.492 1.00 85.81 356 GLY A CA 1
ATOM 2831 C C . GLY A 1 356 ? 11.611 -6.019 -17.225 1.00 85.81 356 GLY A C 1
ATOM 2832 O O . GLY A 1 356 ? 11.251 -6.500 -16.151 1.00 85.81 356 GLY A O 1
ATOM 2833 N N . GLU A 1 357 ? 12.583 -5.110 -17.333 1.00 87.69 357 GLU A N 1
ATOM 2834 C CA . GLU A 1 357 ? 13.288 -4.555 -16.172 1.00 87.69 357 GLU A CA 1
ATOM 2835 C C . GLU A 1 357 ? 12.531 -3.382 -15.541 1.00 87.69 357 GLU A C 1
ATOM 2837 O O . GLU A 1 357 ? 11.849 -2.610 -16.224 1.00 87.69 357 GLU A O 1
ATOM 2842 N N . ILE A 1 358 ? 12.648 -3.255 -14.218 1.00 88.44 358 ILE A N 1
ATOM 2843 C CA . ILE A 1 358 ? 11.891 -2.293 -13.398 1.00 88.44 358 ILE A CA 1
ATOM 2844 C C . ILE A 1 358 ? 12.816 -1.228 -12.789 1.00 88.44 358 ILE A C 1
ATOM 2846 O O . ILE A 1 358 ? 12.373 -0.098 -12.547 1.00 88.44 358 ILE A O 1
ATOM 2850 N N . GLU A 1 359 ? 14.086 -1.571 -12.563 1.00 88.88 359 GLU A N 1
ATOM 2851 C CA . GLU A 1 359 ? 15.092 -0.651 -12.042 1.00 88.88 359 GLU A CA 1
ATOM 2852 C C . GLU A 1 359 ? 15.521 0.341 -13.131 1.00 88.88 359 GLU A C 1
ATOM 2854 O O . GLU A 1 359 ? 15.796 -0.037 -14.271 1.00 88.88 359 GLU A O 1
ATOM 2859 N N . LEU A 1 360 ? 15.615 1.631 -12.790 1.00 86.94 360 LEU A N 1
ATOM 2860 C CA . LEU A 1 360 ? 15.939 2.686 -13.759 1.00 86.94 360 LEU A CA 1
ATOM 2861 C C . LEU A 1 360 ? 17.272 2.449 -14.490 1.00 86.94 360 LEU A C 1
ATOM 2863 O O . LEU A 1 360 ? 17.364 2.718 -15.685 1.00 86.94 360 LEU A O 1
ATOM 2867 N N . GLN A 1 361 ? 18.294 1.935 -13.799 1.00 86.00 361 GLN A N 1
ATOM 2868 C CA . GLN A 1 361 ? 19.604 1.672 -14.409 1.00 86.00 361 GLN A CA 1
ATOM 2869 C C . GLN A 1 361 ? 19.546 0.518 -15.416 1.00 86.00 361 GLN A C 1
ATOM 2871 O O . GLN A 1 361 ? 20.104 0.606 -16.511 1.00 86.00 361 GLN A O 1
ATOM 2876 N N . GLU A 1 362 ? 18.838 -0.551 -15.063 1.00 87.19 362 GLU A N 1
ATOM 2877 C CA . GLU A 1 362 ? 18.649 -1.708 -15.935 1.00 87.19 362 GLU A CA 1
ATOM 2878 C C . GLU A 1 362 ? 17.770 -1.361 -17.134 1.00 87.19 362 GLU A C 1
ATOM 2880 O O . GLU A 1 362 ? 18.054 -1.813 -18.241 1.00 87.19 362 GLU A O 1
ATOM 2885 N N . ILE A 1 363 ? 16.785 -0.476 -16.955 1.00 89.00 363 ILE A N 1
ATOM 2886 C CA . ILE A 1 363 ? 15.967 0.050 -18.051 1.00 89.00 363 ILE A CA 1
ATOM 2887 C C . ILE A 1 363 ? 16.831 0.747 -19.097 1.00 89.00 363 ILE A C 1
ATOM 2889 O O . ILE A 1 363 ? 16.733 0.434 -20.284 1.00 89.00 363 ILE A O 1
ATOM 2893 N N . VAL A 1 364 ? 17.718 1.650 -18.678 1.00 87.06 364 VAL A N 1
ATOM 2894 C CA . VAL A 1 364 ? 18.628 2.341 -19.605 1.00 87.06 364 VAL A CA 1
ATOM 2895 C C . VAL A 1 364 ? 19.513 1.335 -20.350 1.00 87.06 364 VAL A C 1
ATOM 2897 O O . VAL A 1 364 ? 19.625 1.400 -21.577 1.00 87.06 364 VAL A O 1
ATOM 2900 N N . ASN A 1 365 ? 20.065 0.347 -19.643 1.00 88.00 365 ASN A N 1
ATOM 2901 C CA . ASN A 1 365 ? 20.877 -0.709 -20.253 1.00 88.00 365 ASN A CA 1
ATOM 2902 C C . ASN A 1 365 ? 20.068 -1.570 -21.244 1.00 88.00 365 ASN A C 1
ATOM 2904 O O . ASN A 1 365 ? 20.555 -1.875 -22.336 1.00 88.00 365 ASN A O 1
ATOM 2908 N N . GLY A 1 366 ? 18.826 -1.922 -20.907 1.00 86.19 366 GLY A N 1
ATOM 2909 C CA . GLY A 1 366 ? 17.901 -2.666 -21.764 1.00 86.19 366 GLY A CA 1
ATOM 2910 C C . GLY A 1 366 ? 17.566 -1.913 -23.053 1.00 86.19 366 GLY A C 1
ATOM 2911 O O . GLY A 1 366 ? 17.609 -2.492 -24.144 1.00 86.19 366 GLY A O 1
ATOM 2912 N N . LEU A 1 367 ? 17.334 -0.599 -22.968 1.00 86.75 367 LEU A N 1
ATOM 2913 C CA . LEU A 1 367 ? 17.094 0.261 -24.134 1.00 86.75 367 LEU A CA 1
ATOM 2914 C C . LEU A 1 367 ? 18.317 0.367 -25.060 1.00 86.75 367 LEU A C 1
ATOM 2916 O O . LEU A 1 367 ? 18.165 0.378 -26.286 1.00 86.75 367 LEU A O 1
ATOM 2920 N N . ILE A 1 368 ? 19.523 0.448 -24.489 1.00 87.62 368 ILE A N 1
ATOM 2921 C CA . ILE A 1 368 ? 20.777 0.500 -25.256 1.00 87.62 368 ILE A CA 1
ATOM 2922 C C . ILE A 1 368 ? 21.011 -0.835 -25.972 1.00 87.62 368 ILE A C 1
ATOM 2924 O O . ILE A 1 368 ? 21.278 -0.850 -27.176 1.00 87.62 368 ILE A O 1
ATOM 2928 N N . ASN A 1 369 ? 20.849 -1.954 -25.261 1.00 85.38 369 ASN A N 1
ATOM 2929 C CA . ASN A 1 369 ? 21.086 -3.298 -25.793 1.00 85.38 369 ASN A CA 1
ATOM 2930 C C . ASN A 1 369 ? 20.111 -3.673 -26.916 1.00 85.38 369 ASN A C 1
ATOM 2932 O O . ASN A 1 369 ? 20.497 -4.326 -27.884 1.00 85.38 369 ASN A O 1
ATOM 2936 N N . THR A 1 370 ? 18.856 -3.237 -26.814 1.00 79.62 370 THR A N 1
ATOM 2937 C CA . THR A 1 370 ? 17.826 -3.475 -27.838 1.00 79.62 370 THR A CA 1
ATOM 2938 C C . THR A 1 370 ? 17.878 -2.475 -28.999 1.00 79.62 370 THR A C 1
ATOM 2940 O O . THR A 1 370 ? 17.113 -2.619 -29.950 1.00 79.62 370 THR A O 1
ATOM 2943 N N . GLN A 1 371 ? 18.764 -1.466 -28.946 1.00 77.69 371 GLN A N 1
ATOM 2944 C CA . GLN A 1 371 ? 18.841 -0.341 -29.894 1.00 77.69 371 GLN A CA 1
ATOM 2945 C C . GLN A 1 371 ? 17.509 0.412 -30.083 1.00 77.69 371 GLN A C 1
ATOM 2947 O O . GLN A 1 371 ? 17.319 1.127 -31.069 1.00 77.69 371 GLN A O 1
ATOM 2952 N N . MET A 1 372 ? 16.582 0.294 -29.129 1.00 72.88 372 MET A N 1
ATOM 2953 C CA . MET A 1 372 ? 15.240 0.875 -29.227 1.00 72.88 372 MET A CA 1
ATOM 2954 C C . MET A 1 372 ? 15.189 2.353 -28.832 1.00 72.88 372 MET A C 1
ATOM 2956 O O . MET A 1 372 ? 14.131 2.962 -28.962 1.00 72.88 372 MET A O 1
ATOM 2960 N N . TYR A 1 373 ? 16.303 2.960 -28.409 1.00 73.44 373 TYR A N 1
ATOM 2961 C CA . TYR A 1 373 ? 16.367 4.351 -27.929 1.00 73.44 373 TYR A CA 1
ATOM 2962 C C . TYR A 1 373 ? 15.735 5.385 -28.879 1.00 73.44 373 TYR A C 1
ATOM 2964 O O . TYR A 1 373 ? 15.205 6.390 -28.417 1.00 73.44 373 TYR A O 1
ATOM 2972 N N . ASN A 1 374 ? 15.754 5.130 -30.192 1.00 78.75 374 ASN A N 1
ATOM 2973 C CA . ASN A 1 374 ? 15.189 6.018 -31.215 1.00 78.75 374 ASN A CA 1
ATOM 2974 C C . ASN A 1 374 ? 13.812 5.568 -31.736 1.00 78.75 374 ASN A C 1
ATOM 2976 O O . ASN A 1 374 ? 13.308 6.097 -32.728 1.00 78.75 374 ASN A O 1
ATOM 2980 N N . SER A 1 375 ? 13.211 4.556 -31.112 1.00 86.12 375 SER A N 1
ATOM 2981 C CA . SER A 1 375 ? 11.888 4.078 -31.495 1.00 86.12 375 SER A CA 1
ATOM 2982 C C . SER A 1 375 ? 10.809 5.101 -31.111 1.00 86.12 375 SER A C 1
ATOM 2984 O O . SER A 1 375 ? 10.888 5.738 -30.054 1.00 86.12 375 SER A O 1
ATOM 2986 N N . PRO A 1 376 ? 9.745 5.243 -31.921 1.00 86.62 376 PRO A N 1
ATOM 2987 C CA . PRO A 1 376 ? 8.643 6.148 -31.599 1.00 86.62 376 PRO A CA 1
ATOM 2988 C C . PRO A 1 376 ? 7.924 5.767 -30.292 1.00 86.62 376 PRO A C 1
ATOM 2990 O O . PRO A 1 376 ? 7.336 6.633 -29.650 1.00 86.62 376 PRO A O 1
ATOM 2993 N N . GLY A 1 377 ? 7.997 4.499 -29.865 1.00 87.12 377 GLY A N 1
ATOM 2994 C CA . GLY A 1 377 ? 7.388 4.025 -28.617 1.00 87.12 377 GLY A CA 1
ATOM 2995 C C . GLY A 1 377 ? 7.997 4.662 -27.365 1.00 87.12 377 GLY A C 1
ATOM 2996 O O . GLY A 1 377 ? 7.264 5.070 -26.467 1.00 87.12 377 GLY A O 1
ATOM 2997 N N . ILE A 1 378 ? 9.322 4.833 -27.327 1.00 88.56 378 ILE A N 1
ATOM 2998 C CA . ILE A 1 378 ? 10.008 5.476 -26.194 1.00 88.56 378 ILE A CA 1
ATOM 2999 C C . ILE A 1 378 ? 9.735 6.979 -26.155 1.00 88.56 378 ILE A C 1
ATOM 3001 O O . ILE A 1 378 ? 9.535 7.529 -25.074 1.00 88.56 378 ILE A O 1
ATOM 3005 N N . LEU A 1 379 ? 9.618 7.635 -27.314 1.00 88.88 379 LEU A N 1
ATOM 3006 C CA . LEU A 1 379 ? 9.191 9.035 -27.373 1.00 88.88 379 LEU A CA 1
ATOM 3007 C C . LEU A 1 379 ? 7.791 9.219 -26.765 1.00 88.88 379 LEU A C 1
ATOM 3009 O O . LEU A 1 379 ? 7.588 10.119 -25.953 1.00 88.88 379 LEU A O 1
ATOM 3013 N N . ILE A 1 380 ? 6.838 8.345 -27.109 1.00 91.44 380 ILE A N 1
ATOM 3014 C CA . ILE A 1 380 ? 5.484 8.361 -26.531 1.00 91.44 380 ILE A CA 1
ATOM 3015 C C . ILE A 1 380 ? 5.540 8.121 -25.016 1.00 91.44 380 ILE A C 1
ATOM 3017 O O . ILE A 1 380 ? 4.876 8.832 -24.259 1.00 91.44 380 ILE A O 1
ATOM 3021 N N . ALA A 1 381 ? 6.367 7.175 -24.563 1.00 91.81 381 ALA A N 1
ATOM 3022 C CA . ALA A 1 381 ? 6.547 6.888 -23.143 1.00 91.81 381 ALA A CA 1
ATOM 3023 C C . ALA A 1 381 ? 7.066 8.112 -22.368 1.00 91.81 381 ALA A C 1
ATOM 3025 O O . ALA A 1 381 ? 6.498 8.479 -21.339 1.00 91.81 381 ALA A O 1
ATOM 3026 N N . LEU A 1 382 ? 8.090 8.792 -22.894 1.00 90.19 382 LEU A N 1
ATOM 3027 C CA . LEU A 1 382 ? 8.648 10.010 -22.302 1.00 90.19 382 LEU A CA 1
ATOM 3028 C C . LEU A 1 382 ? 7.630 11.156 -22.273 1.00 90.19 382 LEU A C 1
ATOM 3030 O O . LEU A 1 382 ? 7.526 11.851 -21.262 1.00 90.19 382 LEU A O 1
ATOM 3034 N N . ILE A 1 383 ? 6.835 11.336 -23.333 1.00 92.12 383 ILE A N 1
ATOM 3035 C CA . ILE A 1 383 ? 5.750 12.332 -23.350 1.00 92.12 383 ILE A CA 1
ATOM 3036 C C . ILE A 1 383 ? 4.732 12.027 -22.245 1.00 92.12 383 ILE A C 1
ATOM 3038 O O . ILE A 1 383 ? 4.337 12.921 -21.503 1.00 92.12 383 ILE A O 1
ATOM 3042 N N . PHE A 1 384 ? 4.327 10.771 -22.073 1.00 93.81 384 PHE A N 1
ATOM 3043 C CA . PHE A 1 384 ? 3.346 10.415 -21.044 1.00 93.81 384 PHE A CA 1
ATOM 3044 C C . PHE A 1 384 ? 3.898 10.590 -19.625 1.00 93.81 384 PHE A C 1
ATOM 3046 O O . PHE A 1 384 ? 3.197 11.105 -18.753 1.00 93.81 384 PHE A O 1
ATOM 3053 N N . ILE A 1 385 ? 5.169 10.256 -19.399 1.00 91.81 385 ILE A N 1
ATOM 3054 C CA . ILE A 1 385 ? 5.834 10.470 -18.106 1.00 91.81 385 ILE A CA 1
ATOM 3055 C C . ILE A 1 385 ? 5.970 11.964 -17.806 1.00 91.81 385 ILE A C 1
ATOM 3057 O O . ILE A 1 385 ? 5.616 12.403 -16.714 1.00 91.81 385 ILE A O 1
ATOM 3061 N N . THR A 1 386 ? 6.432 12.762 -18.770 1.00 89.25 386 THR A N 1
ATOM 3062 C CA . THR A 1 386 ? 6.579 14.217 -18.598 1.00 89.25 386 THR A CA 1
ATOM 3063 C C . THR A 1 386 ? 5.240 14.912 -18.377 1.00 89.25 386 THR A C 1
ATOM 3065 O O . THR A 1 386 ? 5.162 15.790 -17.523 1.00 89.25 386 THR A O 1
ATOM 3068 N N . VAL A 1 387 ? 4.172 14.494 -19.061 1.00 90.88 387 VAL A N 1
ATOM 3069 C CA . VAL A 1 387 ? 2.812 15.009 -18.829 1.00 90.88 387 VAL A CA 1
ATOM 3070 C C . VAL A 1 387 ? 2.295 14.610 -17.444 1.00 90.88 387 VAL A C 1
ATOM 3072 O O . VAL A 1 387 ? 1.770 15.462 -16.729 1.00 90.88 387 VAL A O 1
ATOM 3075 N N . GLY A 1 388 ? 2.473 13.351 -17.033 1.00 88.81 388 GLY A N 1
ATOM 3076 C CA . GLY A 1 388 ? 2.027 12.867 -15.723 1.00 88.81 388 GLY A CA 1
ATOM 3077 C C . GLY A 1 388 ? 2.774 13.509 -14.547 1.00 88.81 388 GLY A C 1
ATOM 3078 O O . GLY A 1 388 ? 2.162 13.944 -13.574 1.00 88.81 388 GLY A O 1
ATOM 3079 N N . ILE A 1 389 ? 4.102 13.636 -14.638 1.00 86.69 389 ILE A N 1
ATOM 3080 C CA . ILE A 1 389 ? 4.908 14.344 -13.628 1.00 86.69 389 ILE A CA 1
ATOM 3081 C C . ILE A 1 389 ? 4.613 15.847 -13.680 1.00 86.69 389 ILE A C 1
ATOM 3083 O O . ILE A 1 389 ? 4.457 16.482 -12.637 1.00 86.69 389 ILE A O 1
ATOM 3087 N N . GLY A 1 390 ? 4.496 16.407 -14.887 1.00 84.19 390 GLY A N 1
ATOM 3088 C CA . GLY A 1 390 ? 4.152 17.805 -15.125 1.00 84.19 390 GLY A CA 1
ATOM 3089 C C . GLY A 1 390 ? 2.856 18.181 -14.424 1.00 84.19 390 GLY A C 1
ATOM 3090 O O . GLY A 1 390 ? 2.839 19.129 -13.652 1.00 84.19 390 GLY A O 1
ATOM 3091 N N . PHE A 1 391 ? 1.797 17.387 -14.556 1.00 85.12 391 PHE A N 1
ATOM 3092 C CA . PHE A 1 391 ? 0.547 17.655 -13.849 1.00 85.12 391 PHE A CA 1
ATOM 3093 C C . PHE A 1 391 ? 0.727 17.773 -12.323 1.00 85.12 391 PHE A C 1
ATOM 3095 O O . PHE A 1 391 ? 0.203 18.716 -11.729 1.00 85.12 391 PHE A O 1
ATOM 3102 N N . LYS A 1 392 ? 1.513 16.887 -11.690 1.00 83.06 392 LYS A N 1
ATOM 3103 C CA . LYS A 1 392 ? 1.777 16.947 -10.236 1.00 83.06 392 LYS A CA 1
ATOM 3104 C C . LYS A 1 392 ? 2.641 18.154 -9.829 1.00 83.06 392 LYS A C 1
ATOM 3106 O O . LYS A 1 392 ? 2.500 18.652 -8.715 1.00 83.06 392 LYS A O 1
ATOM 3111 N N . LEU A 1 393 ? 3.497 18.636 -10.733 1.00 78.38 393 LEU A N 1
ATOM 3112 C CA . LEU A 1 393 ? 4.330 19.836 -10.571 1.00 78.38 393 LEU A CA 1
ATOM 3113 C C . LEU A 1 393 ? 3.599 21.154 -10.878 1.00 78.38 393 LEU A C 1
ATOM 3115 O O . LEU A 1 393 ? 4.070 22.219 -10.490 1.00 78.38 393 LEU A O 1
ATOM 3119 N N . SER A 1 394 ? 2.486 21.096 -11.609 1.00 83.12 394 SER A N 1
ATOM 3120 C CA . SER A 1 394 ? 1.720 22.256 -12.073 1.00 83.12 394 SER A CA 1
ATOM 3121 C C . SER A 1 394 ? 2.499 23.351 -12.860 1.00 83.12 394 SER A C 1
ATOM 3123 O O . SER A 1 394 ? 2.205 24.541 -12.698 1.00 83.12 394 SER A O 1
ATOM 3125 N N . PRO A 1 395 ? 3.457 23.040 -13.762 1.00 82.19 395 PRO A N 1
ATOM 3126 C CA . PRO A 1 395 ? 3.945 24.025 -14.717 1.00 82.19 395 PRO A CA 1
ATOM 3127 C C . PRO A 1 395 ? 2.867 24.315 -15.773 1.00 82.19 395 PRO A C 1
ATOM 3129 O O . PRO A 1 395 ? 1.970 23.505 -16.019 1.00 82.19 395 PRO A O 1
ATOM 3132 N N . ALA A 1 396 ? 2.960 25.455 -16.459 1.00 82.00 396 ALA A N 1
ATOM 3133 C CA . ALA A 1 396 ? 2.157 25.681 -17.658 1.00 82.00 396 ALA A CA 1
ATOM 3134 C C . ALA A 1 396 ? 2.548 24.656 -18.750 1.00 82.00 396 ALA A C 1
ATOM 3136 O O . ALA A 1 396 ? 3.742 24.448 -18.966 1.00 82.00 396 ALA A O 1
ATOM 3137 N N . PRO A 1 397 ? 1.592 24.011 -19.451 1.00 84.81 397 PRO A N 1
ATOM 3138 C CA . PRO A 1 397 ? 0.153 24.275 -19.477 1.00 84.81 397 PRO A CA 1
ATOM 3139 C C . PRO A 1 397 ? -0.682 23.510 -18.437 1.00 84.81 397 PRO A C 1
ATOM 3141 O O . PRO A 1 397 ? -1.855 23.822 -18.329 1.00 84.81 397 PRO A O 1
ATOM 3144 N N . SER A 1 398 ? -0.138 22.561 -17.673 1.00 82.94 398 SER A N 1
ATOM 3145 C CA . SER A 1 398 ? -0.870 21.631 -16.788 1.00 82.94 398 SER A CA 1
ATOM 3146 C C . SER A 1 398 ? -1.245 22.192 -15.403 1.00 82.94 398 SER A C 1
ATOM 3148 O O . SER A 1 398 ? -1.312 21.443 -14.429 1.00 82.94 398 SER A O 1
ATOM 3150 N N . HIS A 1 399 ? -1.474 23.502 -15.297 1.00 85.12 399 HIS A N 1
ATOM 3151 C CA . HIS A 1 399 ? -1.736 24.192 -14.028 1.00 85.12 399 HIS A CA 1
ATOM 3152 C C . HIS A 1 399 ? -3.223 24.391 -13.716 1.00 85.12 399 HIS A C 1
ATOM 3154 O O . HIS A 1 399 ? -3.549 24.987 -12.696 1.00 85.12 399 HIS A O 1
ATOM 3160 N N . GLN A 1 400 ? -4.136 23.891 -14.557 1.00 86.31 400 GLN A N 1
ATOM 3161 C CA . GLN A 1 400 ? -5.580 24.164 -14.478 1.00 86.31 400 GLN A CA 1
ATOM 3162 C C . GLN A 1 400 ? -6.203 23.823 -13.122 1.00 86.31 400 GLN A C 1
ATOM 3164 O O . GLN A 1 400 ? -7.176 24.450 -12.728 1.00 86.31 400 GLN A O 1
ATOM 3169 N N . TRP A 1 401 ? -5.667 22.823 -12.420 1.00 83.12 401 TRP A N 1
ATOM 3170 C CA . TRP A 1 401 ? -6.187 22.416 -11.119 1.00 83.12 401 TRP A CA 1
ATOM 3171 C C . TRP A 1 401 ? -5.744 23.345 -9.984 1.00 83.12 401 TRP A C 1
ATOM 3173 O O . TRP A 1 401 ? -6.438 23.426 -8.977 1.00 83.12 401 TRP A O 1
ATOM 3183 N N . THR A 1 402 ? -4.610 24.044 -10.120 1.00 82.56 402 THR A N 1
ATOM 3184 C CA . THR A 1 402 ? -4.040 24.795 -8.993 1.00 82.56 402 THR A CA 1
ATOM 3185 C C . THR A 1 402 ? -4.927 25.933 -8.501 1.00 82.56 402 THR A C 1
ATOM 3187 O O . THR A 1 402 ? -5.233 25.905 -7.311 1.00 82.56 402 THR A O 1
ATOM 3190 N N . PRO A 1 403 ? -5.417 26.883 -9.326 1.00 84.75 403 PRO A N 1
ATOM 3191 C CA . PRO A 1 403 ? -6.182 28.019 -8.808 1.00 84.75 403 PRO A CA 1
ATOM 3192 C C . PRO A 1 403 ? -7.415 27.577 -8.013 1.00 84.75 403 PRO A C 1
ATOM 3194 O O . PRO A 1 403 ? -7.599 28.005 -6.877 1.00 84.75 403 PRO A O 1
ATOM 3197 N N . ASP A 1 404 ? -8.183 26.638 -8.572 1.00 84.38 404 ASP A N 1
ATOM 3198 C CA . ASP A 1 404 ? -9.397 26.094 -7.958 1.00 84.38 404 ASP A CA 1
ATOM 3199 C C . ASP A 1 404 ? -9.106 25.391 -6.623 1.00 84.38 404 ASP A C 1
ATOM 3201 O O . ASP A 1 404 ? -9.877 25.509 -5.668 1.00 84.38 404 ASP A O 1
ATOM 3205 N N . VAL A 1 405 ? -7.994 24.652 -6.538 1.00 83.25 405 VAL A N 1
ATOM 3206 C CA . VAL A 1 405 ? -7.629 23.916 -5.322 1.00 83.25 405 VAL A CA 1
ATOM 3207 C C . VAL A 1 405 ? -7.137 24.854 -4.229 1.00 83.25 405 VAL A C 1
ATOM 3209 O O . VAL A 1 405 ? -7.566 24.712 -3.087 1.00 83.25 405 VAL A O 1
ATOM 3212 N N . TYR A 1 406 ? -6.304 25.845 -4.550 1.00 82.25 406 TYR A N 1
ATOM 3213 C CA . TYR A 1 406 ? -5.875 26.830 -3.553 1.00 82.25 406 TYR A CA 1
ATOM 3214 C C . TYR A 1 406 ? -7.020 27.721 -3.076 1.00 82.25 406 TYR A C 1
ATOM 3216 O O . TYR A 1 406 ? -7.055 28.070 -1.901 1.00 82.25 406 TYR A O 1
ATOM 3224 N N . GLU A 1 407 ? -7.965 28.072 -3.950 1.00 80.81 407 GLU A N 1
ATOM 3225 C CA . GLU A 1 407 ? -9.137 28.857 -3.556 1.00 80.81 407 GLU A CA 1
ATOM 3226 C C . GLU A 1 407 ? -10.101 28.045 -2.675 1.00 80.81 407 GLU A C 1
ATOM 3228 O O . GLU A 1 407 ? -10.667 28.568 -1.710 1.00 80.81 407 GLU A O 1
ATOM 3233 N N . GLY A 1 408 ? -10.288 26.757 -2.982 1.00 72.25 408 GLY A N 1
ATOM 3234 C CA . GLY A 1 408 ? -11.172 25.875 -2.219 1.00 72.25 408 GLY A CA 1
ATOM 3235 C C . GLY A 1 408 ? -10.619 25.474 -0.851 1.00 72.25 408 GLY A C 1
ATOM 3236 O O . GLY A 1 408 ? -11.396 25.195 0.068 1.00 72.25 408 GLY A O 1
ATOM 3237 N N . VAL A 1 409 ? -9.295 25.469 -0.691 1.00 70.88 409 VAL A N 1
ATOM 3238 C CA . VAL A 1 409 ? -8.627 25.125 0.565 1.00 70.88 409 VAL A CA 1
ATOM 3239 C C . VAL A 1 409 ? -8.483 26.371 1.440 1.00 70.88 409 VAL A C 1
ATOM 3241 O O . VAL A 1 409 ? -7.659 27.249 1.214 1.00 70.88 409 VAL A O 1
ATOM 3244 N N . ARG A 1 410 ? -9.275 26.425 2.513 1.00 55.12 410 ARG A N 1
ATOM 3245 C CA . ARG A 1 410 ? -9.360 27.586 3.415 1.00 55.12 410 ARG A CA 1
ATOM 3246 C C . ARG A 1 410 ? -8.085 27.832 4.245 1.00 55.12 410 ARG A C 1
ATOM 3248 O O . ARG A 1 410 ? -7.897 28.933 4.755 1.00 55.12 410 ARG A O 1
ATOM 3255 N N . CYS A 1 411 ? -7.216 26.827 4.387 1.00 54.25 411 CYS A N 1
ATOM 3256 C CA . CYS A 1 411 ? -5.909 26.955 5.030 1.00 54.25 411 CYS A CA 1
ATOM 3257 C C . CYS A 1 411 ? -4.815 27.034 3.960 1.00 54.25 411 CYS A C 1
ATOM 3259 O O . CYS A 1 411 ? -4.493 26.026 3.334 1.00 54.25 411 CYS A O 1
ATOM 3261 N N . TYR A 1 412 ? -4.196 28.206 3.793 1.00 50.47 412 TYR A N 1
ATOM 3262 C CA . TYR A 1 412 ? -3.071 28.403 2.866 1.00 50.47 412 TYR A CA 1
ATOM 3263 C C . TYR A 1 412 ? -1.984 27.322 3.002 1.00 50.47 412 TYR A C 1
ATOM 3265 O O . TYR A 1 412 ? -1.409 26.919 1.999 1.00 50.47 412 TYR A O 1
ATOM 3273 N N . ILE A 1 413 ? -1.764 26.798 4.213 1.00 48.22 413 ILE A N 1
ATOM 3274 C CA . ILE A 1 413 ? -0.759 25.768 4.525 1.00 48.22 413 ILE A CA 1
ATOM 3275 C C . ILE A 1 413 ? -1.161 24.368 4.032 1.00 48.22 413 ILE A C 1
ATOM 3277 O O . ILE A 1 413 ? -0.315 23.580 3.617 1.00 48.22 413 ILE A O 1
ATOM 3281 N N . VAL A 1 414 ? -2.460 24.061 4.008 1.00 48.66 414 VAL A N 1
ATOM 3282 C CA . VAL A 1 414 ? -2.991 22.809 3.438 1.00 48.66 414 VAL A CA 1
ATOM 3283 C C . VAL A 1 414 ? -2.911 22.806 1.916 1.00 48.66 414 VAL A C 1
ATOM 3285 O O . VAL A 1 414 ? -2.776 21.744 1.317 1.00 48.66 414 VAL A O 1
ATOM 3288 N N . GLY A 1 415 ? -2.952 23.984 1.290 1.00 47.38 415 GLY A N 1
ATOM 3289 C CA . GLY A 1 415 ? -2.652 24.149 -0.132 1.00 47.38 415 GLY A CA 1
ATOM 3290 C C . GLY A 1 415 ? -1.146 24.197 -0.414 1.00 47.38 415 GLY A C 1
ATOM 3291 O O . GLY A 1 415 ? -0.693 23.637 -1.412 1.00 47.38 415 GLY A O 1
ATOM 3292 N N . SER A 1 416 ? -0.353 24.823 0.465 1.00 47.19 416 SER A N 1
ATOM 3293 C CA . SER A 1 416 ? 1.082 25.031 0.245 1.00 47.19 416 SER A CA 1
ATOM 3294 C C . SER A 1 416 ? 1.917 23.779 0.510 1.00 47.19 416 SER A C 1
ATOM 3296 O O . SER A 1 416 ? 2.752 23.456 -0.331 1.00 47.19 416 SER A O 1
ATOM 3298 N N . HIS A 1 417 ? 1.649 23.007 1.572 1.00 55.62 417 HIS A N 1
ATOM 3299 C CA . HIS A 1 417 ? 2.374 21.766 1.871 1.00 55.62 417 HIS A CA 1
ATOM 3300 C C . HIS A 1 417 ? 2.382 20.789 0.688 1.00 55.62 417 HIS A C 1
ATOM 3302 O O . HIS A 1 417 ? 3.477 20.427 0.259 1.00 55.62 417 HIS A O 1
ATOM 3308 N N . PRO A 1 418 ? 1.237 20.385 0.095 1.00 53.16 418 PRO A N 1
ATOM 3309 C CA . PRO A 1 418 ? 1.253 19.498 -1.058 1.00 53.16 418 PRO A CA 1
ATOM 3310 C C . PRO A 1 418 ? 1.951 20.133 -2.258 1.00 53.16 418 PRO A C 1
ATOM 3312 O O . PRO A 1 418 ? 2.615 19.412 -2.974 1.00 53.16 418 PRO A O 1
ATOM 3315 N N . SER A 1 419 ? 1.901 21.449 -2.463 1.00 51.50 419 SER A N 1
ATOM 3316 C CA . SER A 1 419 ? 2.565 22.088 -3.609 1.00 51.50 419 SER A CA 1
ATOM 3317 C C . SER A 1 419 ? 4.076 22.286 -3.481 1.00 51.50 419 SER A C 1
ATOM 3319 O O . SER A 1 419 ? 4.827 22.120 -4.443 1.00 51.50 419 SER A O 1
ATOM 3321 N N . GLU A 1 420 ? 4.550 22.630 -2.286 1.00 53.94 420 GLU A N 1
ATOM 3322 C CA . GLU A 1 420 ? 5.968 22.754 -1.976 1.00 53.94 420 GLU A CA 1
ATOM 3323 C C . GLU A 1 420 ? 6.577 21.359 -2.012 1.00 53.94 420 GLU A C 1
ATOM 3325 O O . GLU A 1 420 ? 7.549 21.117 -2.720 1.00 53.94 420 GLU A O 1
ATOM 3330 N N . THR A 1 421 ? 5.938 20.387 -1.362 1.00 55.47 421 THR A N 1
ATOM 3331 C CA . THR A 1 421 ? 6.425 19.009 -1.398 1.00 55.47 421 THR A CA 1
ATOM 3332 C C . THR A 1 421 ? 6.294 18.382 -2.787 1.00 55.47 421 THR A C 1
ATOM 3334 O O . THR A 1 421 ? 7.266 17.766 -3.208 1.00 55.47 421 THR A O 1
ATOM 3337 N N . THR A 1 422 ? 5.222 18.589 -3.572 1.00 54.84 422 THR A N 1
ATOM 3338 C CA . THR A 1 422 ? 5.175 18.089 -4.965 1.00 54.84 422 THR A CA 1
ATOM 3339 C C . THR A 1 422 ? 6.213 18.748 -5.855 1.00 54.84 422 THR A C 1
ATOM 3341 O O . THR A 1 422 ? 6.801 18.046 -6.674 1.00 54.84 422 THR A O 1
ATOM 3344 N N . SER A 1 423 ? 6.468 20.052 -5.715 1.00 54.81 423 SER A N 1
ATOM 3345 C CA . SER A 1 423 ? 7.487 20.748 -6.513 1.00 54.81 423 SER A CA 1
ATOM 3346 C C . SER A 1 423 ? 8.897 20.241 -6.204 1.00 54.81 423 SER A C 1
ATOM 3348 O O . SER A 1 423 ? 9.660 19.927 -7.121 1.00 54.81 423 SER A O 1
ATOM 3350 N N . ILE A 1 424 ? 9.205 20.050 -4.922 1.00 54.72 424 ILE A N 1
ATOM 3351 C CA . ILE A 1 424 ? 10.451 19.455 -4.419 1.00 54.72 424 ILE A CA 1
ATOM 3352 C C . ILE A 1 424 ? 10.599 18.006 -4.913 1.00 54.72 424 ILE A C 1
ATOM 3354 O O . ILE A 1 424 ? 11.638 17.621 -5.455 1.00 54.72 424 ILE A O 1
ATOM 3358 N N . ILE A 1 425 ? 9.537 17.212 -4.784 1.00 54.97 425 ILE A N 1
ATOM 3359 C CA . ILE A 1 425 ? 9.473 15.809 -5.201 1.00 54.97 425 ILE A CA 1
ATOM 3360 C C . ILE A 1 425 ? 9.638 15.671 -6.715 1.00 54.97 425 ILE A C 1
ATOM 3362 O O . ILE A 1 425 ? 10.462 14.888 -7.180 1.00 54.97 425 ILE A O 1
ATOM 3366 N N . GLY A 1 426 ? 8.876 16.423 -7.505 1.00 49.59 426 GLY A N 1
ATOM 3367 C CA . GLY A 1 426 ? 8.918 16.317 -8.956 1.00 49.59 426 GLY A CA 1
ATOM 3368 C C . GLY A 1 426 ? 10.225 16.862 -9.528 1.00 49.59 426 GLY A C 1
ATOM 3369 O O . GLY A 1 426 ? 10.711 16.314 -10.512 1.00 49.59 426 GLY A O 1
ATOM 3370 N N . ALA A 1 427 ? 10.866 17.844 -8.882 1.00 54.44 427 ALA A N 1
ATOM 3371 C CA . ALA A 1 427 ? 12.229 18.251 -9.224 1.00 54.44 427 ALA A CA 1
ATOM 3372 C C . ALA A 1 427 ? 13.248 17.125 -8.961 1.00 54.44 427 ALA A C 1
ATOM 3374 O O . ALA A 1 427 ? 14.117 16.884 -9.801 1.00 54.44 427 ALA A O 1
ATOM 3375 N N . SER A 1 428 ? 13.116 16.403 -7.843 1.00 47.12 428 SER A N 1
ATOM 3376 C CA . SER A 1 428 ? 13.955 15.239 -7.517 1.00 47.12 428 SER A CA 1
ATOM 3377 C C . SER A 1 428 ? 13.762 14.090 -8.516 1.00 47.12 428 SER A C 1
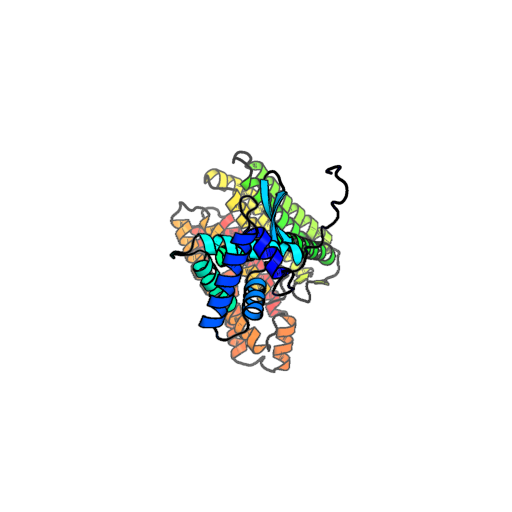ATOM 3379 O O . SER A 1 428 ? 14.732 13.581 -9.082 1.00 47.12 428 SER A O 1
ATOM 3381 N N . VAL A 1 429 ? 12.507 13.732 -8.806 1.00 53.53 429 VAL A N 1
ATOM 3382 C CA . VAL A 1 429 ? 12.147 12.651 -9.736 1.00 53.53 429 VAL A CA 1
ATOM 3383 C C . VAL A 1 429 ? 12.553 12.997 -11.168 1.00 53.53 429 VAL A C 1
ATOM 3385 O O . VAL A 1 429 ? 13.200 12.189 -11.828 1.00 53.53 429 VAL A O 1
ATOM 3388 N N . ASN A 1 430 ? 12.249 1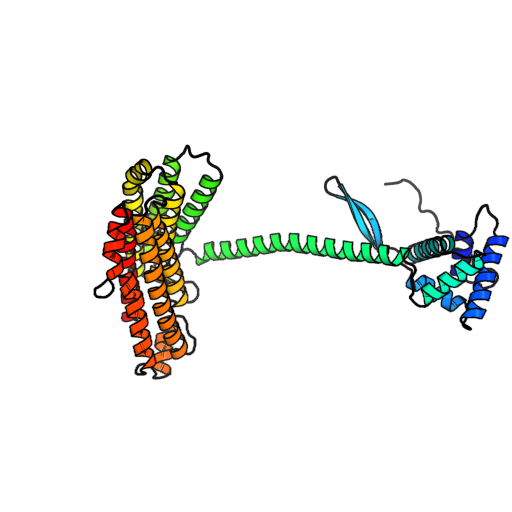4.207 -11.647 1.00 53.38 430 ASN A N 1
ATOM 3389 C CA . ASN A 1 430 ? 12.597 14.624 -13.005 1.00 53.38 430 ASN A CA 1
ATOM 3390 C C . ASN A 1 430 ? 14.118 14.660 -13.196 1.00 53.38 430 ASN A C 1
ATOM 3392 O O . ASN A 1 430 ? 14.634 14.124 -14.174 1.00 53.38 430 ASN A O 1
ATOM 3396 N N . LYS A 1 431 ? 14.864 15.204 -12.225 1.00 55.28 431 LYS A N 1
ATOM 3397 C CA . LYS A 1 431 ? 16.331 15.224 -12.273 1.00 55.28 431 LYS A CA 1
ATOM 3398 C C . LYS A 1 431 ? 16.938 13.815 -12.225 1.00 55.28 431 LYS A C 1
ATOM 3400 O O . LYS A 1 431 ? 17.978 13.595 -12.833 1.00 55.28 431 LYS A O 1
ATOM 3405 N N . ARG A 1 432 ? 16.286 12.852 -11.565 1.00 57.94 432 ARG A N 1
ATOM 3406 C CA . ARG A 1 432 ? 16.711 11.443 -11.556 1.00 57.94 432 ARG A CA 1
ATOM 3407 C C . ARG A 1 432 ? 16.445 10.733 -12.882 1.00 57.94 432 ARG A C 1
ATOM 3409 O O . ARG A 1 432 ? 17.316 10.003 -13.332 1.00 57.94 432 ARG A O 1
ATOM 3416 N N . ILE A 1 433 ? 15.277 10.953 -13.482 1.00 59.28 433 ILE A N 1
ATOM 3417 C CA . ILE A 1 433 ? 14.879 10.334 -14.758 1.00 59.28 433 ILE A CA 1
ATOM 3418 C C . ILE A 1 433 ? 15.651 10.934 -15.944 1.00 59.28 433 ILE A C 1
ATOM 3420 O O . ILE A 1 433 ? 15.831 10.264 -16.947 1.00 59.28 433 ILE A O 1
ATOM 3424 N N . THR A 1 434 ? 16.091 12.194 -15.853 1.00 52.91 434 THR A N 1
ATOM 3425 C CA . THR A 1 434 ? 16.779 12.887 -16.960 1.00 52.91 434 THR A CA 1
ATOM 3426 C C . THR A 1 434 ? 18.304 12.813 -16.911 1.00 52.91 434 THR A C 1
ATOM 3428 O O . THR A 1 434 ? 18.936 12.967 -17.953 1.00 52.91 434 THR A O 1
ATOM 3431 N N . LEU A 1 435 ? 18.913 12.632 -15.731 1.00 39.16 435 LEU A N 1
ATOM 3432 C CA . LEU A 1 435 ? 20.377 12.570 -15.580 1.00 39.16 435 LEU A CA 1
ATOM 3433 C C . LEU A 1 435 ? 20.945 11.146 -15.524 1.00 39.16 435 LEU A C 1
ATOM 3435 O O . LEU A 1 435 ? 22.168 10.999 -15.522 1.00 39.16 435 LEU A O 1
ATOM 3439 N N . ARG A 1 436 ? 20.092 10.127 -15.434 1.00 44.94 436 ARG A N 1
ATOM 3440 C CA . ARG A 1 436 ? 20.457 8.715 -15.595 1.00 44.94 436 ARG A CA 1
ATOM 3441 C C . ARG A 1 436 ? 19.897 8.218 -16.908 1.00 44.94 436 ARG A C 1
ATOM 3443 O O . ARG A 1 436 ? 20.614 7.423 -17.549 1.00 44.94 436 ARG A O 1
#

Organism: Psophocarpus tetragonolobus (NCBI:txid3891)

Sequence (436 aa):
MSRRGTVEEKTAKSDPIYRNRLVNMLVNRILKHGKKSLAYQIIYRAMKKIQQKTETNPLSVLRQAIRGVTPDIAVKARRVGGSTHQVPVEIGSTQGKALAIRWLLGASRKRPGRNMAFKLSSELVDAAKGRVAMPYAKRKRLIEWQRQIELLHIFNENFILDSTRIFMKAFHLLLFDGSFIFPECILIFGLILLLMIDSTSDQKDISWFYFISSTSLVMSITALLFRWREEPMISFSGNFQTNNFNEIFQFLILLCSTLCIPLSVEYIECTEMAITEFLLFILTATLGGMFLCGANDLITIFVTLECFSLCSYLLSGYTKKDVRSNEATTKYLLMGGASSSILVHGFSWLYGSSGGEIELQEIVNGLINTQMYNSPGILIALIFITVGIGFKLSPAPSHQWTPDVYEGVRCYIVGSHPSETTSIIGASVNKRITLR

Secondary structure (DSSP, 8-state):
----------PPP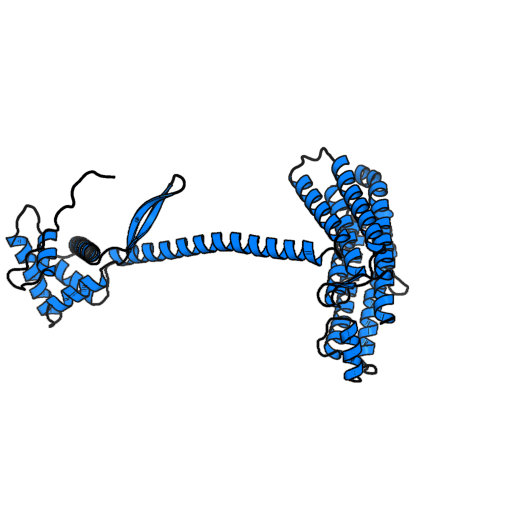PPTTT--HHHHHHHHHH--TT-HHHHHHHHHHHHHHHHHHH-S-HHHHHHHHHHHH--SEEEEEEEETTEEEEEEEE--HHHHHHHHHHHHHHHHHHS-SS-HHHHHHHHHHHHHTT---HHHHHHHHHHHHHHHHHHHHHHHHHHHHHHHHHHHHHHHHHHHSGGGGHHHHHHHHHHHHHHHHHHHS-S--HHHHHHHHHHHHHHHHHHHHHHTTSPP-EEGGGTEE--HHHHHHHHHHHHHHHHHHHHHHHHHHHHT--HHHHHHHHHHHHHHHHHHHHB-BHHHHHHHHHHHHHHHHHHHT--TT-HHHHHHHHHHHHHHHHHHHHHHHHHHHHHHHHTS--BHHHHHHHHHHTTGGGSHHHHHHHHHHHHHHHHHH--TTS-THHHHHHHH-SSHHHHHHHHHHHHHHHHHHHHHHHH-

InterPro domains:
  IPR001750 NADH:quinone oxidoreductase/Mrp antiporter, transmembrane domain [PF00361] (295-408)
  IPR005717 Small ribosomal subunit protein uS7, bacteria/organella [TIGR01029] (3-131)
  IPR020606 Small ribosomal subunit protein uS7, conserved site [PS00052] (20-46)
  IPR023798 Small ribosomal subunit protein uS7 domain [PF00177] (2-132)
  IPR036823 Small ribosomal subunit protein uS7 domain superfamily [G3DSA:1.10.455.10] (1-148)
  IPR036823 Small ribosomal subunit protein uS7 domain superfamily [SSF47973] (2-139)
  IPR045693 NAD(P)H-quinone oxidoreductase subunit 2, N-terminal [PF19530] (167-266)

pLDDT: mean 79.6, std 13.97, range [37.91, 95.0]